Protein AF-A0A9K3Q1E1-F1 (afdb_monomer)

Foldseek 3Di:
DPPPPVVVVPVPPPPPPPCPQQEDADLADAQAQWAADPGTYHPLPPFVLLVVVCLQQAFDDDPDNPDTAGDPNVCVQPNRLQSQLSNLLLVLLVVLLAQDDLCVCQCQGPNDRSHHHQLLSNLSSGDSSNLNNDDPPDDPVLVVNCVSSVLVVLLLVLCVLVVVCVVQVQLNPDPDLVQFDPSSSSRLSSLSSLSSNSSSSCVSVVNSDGDPSSVNRNVNSSVSRSVGGPPPPPPPPPPPPDDDDDDDDDDDDDDDDDDDDDDDDDDDDDDDDDDDDDDDDDDDDDDDDDDDDDDDDDDDDDDDDDDDVVVVVVVVVVVVVVVVVVDPPPPCPDDPPPSSCPPWDPQLLLLLQQQLLQCLQLVDPDRDVVSSLSSDDPVNVVQLVVLVVVPPDDDDPVVVVVVSSVSRFVCVDVVSVVVSVVSSVVSNVCVVVVNHDPVCNVVSVVSNVVSPPVNVVVCVVVVVDPPPPPDD

Organism: NCBI:txid303405

Secondary structure (DSSP, 8-state):
---SSSGGGTGGGSS-TTT---EEE-SS-SS-SEE-SSSEEETTTT-HHHHHHHHHHSPEE-SSTT-EE--HHHHHHH-HHHHHHHHHHHHHHHHH-SS--GGGTTTEETTEE-----HHHHHHHS-HHHHHHS-TTT-THHHHHHHHTTHHHHHHHHHHHTT-TTT-HHHHT--SGGGB-GGGHHHHHHHHHHHHHHHHHHHHTT-SS--HHHHHHHHHHHHHHHHHB--------------------------------------------------PPPPPP----------------------THHHHHHHHHHHHHHHHTS-TT---------TT-SSS-HHHHHHHHHHHHHHHHH--SS--HHHHHHHS-HHHHHHHHHHHHHT-S---HHHHHHHHHHHHS-TTSHHHHHHHHHHHHHHHHHHHTT---TTHHHHHHHHHHHT-HHHHHHHHHTT--SSTTS--

Mean predicted aligned error: 16.72 Å

Structure (mmCIF, N/CA/C/O backbone):
data_AF-A0A9K3Q1E1-F1
#
_entry.id   AF-A0A9K3Q1E1-F1
#
loop_
_atom_site.group_PDB
_atom_site.id
_atom_site.type_symbol
_atom_site.label_atom_id
_atom_site.label_alt_id
_atom_site.label_comp_id
_atom_site.label_asym_id
_atom_site.label_entity_id
_atom_site.label_seq_id
_atom_site.pdbx_PDB_ins_code
_atom_site.Cartn_x
_atom_site.Cartn_y
_atom_site.Cartn_z
_atom_site.occupancy
_atom_site.B_iso_or_equiv
_atom_site.auth_seq_id
_atom_site.auth_comp_id
_atom_site.auth_asym_id
_atom_site.auth_atom_id
_atom_site.pdbx_PDB_model_num
ATOM 1 N N . MET A 1 1 ? 9.284 -36.427 22.962 1.00 47.91 1 MET A N 1
ATOM 2 C CA . MET A 1 1 ? 9.003 -35.959 21.582 1.00 47.91 1 MET A CA 1
ATOM 3 C C . MET A 1 1 ? 8.445 -34.530 21.646 1.00 47.91 1 MET A C 1
ATOM 5 O O . MET A 1 1 ? 7.402 -34.251 21.077 1.00 47.91 1 MET A O 1
ATOM 9 N N . THR A 1 2 ? 9.123 -33.646 22.392 1.00 46.88 2 THR A N 1
ATOM 10 C CA . THR A 1 2 ? 8.599 -32.334 22.834 1.00 46.88 2 THR A CA 1
ATOM 11 C C . THR A 1 2 ? 9.647 -31.212 22.818 1.00 46.88 2 THR A C 1
ATOM 13 O O . THR A 1 2 ? 9.318 -30.089 23.169 1.00 46.88 2 THR A O 1
ATOM 16 N N . ASP A 1 3 ? 10.872 -31.465 22.342 1.00 43.72 3 ASP A N 1
ATOM 17 C CA . ASP A 1 3 ? 11.982 -30.499 22.469 1.00 43.72 3 ASP A CA 1
ATOM 18 C C . ASP A 1 3 ? 12.399 -29.832 21.144 1.00 43.72 3 ASP A C 1
ATOM 20 O O . ASP A 1 3 ? 13.358 -29.071 21.110 1.00 43.72 3 ASP A O 1
ATOM 24 N N . PHE A 1 4 ? 11.667 -30.057 20.046 1.00 47.38 4 PHE A N 1
ATOM 25 C CA . PHE A 1 4 ? 12.013 -29.501 18.725 1.00 47.38 4 PHE A CA 1
ATOM 26 C C . PHE A 1 4 ? 11.372 -28.138 18.396 1.00 47.38 4 PHE A C 1
ATOM 28 O O . PHE A 1 4 ? 11.686 -27.561 17.356 1.00 47.38 4 PHE A O 1
ATOM 35 N N . GLU A 1 5 ? 10.495 -27.589 19.245 1.00 48.94 5 GLU A N 1
ATOM 36 C CA . GLU A 1 5 ? 9.790 -26.329 18.933 1.00 48.94 5 GLU A CA 1
ATOM 37 C C . GLU A 1 5 ? 10.480 -25.060 19.470 1.00 48.94 5 GLU A C 1
ATOM 39 O O . GLU A 1 5 ? 10.209 -23.970 18.965 1.00 48.94 5 GLU A O 1
ATOM 44 N N . ASN A 1 6 ? 11.427 -25.165 20.413 1.00 43.59 6 ASN A N 1
ATOM 45 C CA . ASN A 1 6 ? 12.050 -23.981 21.028 1.00 43.59 6 ASN A CA 1
ATOM 46 C C . ASN A 1 6 ? 13.272 -23.416 20.276 1.00 43.59 6 ASN A C 1
ATOM 48 O O . ASN A 1 6 ? 13.595 -22.242 20.453 1.00 43.59 6 ASN A O 1
ATOM 52 N N . GLU A 1 7 ? 13.918 -24.169 19.379 1.00 44.12 7 GLU A N 1
ATOM 53 C CA . GLU A 1 7 ? 15.058 -23.649 18.593 1.00 44.12 7 GLU A CA 1
ATOM 54 C C . GLU A 1 7 ? 14.637 -22.874 17.329 1.00 44.12 7 GLU A C 1
ATOM 56 O O . GLU A 1 7 ? 15.387 -22.035 16.824 1.00 44.12 7 GLU A O 1
ATOM 61 N N . ALA A 1 8 ? 13.397 -23.051 16.857 1.00 48.19 8 ALA A N 1
ATOM 62 C CA . ALA A 1 8 ? 12.881 -22.353 15.675 1.00 48.19 8 ALA A CA 1
ATOM 63 C C . ALA A 1 8 ? 12.633 -20.844 15.903 1.00 48.19 8 ALA A C 1
ATOM 65 O O . ALA A 1 8 ? 12.498 -20.085 14.941 1.00 48.19 8 ALA A O 1
ATOM 66 N N . GLY A 1 9 ? 12.587 -20.385 17.160 1.00 43.34 9 GLY A N 1
ATOM 67 C CA . GLY A 1 9 ? 12.380 -18.974 17.502 1.00 43.34 9 GLY A CA 1
ATOM 68 C C . GLY A 1 9 ? 13.605 -18.083 17.263 1.00 43.34 9 GLY A C 1
ATOM 69 O O . GLY A 1 9 ? 13.451 -16.914 16.914 1.00 43.34 9 GLY A O 1
ATOM 70 N N . SER A 1 10 ? 14.821 -18.629 17.389 1.00 40.44 10 SER A N 1
ATOM 71 C CA . SER A 1 10 ? 16.062 -17.836 17.336 1.00 40.44 10 SER A CA 1
ATOM 72 C C . SER A 1 10 ? 16.571 -17.611 15.902 1.00 40.44 10 SER A C 1
ATOM 74 O O . SER A 1 10 ? 17.078 -16.540 15.573 1.00 40.44 10 SER A O 1
ATOM 76 N N . GLN A 1 11 ? 16.326 -18.556 14.984 1.00 43.22 11 GLN A N 1
ATOM 77 C CA . GLN A 1 11 ? 16.685 -18.411 13.562 1.00 43.22 11 GLN A CA 1
ATOM 78 C C . GLN A 1 11 ? 15.710 -17.541 12.743 1.00 43.22 11 GLN A C 1
ATOM 80 O O . GLN A 1 11 ? 16.019 -17.177 11.608 1.00 43.22 11 GLN A O 1
ATOM 85 N N . ARG A 1 12 ? 14.559 -17.135 13.303 1.00 48.81 12 ARG A N 1
ATOM 86 C CA . ARG A 1 12 ? 13.571 -16.283 12.606 1.00 48.81 12 ARG A CA 1
ATOM 87 C C . ARG A 1 12 ? 14.070 -14.873 12.279 1.00 48.81 12 ARG A C 1
ATOM 89 O O . ARG A 1 12 ? 13.547 -14.262 11.353 1.00 48.81 12 ARG A O 1
ATOM 96 N N . ARG A 1 13 ? 15.079 -14.351 12.986 1.00 44.44 13 ARG A N 1
ATOM 97 C CA . ARG A 1 13 ? 15.541 -12.961 12.801 1.00 44.44 13 ARG A CA 1
ATOM 98 C C . ARG A 1 13 ? 16.599 -12.770 11.709 1.00 44.44 13 ARG A C 1
ATOM 100 O O . ARG A 1 13 ? 16.827 -11.635 11.309 1.00 44.44 13 ARG A O 1
ATOM 107 N N . SER A 1 14 ? 17.240 -13.825 11.192 1.00 38.75 14 SER A N 1
ATOM 108 C CA . SER A 1 14 ? 18.446 -13.649 10.354 1.00 38.75 14 SER A CA 1
ATOM 109 C C . SER A 1 14 ? 18.221 -13.650 8.832 1.00 38.75 14 SER A C 1
ATOM 111 O O . SER A 1 14 ? 19.180 -13.449 8.089 1.00 38.75 14 SER A O 1
ATOM 113 N N . LEU A 1 15 ? 16.994 -13.863 8.336 1.00 43.34 15 LEU A N 1
ATOM 114 C CA . LEU A 1 15 ? 16.704 -13.957 6.889 1.00 43.34 15 LEU A CA 1
ATOM 115 C C . LEU A 1 15 ? 15.809 -12.836 6.331 1.00 43.34 15 LEU A C 1
ATOM 117 O O . LEU A 1 15 ? 15.571 -12.798 5.126 1.00 43.34 15 LEU A O 1
ATOM 121 N N . GLN A 1 16 ? 15.400 -11.866 7.157 1.00 46.25 16 GLN A N 1
ATOM 122 C CA . GLN A 1 16 ? 14.722 -10.634 6.713 1.00 46.25 16 GLN A CA 1
ATOM 123 C C . GLN A 1 16 ? 15.672 -9.595 6.070 1.00 46.25 16 GLN A C 1
ATOM 125 O O . GLN A 1 16 ? 15.277 -8.463 5.821 1.00 46.25 16 GLN A O 1
ATOM 130 N N . SER A 1 17 ? 16.918 -9.951 5.732 1.00 36.84 17 SER A N 1
ATOM 131 C CA . SER A 1 17 ? 17.925 -9.007 5.210 1.00 36.84 17 SER A CA 1
ATOM 132 C C . SER A 1 17 ? 17.772 -8.627 3.726 1.00 36.84 17 SER A C 1
ATOM 134 O O . SER A 1 17 ? 18.676 -8.034 3.132 1.00 36.84 17 SER A O 1
ATOM 136 N N . GLN A 1 18 ? 16.622 -8.894 3.097 1.00 44.53 18 GLN A N 1
ATOM 137 C CA . GLN A 1 18 ? 16.307 -8.323 1.784 1.00 44.53 18 GLN A CA 1
ATOM 138 C C . GLN A 1 18 ? 15.672 -6.941 1.928 1.00 44.53 18 GLN A C 1
ATOM 140 O O . GLN A 1 18 ? 14.482 -6.777 1.708 1.00 44.53 18 GLN A O 1
ATOM 145 N N . THR A 1 19 ? 16.502 -5.943 2.242 1.00 47.66 19 THR A N 1
ATOM 146 C CA . THR A 1 19 ? 16.218 -4.509 2.029 1.00 47.66 19 THR A CA 1
ATOM 147 C C . THR A 1 19 ? 14.797 -4.082 2.428 1.00 47.66 19 THR A C 1
ATOM 149 O O . THR A 1 19 ? 14.143 -3.348 1.686 1.00 47.66 19 THR A O 1
ATOM 152 N N . THR A 1 20 ? 14.291 -4.548 3.574 1.00 55.88 20 THR A N 1
ATOM 153 C CA . THR A 1 20 ? 13.128 -3.913 4.194 1.00 55.88 20 THR A CA 1
ATOM 154 C C . THR A 1 20 ? 13.526 -2.461 4.386 1.00 55.88 20 THR A C 1
ATOM 156 O O . THR A 1 20 ? 14.506 -2.192 5.073 1.00 55.88 20 THR A O 1
ATOM 159 N N . MET A 1 21 ? 12.867 -1.536 3.683 1.00 68.94 21 MET A N 1
ATOM 160 C CA . MET A 1 21 ? 13.066 -0.115 3.948 1.00 68.94 21 MET A CA 1
ATOM 161 C C . MET A 1 21 ? 12.922 0.076 5.453 1.00 68.94 21 MET A C 1
ATOM 163 O O . MET A 1 21 ? 11.917 -0.387 5.992 1.00 68.94 21 MET A O 1
ATOM 167 N N . ASP A 1 22 ? 13.931 0.666 6.100 1.00 85.38 22 ASP A N 1
ATOM 168 C CA . ASP A 1 22 ? 13.956 0.820 7.554 1.00 85.38 22 ASP A CA 1
ATOM 169 C C . ASP A 1 22 ? 12.703 1.583 7.981 1.00 85.38 22 ASP A C 1
ATOM 171 O O . ASP A 1 22 ? 12.583 2.799 7.795 1.00 85.38 22 ASP A O 1
ATOM 175 N N . LEU A 1 23 ? 11.724 0.817 8.458 1.00 91.44 23 LEU A N 1
ATOM 176 C CA . LEU A 1 23 ? 10.442 1.312 8.899 1.00 91.44 23 LEU A CA 1
ATOM 177 C C . LEU A 1 23 ? 10.575 1.577 10.389 1.00 91.44 23 LEU A C 1
ATOM 179 O O . LEU A 1 23 ? 10.830 0.664 11.171 1.00 91.44 23 LEU A O 1
ATOM 183 N N . VAL A 1 24 ? 10.430 2.837 10.765 1.00 95.94 24 VAL A N 1
ATOM 184 C CA . VAL A 1 24 ? 10.657 3.297 12.131 1.00 95.94 24 VAL A CA 1
ATOM 185 C C . VAL A 1 24 ? 9.317 3.455 12.845 1.00 95.94 24 VAL A C 1
ATOM 187 O O . VAL A 1 24 ? 8.344 3.959 12.271 1.00 95.94 24 VAL A O 1
ATOM 190 N N . GLY A 1 25 ? 9.273 3.027 14.106 1.00 96.25 25 GLY A N 1
ATOM 191 C CA . GLY A 1 25 ? 8.143 3.251 14.998 1.00 96.25 25 GLY A CA 1
ATOM 192 C C . GLY A 1 25 ? 7.840 4.729 15.191 1.00 96.25 25 GLY A C 1
ATOM 193 O O . GLY A 1 25 ? 8.733 5.571 15.280 1.00 96.25 25 GLY A O 1
ATOM 194 N N . MET A 1 26 ? 6.551 5.055 15.250 1.00 96.62 26 MET A N 1
ATOM 195 C CA . MET A 1 26 ? 6.083 6.402 15.570 1.00 96.62 26 MET A CA 1
ATOM 196 C C . MET A 1 26 ? 5.534 6.436 16.991 1.00 96.62 26 MET A C 1
ATOM 198 O O . MET A 1 26 ? 4.456 5.889 17.195 1.00 96.62 26 MET A O 1
ATOM 202 N N . PRO A 1 27 ? 6.184 7.103 17.961 1.00 96.50 27 PRO A N 1
ATOM 203 C CA . PRO A 1 27 ? 5.640 7.226 19.315 1.00 96.50 27 PRO A CA 1
ATOM 204 C C . PRO A 1 27 ? 4.329 8.023 19.372 1.00 96.50 27 PRO A C 1
ATOM 206 O O . PRO A 1 27 ? 3.469 7.742 20.200 1.00 96.50 27 PRO A O 1
ATOM 209 N N . ARG A 1 28 ? 4.173 9.015 18.484 1.00 97.50 28 ARG A N 1
ATOM 210 C CA . ARG A 1 28 ? 2.969 9.845 18.338 1.00 97.50 28 ARG A CA 1
ATOM 211 C C . ARG A 1 28 ? 2.640 10.092 16.878 1.00 97.50 28 ARG A C 1
ATOM 213 O O . ARG A 1 28 ? 3.538 10.142 16.037 1.00 97.50 28 ARG A O 1
ATOM 220 N N . VAL A 1 29 ? 1.358 10.297 16.589 1.00 97.69 29 VAL A N 1
ATOM 221 C CA . VAL A 1 29 ? 0.881 10.578 15.233 1.00 97.69 29 VAL A CA 1
ATOM 222 C C . VAL A 1 29 ? 0.632 12.078 15.073 1.00 97.69 29 VAL A C 1
ATOM 224 O O . VAL A 1 29 ? -0.320 12.629 15.607 1.00 97.69 29 VAL A O 1
ATOM 227 N N . THR A 1 30 ? 1.489 12.761 14.316 1.00 95.94 30 THR A N 1
ATOM 228 C CA . THR A 1 30 ? 1.400 14.223 14.130 1.00 95.94 30 THR A CA 1
ATOM 229 C C . THR A 1 30 ? 0.539 14.623 12.933 1.00 95.94 30 THR A C 1
ATOM 231 O O . THR A 1 30 ? -0.364 15.446 13.057 1.00 95.94 30 THR A O 1
ATOM 234 N N . GLU A 1 31 ? 0.801 14.039 11.763 1.00 95.50 31 GLU A N 1
ATOM 235 C CA . GLU A 1 31 ? 0.094 14.374 10.518 1.00 95.50 31 GLU A CA 1
ATOM 236 C C . GLU A 1 31 ? -0.718 13.208 9.952 1.00 95.50 31 GLU A C 1
ATOM 238 O O . GLU A 1 31 ? -1.770 13.402 9.351 1.00 95.50 31 GLU A O 1
ATOM 243 N N . SER A 1 32 ? -0.188 11.996 10.084 1.00 96.31 32 SER A N 1
ATOM 244 C CA . SER A 1 32 ? -0.715 10.758 9.509 1.00 96.31 32 SER A CA 1
ATOM 245 C C . SER A 1 32 ? -0.056 9.570 10.214 1.00 96.31 32 SER A C 1
ATOM 247 O O . SER A 1 32 ? 1.129 9.686 10.542 1.00 96.31 32 SER A O 1
ATOM 249 N N . PRO A 1 33 ? -0.756 8.436 10.415 1.00 97.25 33 PRO A N 1
ATOM 250 C CA . PRO A 1 33 ? -0.183 7.226 11.020 1.00 97.25 33 PRO A CA 1
ATOM 251 C C . PRO A 1 33 ? 0.845 6.528 10.123 1.00 97.25 33 PRO A C 1
ATOM 253 O O . PRO A 1 33 ? 1.531 5.617 10.572 1.00 97.25 33 PRO A O 1
ATOM 256 N N . TYR A 1 34 ? 0.946 6.948 8.859 1.00 96.69 34 TYR A N 1
ATOM 257 C CA . TYR A 1 34 ? 1.981 6.505 7.931 1.00 96.69 34 TYR A CA 1
ATOM 258 C C . TYR A 1 34 ? 2.600 7.724 7.253 1.00 96.69 34 TYR A C 1
ATOM 260 O O . TYR A 1 34 ? 1.899 8.456 6.533 1.00 96.69 34 TYR A O 1
ATOM 268 N N . GLN A 1 35 ? 3.891 7.955 7.487 1.00 93.88 35 GLN A N 1
ATOM 269 C CA . GLN A 1 35 ? 4.604 9.132 6.991 1.00 93.88 35 GLN A CA 1
ATOM 270 C C . GLN A 1 35 ? 5.770 8.730 6.090 1.00 93.88 35 GLN A C 1
ATOM 272 O O . GLN A 1 35 ? 6.546 7.825 6.399 1.00 93.88 35 GLN A O 1
ATOM 277 N N . SER A 1 36 ? 5.867 9.429 4.962 1.00 90.19 36 SER A N 1
ATOM 278 C CA . SER A 1 36 ? 7.033 9.415 4.088 1.00 90.19 36 SER A CA 1
ATOM 279 C C . SER A 1 36 ? 8.047 10.434 4.605 1.00 90.19 36 SER A C 1
ATOM 281 O O . SER A 1 36 ? 7.671 11.569 4.904 1.00 90.19 36 SER A O 1
ATOM 283 N N . GLY A 1 37 ? 9.322 10.072 4.645 1.00 87.19 37 GLY A N 1
ATOM 284 C CA . GLY A 1 37 ? 10.400 10.965 5.055 1.00 87.19 37 GLY A CA 1
ATOM 285 C C . GLY A 1 37 ? 11.761 10.380 4.697 1.00 87.19 37 GLY A C 1
ATOM 286 O O . GLY A 1 37 ? 11.856 9.535 3.809 1.00 87.19 37 GLY A O 1
ATOM 287 N N . VAL A 1 38 ? 12.805 10.816 5.410 1.00 85.75 38 VAL A N 1
ATOM 288 C CA . VAL A 1 38 ? 14.144 10.197 5.328 1.00 85.75 38 VAL A CA 1
ATOM 289 C C . VAL A 1 38 ? 14.060 8.709 5.676 1.00 85.75 38 VAL A C 1
ATOM 291 O O . VAL A 1 38 ? 14.640 7.875 4.987 1.00 85.75 38 VAL A O 1
ATOM 294 N N . HIS A 1 39 ? 13.262 8.393 6.695 1.00 88.75 39 HIS A N 1
ATOM 295 C CA . HIS A 1 39 ? 12.839 7.041 7.024 1.00 88.75 39 HIS A CA 1
ATOM 296 C C . HIS A 1 39 ? 11.336 6.921 6.802 1.00 88.75 39 HIS A C 1
ATOM 298 O O . HIS A 1 39 ? 10.589 7.886 7.002 1.00 88.75 39 HIS A O 1
ATOM 304 N N . LEU A 1 40 ? 10.890 5.735 6.396 1.00 93.00 40 LEU A N 1
ATOM 305 C CA . LEU A 1 40 ? 9.469 5.432 6.421 1.00 93.00 40 LEU A CA 1
ATOM 30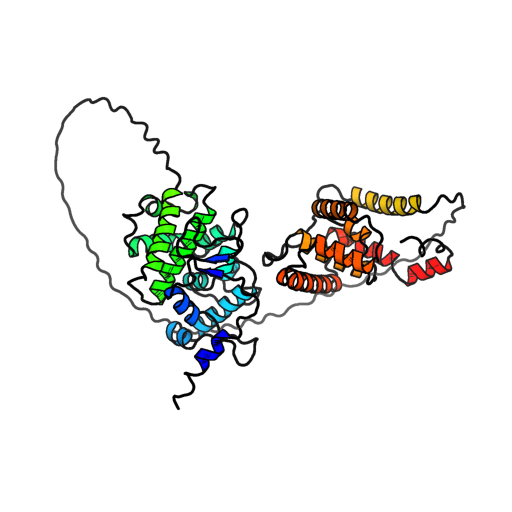6 C C . LEU A 1 40 ? 9.051 5.272 7.878 1.00 93.00 40 LEU A C 1
ATOM 308 O O . LEU A 1 40 ? 9.755 4.644 8.664 1.00 93.00 40 LEU A O 1
ATOM 312 N N . GLN A 1 41 ? 7.900 5.824 8.234 1.00 96.00 41 GLN A N 1
ATOM 313 C CA . GLN A 1 41 ? 7.397 5.769 9.598 1.00 96.00 41 GLN A CA 1
ATOM 314 C C . GLN A 1 41 ? 5.986 5.192 9.633 1.00 96.00 41 GLN A C 1
ATOM 316 O O . GLN A 1 41 ? 5.158 5.500 8.767 1.00 96.00 41 GLN A O 1
ATOM 321 N N . SER A 1 42 ? 5.717 4.354 10.635 1.00 97.38 42 SER A N 1
ATOM 322 C CA . SER A 1 42 ? 4.419 3.710 10.833 1.00 97.38 42 SER A CA 1
ATOM 323 C C . SER A 1 42 ? 4.031 3.674 12.310 1.00 97.38 42 SER A C 1
ATOM 325 O O . SER A 1 42 ? 4.813 3.266 13.169 1.00 97.38 42 SER A O 1
ATOM 327 N N . ALA A 1 43 ? 2.783 4.042 12.595 1.00 98.00 43 ALA A N 1
ATOM 328 C CA . ALA A 1 43 ? 2.175 3.948 13.919 1.00 98.00 43 ALA A CA 1
ATOM 329 C C . ALA A 1 43 ? 1.989 2.501 14.409 1.00 98.00 43 ALA A C 1
ATOM 331 O O . ALA A 1 43 ? 1.834 2.295 15.610 1.00 98.00 43 ALA A O 1
ATOM 332 N N . GLU A 1 44 ? 2.018 1.519 13.503 1.00 97.94 44 GLU A N 1
ATOM 333 C CA . GLU A 1 44 ? 1.869 0.086 13.809 1.00 97.94 44 GLU A CA 1
ATOM 334 C C . GLU A 1 44 ? 3.162 -0.580 14.294 1.00 97.94 44 GLU A C 1
ATOM 336 O O . GLU A 1 44 ? 3.117 -1.698 14.797 1.00 97.94 44 GLU A O 1
ATOM 341 N N . ILE A 1 45 ? 4.314 0.067 14.102 1.00 97.06 45 ILE A N 1
ATOM 342 C CA . ILE A 1 45 ? 5.602 -0.469 14.552 1.00 97.06 45 ILE A CA 1
ATOM 343 C C . ILE A 1 45 ? 5.774 -0.191 16.045 1.00 97.06 45 ILE A C 1
ATOM 345 O O . ILE A 1 45 ? 5.342 0.855 16.542 1.00 97.06 45 ILE A O 1
ATOM 349 N N . ASP A 1 46 ? 6.384 -1.161 16.730 1.00 96.06 46 ASP A N 1
ATOM 350 C CA . ASP A 1 46 ? 6.540 -1.241 18.187 1.00 96.06 46 ASP A CA 1
ATOM 351 C C . ASP A 1 46 ? 5.215 -1.390 18.957 1.00 96.06 46 ASP A C 1
ATOM 353 O O . ASP A 1 46 ? 5.131 -1.072 20.140 1.00 96.06 46 ASP A O 1
ATOM 357 N N . GLU A 1 47 ? 4.167 -1.886 18.294 1.00 97.94 47 GLU A N 1
ATOM 358 C CA . GLU A 1 47 ? 2.869 -2.158 18.909 1.00 97.94 47 GLU A CA 1
ATOM 359 C C . GLU A 1 47 ? 2.591 -3.663 18.947 1.00 97.94 47 GLU A C 1
ATOM 361 O O . GLU A 1 47 ? 2.318 -4.302 17.924 1.00 97.94 47 GLU A O 1
ATOM 366 N N . ARG A 1 48 ? 2.572 -4.226 20.161 1.00 97.94 48 ARG A N 1
ATOM 367 C CA . ARG A 1 48 ? 2.477 -5.674 20.400 1.00 97.94 48 ARG A CA 1
ATOM 368 C C . ARG A 1 48 ? 1.272 -6.326 19.726 1.00 97.94 48 ARG A C 1
ATOM 370 O O . ARG A 1 48 ? 1.349 -7.474 19.288 1.00 97.94 48 ARG A O 1
ATOM 377 N N . LEU A 1 49 ? 0.148 -5.613 19.654 1.00 98.31 49 LEU A N 1
ATOM 378 C CA . LEU A 1 49 ? -1.064 -6.099 18.999 1.00 98.31 49 LEU A CA 1
ATOM 379 C C . LEU A 1 49 ? -0.810 -6.443 17.522 1.00 98.31 49 LEU A C 1
ATOM 381 O O . LEU A 1 49 ? -1.254 -7.489 17.049 1.00 98.31 49 LEU A O 1
ATOM 385 N N . PHE A 1 50 ? -0.096 -5.580 16.796 1.00 98.12 50 PHE A N 1
ATOM 386 C CA . PHE A 1 50 ? 0.199 -5.799 15.383 1.00 98.12 50 PHE A CA 1
ATOM 387 C C . PHE A 1 50 ? 1.250 -6.890 15.188 1.00 98.12 50 PHE A C 1
ATOM 389 O O . PHE A 1 50 ? 1.118 -7.681 14.255 1.00 98.12 50 PHE A O 1
ATOM 396 N N . ASP A 1 51 ? 2.228 -7.002 16.089 1.00 96.94 51 ASP A N 1
ATOM 397 C CA . ASP A 1 51 ? 3.217 -8.085 16.058 1.00 96.94 51 ASP A CA 1
ATOM 398 C C . ASP A 1 51 ? 2.560 -9.462 16.219 1.00 96.94 51 ASP A C 1
ATOM 400 O O . ASP A 1 51 ? 2.836 -10.379 15.448 1.00 96.94 51 ASP A O 1
ATOM 404 N N . GLN A 1 52 ? 1.604 -9.592 17.143 1.00 97.50 52 GLN A N 1
ATOM 405 C CA . GLN A 1 52 ? 0.842 -10.832 17.319 1.00 97.50 52 GLN A CA 1
ATOM 406 C C . GLN A 1 52 ? 0.024 -11.200 16.078 1.00 97.50 52 GLN A C 1
ATOM 408 O O . GLN A 1 52 ? -0.047 -12.368 15.698 1.00 97.50 52 GLN A O 1
ATOM 413 N N . VAL A 1 53 ? -0.592 -10.210 15.426 1.00 97.75 53 VAL A N 1
ATOM 414 C CA . VAL A 1 53 ? -1.309 -10.444 14.169 1.00 97.75 53 VAL A CA 1
ATOM 415 C C . VAL A 1 53 ? -0.341 -10.855 13.061 1.00 97.75 53 VAL A C 1
ATOM 417 O O . VAL A 1 53 ? -0.647 -11.786 12.318 1.00 97.75 53 VAL A O 1
ATOM 420 N N . LYS A 1 54 ? 0.838 -10.228 12.967 1.00 96.44 54 LYS A N 1
ATOM 421 C CA . LYS A 1 54 ? 1.888 -10.612 12.011 1.00 96.44 54 LYS A CA 1
ATOM 422 C C . LYS A 1 54 ? 2.348 -12.050 12.227 1.00 96.44 54 LYS A C 1
ATOM 424 O O . LYS A 1 54 ? 2.423 -12.797 11.258 1.00 96.44 54 LYS A O 1
ATOM 429 N N . ASP A 1 55 ? 2.554 -12.475 13.470 1.00 95.56 55 ASP A N 1
ATOM 430 C CA . ASP A 1 55 ? 2.899 -13.866 13.792 1.00 95.56 55 ASP A CA 1
ATOM 431 C C . ASP A 1 55 ? 1.842 -14.877 13.315 1.00 95.56 55 ASP A C 1
ATOM 433 O O . ASP A 1 55 ? 2.164 -16.031 13.018 1.00 95.56 55 ASP A O 1
ATOM 437 N N . LEU A 1 56 ? 0.577 -14.455 13.209 1.00 96.62 56 LEU A N 1
ATOM 438 C CA . LEU A 1 56 ? -0.487 -15.271 12.636 1.00 96.62 56 LEU A CA 1
ATOM 439 C C . LEU A 1 56 ? -0.440 -15.273 11.104 1.00 96.62 56 LEU A C 1
ATOM 441 O O . LEU A 1 56 ? -0.426 -16.351 10.506 1.00 96.62 56 LEU A O 1
ATOM 445 N N . ILE A 1 57 ? -0.443 -14.097 10.471 1.00 96.62 57 ILE A N 1
ATOM 446 C CA . ILE A 1 57 ? -0.711 -13.961 9.028 1.00 96.62 57 ILE A CA 1
ATOM 447 C C . ILE A 1 57 ? 0.529 -14.096 8.139 1.00 96.62 57 ILE A C 1
ATOM 449 O O . ILE A 1 57 ? 0.394 -14.470 6.973 1.00 96.62 57 ILE A O 1
ATOM 453 N N . VAL A 1 58 ? 1.722 -13.790 8.659 1.00 94.62 58 VAL A N 1
ATOM 454 C CA . VAL A 1 58 ? 2.959 -13.827 7.875 1.00 94.62 58 VAL A CA 1
ATOM 455 C C . VAL A 1 58 ? 3.304 -15.289 7.574 1.00 94.62 58 VAL A C 1
ATOM 457 O O . VAL A 1 58 ? 3.432 -16.100 8.497 1.00 94.62 58 VAL A O 1
ATOM 460 N N . PRO A 1 59 ? 3.455 -15.662 6.292 1.00 92.25 59 PRO A N 1
ATOM 461 C CA . PRO A 1 59 ? 3.798 -17.024 5.922 1.00 92.25 59 PRO A CA 1
ATOM 462 C C . PRO A 1 59 ? 5.219 -17.376 6.354 1.00 92.25 59 PRO A C 1
ATOM 464 O O . PRO A 1 59 ? 6.126 -16.545 6.326 1.00 92.25 59 PRO A O 1
ATOM 467 N N . TYR A 1 60 ? 5.437 -18.655 6.647 1.00 91.31 60 TYR A N 1
ATOM 468 C CA . TYR A 1 60 ? 6.783 -19.196 6.800 1.00 91.31 60 TYR A CA 1
ATOM 469 C C . TYR A 1 60 ? 7.222 -19.884 5.511 1.00 91.31 60 TYR A C 1
ATOM 471 O O . TYR A 1 60 ? 6.428 -20.538 4.821 1.00 91.31 60 TYR A O 1
ATOM 479 N N . HIS A 1 61 ? 8.511 -19.764 5.201 1.00 85.12 61 HIS A N 1
ATOM 480 C CA . HIS A 1 61 ? 9.116 -20.525 4.120 1.00 85.12 61 HIS A CA 1
ATOM 481 C C . HIS A 1 61 ? 9.120 -22.012 4.480 1.00 85.12 61 HIS A C 1
ATOM 483 O O . HIS A 1 61 ? 9.663 -22.412 5.509 1.00 85.12 61 HIS A O 1
ATOM 489 N N . GLY A 1 62 ? 8.515 -22.837 3.624 1.00 79.94 62 GLY A N 1
ATOM 490 C CA . GLY A 1 62 ? 8.685 -24.283 3.698 1.00 79.94 62 GLY A CA 1
ATOM 491 C C . GLY A 1 62 ? 10.072 -24.723 3.216 1.00 79.94 62 GLY A C 1
ATOM 492 O O . GLY A 1 62 ? 10.973 -23.916 2.996 1.00 79.94 62 GLY A O 1
ATOM 493 N N . LEU A 1 63 ? 10.215 -26.025 2.954 1.00 74.00 63 LEU A N 1
ATOM 494 C CA . LEU A 1 63 ? 11.445 -26.617 2.400 1.00 74.00 63 LEU A CA 1
ATOM 495 C C . LEU A 1 63 ? 11.854 -26.011 1.043 1.00 74.00 63 LEU A C 1
ATOM 497 O O . LEU A 1 63 ? 13.018 -26.066 0.658 1.00 74.00 63 LEU A O 1
ATOM 501 N N . SER A 1 64 ? 10.901 -25.424 0.315 1.00 76.31 64 SER A N 1
ATOM 502 C CA . SER A 1 64 ? 11.140 -24.706 -0.934 1.00 76.31 64 SER A CA 1
ATOM 503 C C . SER A 1 64 ? 10.810 -23.230 -0.764 1.00 76.31 64 SER A C 1
ATOM 505 O O . SER A 1 64 ? 9.725 -22.887 -0.295 1.00 76.31 64 SER A O 1
ATOM 507 N N . ARG A 1 65 ? 11.685 -22.346 -1.267 1.00 70.88 65 ARG A N 1
ATOM 508 C CA . ARG A 1 65 ? 11.437 -20.890 -1.326 1.00 70.88 65 ARG A CA 1
ATOM 509 C C . ARG A 1 65 ? 10.139 -20.523 -2.053 1.00 70.88 65 ARG A C 1
ATOM 511 O O . ARG A 1 65 ? 9.635 -19.425 -1.857 1.00 70.88 65 ARG A O 1
ATOM 518 N N . ARG A 1 66 ? 9.611 -21.419 -2.896 1.00 75.19 66 ARG A N 1
ATOM 519 C CA . ARG A 1 66 ? 8.360 -21.217 -3.643 1.00 75.19 66 ARG A CA 1
ATOM 520 C C . ARG A 1 66 ? 7.109 -21.636 -2.873 1.00 75.19 66 ARG A C 1
ATOM 522 O O . ARG A 1 66 ? 6.012 -21.301 -3.304 1.00 75.19 66 ARG A O 1
ATOM 529 N N . GLN A 1 67 ? 7.253 -22.383 -1.779 1.00 79.88 67 GLN A N 1
ATOM 530 C CA . GLN A 1 67 ? 6.122 -22.890 -1.012 1.00 79.88 67 GLN A CA 1
ATOM 531 C C . GLN A 1 67 ? 5.977 -22.097 0.286 1.00 79.88 67 GLN A C 1
ATOM 533 O O . GLN A 1 67 ? 6.706 -22.323 1.253 1.00 79.88 67 GLN A O 1
ATOM 538 N N . MET A 1 68 ? 5.012 -21.182 0.294 1.00 89.50 68 MET A N 1
ATOM 539 C CA . MET A 1 68 ? 4.579 -20.493 1.506 1.00 89.50 68 MET A CA 1
ATOM 540 C C . MET A 1 68 ? 3.603 -21.376 2.265 1.00 89.50 68 MET A C 1
ATOM 542 O O . MET A 1 68 ? 2.693 -21.956 1.668 1.00 89.50 68 MET A O 1
ATOM 546 N N . ARG A 1 69 ? 3.795 -21.493 3.578 1.00 94.62 69 ARG A N 1
ATOM 547 C CA . ARG A 1 69 ? 2.870 -22.212 4.455 1.00 94.62 69 ARG A CA 1
ATOM 548 C C . ARG A 1 69 ? 2.330 -21.276 5.520 1.00 94.62 69 ARG A C 1
ATOM 550 O O . ARG A 1 69 ? 3.078 -20.488 6.099 1.00 94.62 69 ARG A O 1
ATOM 557 N N . ALA A 1 70 ? 1.037 -21.407 5.789 1.00 96.44 70 ALA A N 1
ATOM 558 C CA . ALA A 1 70 ? 0.415 -20.741 6.922 1.00 96.44 70 ALA A CA 1
ATOM 559 C C . ALA A 1 70 ? 0.997 -21.232 8.252 1.00 96.44 70 ALA A C 1
ATOM 561 O O . ALA A 1 70 ? 1.340 -22.411 8.390 1.00 96.44 70 ALA A O 1
ATOM 562 N N . SER A 1 71 ? 1.059 -20.336 9.237 1.00 95.38 71 SER A N 1
ATOM 563 C CA . SER A 1 71 ? 1.464 -20.669 10.601 1.00 95.38 71 SER A CA 1
ATOM 564 C C . SER A 1 71 ? 0.533 -21.720 11.220 1.00 95.38 71 SER A C 1
ATOM 566 O O . SER A 1 71 ? -0.670 -21.743 10.951 1.00 95.38 71 SER A O 1
ATOM 568 N N . SER A 1 72 ? 1.058 -22.584 12.093 1.00 95.88 72 SER A N 1
ATOM 569 C CA . SER A 1 72 ? 0.224 -23.535 12.847 1.00 95.88 72 SER A CA 1
ATOM 570 C C . SER A 1 72 ? -0.801 -22.812 13.733 1.00 95.88 72 SER A C 1
ATOM 572 O O . SER A 1 72 ? -1.913 -23.297 13.938 1.00 95.88 72 SER A O 1
ATOM 574 N N . ALA A 1 73 ? -0.459 -21.617 14.224 1.00 96.31 73 ALA A N 1
ATOM 575 C CA . ALA A 1 73 ? -1.371 -20.746 14.955 1.00 96.31 73 ALA A CA 1
ATOM 576 C C . ALA A 1 73 ? -2.533 -20.253 14.071 1.00 96.31 73 ALA A C 1
ATOM 578 O O . ALA A 1 73 ? -3.688 -20.395 14.467 1.00 96.31 73 ALA A O 1
ATOM 579 N N . ALA A 1 74 ? -2.259 -19.788 12.848 1.00 97.62 74 ALA A N 1
ATOM 580 C CA . ALA A 1 74 ? -3.296 -19.412 11.890 1.00 97.62 74 ALA A CA 1
ATOM 581 C C . ALA A 1 74 ? -4.158 -20.601 11.467 1.00 97.62 74 ALA A C 1
ATOM 583 O O . ALA A 1 74 ? -5.372 -20.462 11.375 1.00 97.62 74 ALA A O 1
ATOM 584 N N . GLN A 1 75 ? -3.573 -21.782 11.254 1.00 97.81 75 GLN A N 1
ATOM 585 C CA . GLN A 1 75 ? -4.344 -22.982 10.912 1.00 97.81 75 GLN A CA 1
ATOM 586 C C . GLN A 1 75 ? -5.324 -23.375 12.023 1.00 97.81 75 GLN A C 1
ATOM 588 O O . GLN A 1 75 ? -6.457 -23.737 11.723 1.00 97.81 75 GLN A O 1
ATOM 593 N N . ARG A 1 76 ? -4.923 -23.264 13.298 1.00 97.69 76 ARG A N 1
ATOM 594 C CA . ARG A 1 76 ? -5.827 -23.486 14.440 1.00 97.69 76 ARG A CA 1
ATOM 595 C C . ARG A 1 76 ? -6.928 -22.431 14.524 1.00 97.69 76 ARG A C 1
ATOM 597 O O . ARG A 1 76 ? -8.052 -22.765 14.871 1.00 97.69 76 ARG A O 1
ATOM 604 N N . MET A 1 77 ? -6.604 -21.176 14.214 1.00 97.75 77 MET A N 1
ATOM 605 C CA . MET A 1 77 ? -7.535 -20.052 14.341 1.00 97.75 77 MET A CA 1
ATOM 606 C C . MET A 1 77 ? -8.540 -19.957 13.184 1.00 97.75 77 MET A C 1
ATOM 608 O O . MET A 1 77 ? -9.710 -19.673 13.413 1.00 97.75 77 MET A O 1
ATOM 612 N N . PHE A 1 78 ? -8.099 -20.192 11.947 1.00 97.50 78 PHE A N 1
ATOM 613 C CA . PHE A 1 78 ? -8.893 -19.973 10.731 1.00 97.50 78 PHE A CA 1
ATOM 614 C C . PHE A 1 78 ? -9.277 -21.266 10.001 1.00 97.50 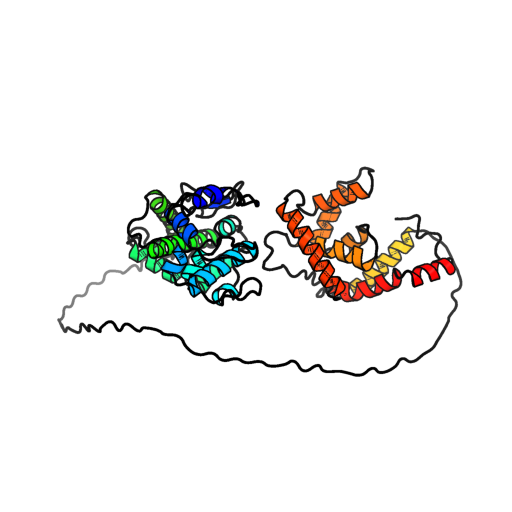78 PHE A C 1
ATOM 616 O O . PHE A 1 78 ? -10.032 -21.222 9.031 1.00 97.50 78 PHE A O 1
ATOM 623 N N . GLY A 1 79 ? -8.731 -22.410 10.414 1.00 98.06 79 GLY A N 1
ATOM 624 C CA . GLY A 1 79 ? -8.750 -23.636 9.623 1.00 98.06 79 GLY A CA 1
ATOM 625 C C . GLY A 1 79 ? -7.679 -23.634 8.527 1.00 98.06 79 GLY A C 1
ATOM 626 O O . GLY A 1 79 ? -7.189 -22.592 8.087 1.00 98.06 79 GLY A O 1
ATOM 627 N N . SER A 1 80 ? -7.306 -24.828 8.064 1.00 97.56 80 SER A N 1
ATOM 628 C CA . SER A 1 80 ? -6.190 -25.027 7.127 1.00 97.56 80 SER A CA 1
ATOM 629 C C . SER A 1 80 ? -6.361 -24.273 5.804 1.00 97.56 80 SER A C 1
ATOM 631 O O . SER A 1 80 ? -5.421 -23.636 5.332 1.00 97.56 80 SER A O 1
ATOM 633 N N . VAL A 1 81 ? -7.564 -24.308 5.224 1.00 97.81 81 VAL A N 1
ATOM 634 C CA . VAL A 1 81 ? -7.849 -23.709 3.912 1.00 97.81 81 VAL A CA 1
ATOM 635 C C . VAL A 1 81 ? -7.758 -22.185 3.963 1.00 97.81 81 VAL A C 1
ATOM 637 O O . VAL A 1 81 ? -7.042 -21.592 3.158 1.00 97.81 81 VAL A O 1
ATOM 640 N N . LEU A 1 82 ? -8.454 -21.536 4.903 1.00 98.19 82 LEU A N 1
ATOM 641 C CA . LEU A 1 82 ? -8.459 -20.074 4.995 1.00 98.19 82 LEU A CA 1
ATOM 642 C C . LEU A 1 82 ? -7.093 -19.537 5.439 1.00 98.19 82 LEU A C 1
ATOM 644 O O . LEU A 1 82 ? -6.615 -18.567 4.858 1.00 98.19 82 LEU A O 1
ATOM 648 N N . ALA A 1 83 ? -6.428 -20.202 6.389 1.00 98.12 83 ALA A N 1
ATOM 649 C CA . ALA A 1 83 ? -5.076 -19.837 6.801 1.00 98.12 83 ALA A CA 1
ATOM 650 C C . ALA A 1 83 ? -4.098 -19.855 5.615 1.00 98.12 83 ALA A C 1
ATOM 652 O O . ALA A 1 83 ? -3.302 -18.930 5.460 1.00 98.12 83 ALA A O 1
ATOM 653 N N . GLN A 1 84 ? -4.189 -20.866 4.743 1.00 97.56 84 GLN A N 1
ATOM 654 C CA . GLN A 1 84 ? -3.347 -20.942 3.552 1.00 97.56 84 GLN A CA 1
ATOM 655 C C . GLN A 1 84 ? -3.655 -19.817 2.552 1.00 97.56 84 GLN A C 1
ATOM 657 O O . GLN A 1 84 ? -2.723 -19.205 2.041 1.00 97.56 84 GLN A O 1
ATOM 662 N N . ARG A 1 85 ? -4.931 -19.474 2.328 1.00 98.00 85 ARG A N 1
ATOM 663 C CA . ARG A 1 85 ? -5.307 -18.337 1.465 1.00 98.00 85 ARG A CA 1
ATOM 664 C C . ARG A 1 85 ? -4.794 -16.999 1.995 1.00 98.00 85 ARG A C 1
ATOM 666 O O . ARG A 1 85 ? -4.352 -16.169 1.206 1.00 98.00 85 ARG A O 1
ATOM 673 N N . ILE A 1 86 ? -4.821 -16.793 3.314 1.00 98.12 86 ILE A N 1
ATOM 674 C CA . ILE A 1 86 ? -4.247 -15.606 3.970 1.00 98.12 86 ILE A CA 1
ATOM 675 C C . ILE A 1 86 ? -2.737 -15.557 3.730 1.00 98.12 86 ILE A C 1
ATOM 677 O O . ILE A 1 86 ? -2.231 -14.542 3.267 1.00 98.12 86 ILE A O 1
ATOM 681 N N . ALA A 1 87 ? -2.036 -16.666 3.972 1.00 96.88 87 ALA A N 1
ATOM 682 C CA . ALA A 1 87 ? -0.595 -16.785 3.760 1.00 96.88 87 ALA A CA 1
ATOM 683 C C . ALA A 1 87 ? -0.188 -16.523 2.296 1.00 96.88 87 ALA A C 1
ATOM 685 O O . ALA A 1 87 ? 0.756 -15.774 2.036 1.00 96.88 87 ALA A O 1
ATOM 686 N N . ASP A 1 88 ? -0.914 -17.107 1.338 1.00 95.88 88 ASP A N 1
ATOM 687 C CA . ASP A 1 88 ? -0.708 -16.874 -0.093 1.00 95.88 88 ASP A CA 1
ATOM 688 C C . ASP A 1 88 ? -0.993 -15.415 -0.470 1.00 95.88 88 ASP A C 1
ATOM 690 O O . ASP A 1 88 ? -0.174 -14.798 -1.152 1.00 95.88 88 ASP A O 1
ATOM 694 N N . SER A 1 89 ? -2.104 -14.847 0.010 1.00 97.31 89 SER A N 1
ATOM 695 C CA . SER A 1 89 ? -2.473 -13.452 -0.260 1.00 97.31 89 SER A CA 1
ATOM 696 C C . SER A 1 89 ? -1.439 -12.482 0.307 1.00 97.31 89 SER A C 1
ATOM 698 O O . SER A 1 89 ? -0.962 -11.622 -0.424 1.00 97.31 89 SER A O 1
ATOM 700 N N . TYR A 1 90 ? -1.029 -12.651 1.569 1.00 97.00 90 TYR A N 1
ATOM 701 C CA . TYR A 1 90 ? -0.001 -11.830 2.213 1.00 97.00 90 TYR A CA 1
ATOM 702 C C . TYR A 1 90 ? 1.297 -11.838 1.402 1.00 97.00 90 TYR A C 1
ATOM 704 O O . TYR A 1 90 ? 1.831 -10.779 1.073 1.00 97.00 90 TYR A O 1
ATOM 712 N N . TYR A 1 91 ? 1.772 -13.029 1.021 1.00 94.88 91 TYR A N 1
ATOM 713 C CA . TYR A 1 91 ? 2.984 -13.164 0.218 1.00 94.88 91 TYR A CA 1
ATOM 714 C C . TYR A 1 91 ? 2.852 -12.485 -1.146 1.00 94.88 91 TYR A C 1
ATOM 716 O O . TYR A 1 91 ? 3.744 -11.739 -1.539 1.00 94.88 91 TYR A O 1
ATOM 724 N N . GLN A 1 92 ? 1.755 -12.730 -1.871 1.00 94.19 92 GLN A N 1
ATOM 725 C CA . GLN A 1 92 ? 1.543 -12.132 -3.191 1.00 94.19 92 GLN A CA 1
ATOM 726 C C . GLN A 1 92 ? 1.405 -10.609 -3.125 1.00 94.19 92 GLN A C 1
ATOM 728 O O . GLN A 1 92 ? 1.920 -9.924 -4.002 1.00 94.19 92 GLN A O 1
ATOM 733 N N . ILE A 1 93 ? 0.769 -10.070 -2.083 1.00 94.19 93 ILE A N 1
ATOM 734 C CA . ILE A 1 93 ? 0.689 -8.624 -1.841 1.00 94.19 93 ILE A CA 1
ATOM 735 C C . ILE A 1 93 ? 2.086 -8.051 -1.605 1.00 94.19 93 ILE A C 1
ATOM 737 O O . ILE A 1 93 ? 2.430 -7.040 -2.215 1.00 94.19 93 ILE A O 1
ATOM 741 N N . ASP A 1 94 ? 2.906 -8.693 -0.775 1.00 91.88 94 ASP A N 1
ATOM 742 C CA . ASP A 1 94 ? 4.266 -8.227 -0.494 1.00 91.88 94 ASP A CA 1
ATOM 743 C C . ASP A 1 94 ? 5.132 -8.177 -1.765 1.00 91.88 94 ASP A C 1
ATOM 745 O O . ASP A 1 94 ? 5.704 -7.134 -2.106 1.00 91.88 94 ASP A O 1
ATOM 749 N N . VAL A 1 95 ? 5.136 -9.261 -2.552 1.00 86.75 95 VAL A N 1
ATOM 750 C CA . VAL A 1 95 ? 5.888 -9.304 -3.819 1.00 86.75 95 VAL A CA 1
ATOM 751 C C . VAL A 1 95 ? 5.259 -8.463 -4.931 1.00 86.75 95 VAL A C 1
ATOM 753 O O . VAL A 1 95 ? 5.931 -8.188 -5.928 1.00 86.75 95 VAL A O 1
ATOM 756 N N . SER A 1 96 ? 4.004 -8.021 -4.770 1.00 88.38 96 SER A N 1
ATOM 757 C CA . SER A 1 96 ? 3.307 -7.223 -5.782 1.00 88.38 96 SER A CA 1
ATOM 758 C C . SER A 1 96 ? 3.973 -5.887 -6.065 1.00 88.38 96 SER A C 1
ATOM 760 O O . SER A 1 96 ? 3.910 -5.393 -7.185 1.00 88.38 96 SER A O 1
ATOM 762 N N . GLY A 1 97 ? 4.610 -5.296 -5.054 1.00 84.38 97 GLY A N 1
ATOM 763 C CA . GLY A 1 97 ? 5.189 -3.964 -5.160 1.00 84.38 97 GLY A CA 1
ATOM 764 C C . GLY A 1 97 ? 4.176 -2.814 -5.097 1.00 84.38 97 GLY A C 1
ATOM 765 O O . GLY A 1 97 ? 4.608 -1.660 -5.033 1.00 84.38 97 GLY A O 1
ATOM 766 N N . VAL A 1 98 ? 2.868 -3.095 -5.040 1.00 86.06 98 VAL A N 1
ATOM 767 C CA . VAL A 1 98 ? 1.804 -2.083 -4.931 1.00 86.06 98 VAL A CA 1
ATOM 768 C C . VAL A 1 98 ? 1.155 -2.013 -3.571 1.00 86.06 98 VAL A C 1
ATOM 770 O O . VAL A 1 98 ? 1.136 -2.967 -2.803 1.00 86.06 98 VAL A O 1
ATOM 773 N N . THR A 1 99 ? 0.564 -0.851 -3.302 1.00 90.94 99 THR A N 1
ATOM 774 C CA . THR A 1 99 ? -0.247 -0.617 -2.111 1.00 90.94 99 THR A CA 1
ATOM 775 C C . THR A 1 99 ? -1.554 -1.407 -2.143 1.00 90.94 99 THR A C 1
ATOM 777 O O . THR A 1 99 ? -1.947 -1.951 -1.114 1.00 90.94 99 THR A O 1
ATOM 780 N N . TYR A 1 100 ? -2.244 -1.436 -3.290 1.00 95.12 100 TYR A N 1
ATOM 781 C CA . TYR A 1 100 ? -3.541 -2.096 -3.434 1.00 95.12 100 TYR A CA 1
ATOM 782 C C . TYR A 1 100 ? -3.932 -2.302 -4.905 1.00 95.12 100 TYR A C 1
ATOM 784 O O . TYR A 1 100 ? -3.633 -1.446 -5.738 1.00 95.12 100 TYR A O 1
ATOM 792 N N . GLY A 1 101 ? -4.636 -3.396 -5.211 1.00 91.88 101 GLY A N 1
ATOM 793 C CA . GLY A 1 101 ? -5.236 -3.671 -6.520 1.00 91.88 101 GLY A CA 1
ATOM 794 C C . GLY A 1 101 ? -6.705 -4.085 -6.389 1.00 91.88 101 GLY A C 1
ATOM 795 O O . GLY A 1 101 ? -7.059 -4.820 -5.472 1.00 91.88 101 GLY A O 1
ATOM 796 N N . SER A 1 102 ? -7.565 -3.638 -7.308 1.00 88.94 102 SER A N 1
ATOM 797 C CA . SER A 1 102 ? -9.022 -3.859 -7.223 1.00 88.94 102 SER A CA 1
ATOM 798 C C . SER A 1 102 ? -9.439 -5.334 -7.294 1.00 88.94 102 SER A C 1
ATOM 800 O O . SER A 1 102 ? -10.401 -5.735 -6.651 1.00 88.94 102 SER A O 1
ATOM 802 N N . GLY A 1 103 ? -8.683 -6.177 -8.008 1.00 91.12 103 GLY A N 1
ATOM 803 C CA . GLY A 1 103 ? -8.945 -7.623 -8.089 1.00 91.12 103 GLY A CA 1
ATOM 804 C C . GLY A 1 103 ? -8.618 -8.413 -6.813 1.00 91.12 103 GLY A C 1
ATOM 805 O O . GLY A 1 103 ? -8.875 -9.615 -6.748 1.00 91.12 103 GLY A O 1
ATOM 806 N N . TRP A 1 104 ? -8.044 -7.774 -5.785 1.00 97.06 104 TRP A N 1
ATOM 807 C CA . TRP A 1 104 ? -7.611 -8.472 -4.569 1.00 97.06 104 TRP A CA 1
ATOM 808 C C . TRP A 1 104 ? -8.787 -8.947 -3.718 1.00 97.06 104 TRP A C 1
ATOM 810 O O . TRP A 1 104 ? -8.678 -9.979 -3.058 1.00 97.06 104 TRP A O 1
ATOM 820 N N . VAL A 1 105 ? -9.922 -8.241 -3.765 1.00 97.50 105 VAL A N 1
ATOM 821 C CA . VAL A 1 105 ? -11.162 -8.662 -3.087 1.00 97.50 105 VAL A CA 1
ATOM 822 C C . VAL A 1 105 ? -11.676 -9.988 -3.652 1.00 97.50 105 VAL A C 1
ATOM 824 O O . VAL A 1 105 ? -12.194 -10.814 -2.903 1.00 97.50 105 VAL A O 1
ATOM 827 N N . ASP A 1 106 ? -11.444 -10.230 -4.942 1.00 97.25 106 ASP A N 1
ATOM 828 C CA . ASP A 1 106 ? -11.808 -11.469 -5.636 1.00 97.25 106 ASP A CA 1
ATOM 829 C C . ASP A 1 106 ? -10.739 -12.569 -5.484 1.00 97.25 106 ASP A C 1
ATOM 831 O O . ASP A 1 106 ? -10.854 -13.655 -6.056 1.00 97.25 106 ASP A O 1
ATOM 835 N N . GLY A 1 107 ? -9.687 -12.313 -4.699 1.00 97.19 107 GLY A N 1
ATOM 836 C CA . GLY A 1 107 ? -8.598 -13.256 -4.461 1.00 97.19 107 GLY A CA 1
ATOM 837 C C . GLY A 1 107 ? -7.613 -13.382 -5.624 1.00 97.19 107 GLY A C 1
ATOM 838 O O . GLY A 1 107 ? -6.870 -14.361 -5.671 1.00 97.19 107 GLY A O 1
ATOM 839 N N . ILE A 1 108 ? -7.587 -12.432 -6.566 1.00 95.88 108 ILE A N 1
ATOM 840 C CA . ILE A 1 108 ? -6.666 -12.441 -7.712 1.00 95.88 108 ILE A CA 1
ATOM 841 C C . ILE A 1 108 ? -5.567 -11.399 -7.489 1.00 95.88 108 ILE A C 1
ATOM 843 O O . ILE A 1 108 ? -5.819 -10.195 -7.507 1.00 95.88 108 ILE A O 1
ATOM 847 N N . ILE A 1 109 ? -4.327 -11.857 -7.303 1.00 93.69 109 ILE A N 1
ATOM 848 C CA . ILE A 1 109 ? -3.165 -11.008 -6.999 1.00 93.69 109 ILE A CA 1
ATOM 849 C C . ILE A 1 109 ? -2.031 -11.385 -7.953 1.00 93.69 109 ILE A C 1
ATOM 851 O O . ILE A 1 109 ? -1.617 -12.538 -7.976 1.00 93.69 109 ILE A O 1
ATOM 855 N N . GLN A 1 110 ? -1.555 -10.432 -8.765 1.00 85.31 110 GLN A N 1
ATOM 856 C CA . GLN A 1 110 ? -0.568 -10.679 -9.834 1.00 85.31 110 GLN A CA 1
ATOM 857 C C . GLN A 1 110 ? -0.939 -11.868 -10.743 1.00 85.31 110 GLN A C 1
ATOM 859 O O . GLN A 1 110 ? -0.127 -12.760 -10.965 1.00 85.31 110 GLN A O 1
ATOM 864 N N . GLU A 1 111 ? -2.191 -11.924 -11.213 1.00 87.12 111 GLU A N 1
ATOM 865 C CA . GLU A 1 111 ? -2.727 -13.032 -12.035 1.00 87.12 111 GLU A CA 1
ATOM 866 C C . GLU A 1 111 ? -2.789 -14.398 -11.318 1.00 87.12 111 GLU A C 1
ATOM 868 O O . GLU A 1 111 ? -3.349 -15.357 -11.851 1.00 87.12 111 GLU A O 1
ATOM 873 N N . LYS A 1 112 ? -2.286 -14.505 -10.082 1.00 91.06 112 LYS A N 1
ATOM 874 C CA . LYS A 1 112 ? -2.394 -15.704 -9.255 1.00 91.06 112 LYS A CA 1
ATOM 875 C C . LYS A 1 112 ? -3.698 -15.673 -8.464 1.00 91.06 112 LYS A C 1
ATOM 877 O O . LYS A 1 112 ? -3.980 -14.738 -7.716 1.00 91.06 112 LYS A O 1
ATOM 882 N N . ASN A 1 113 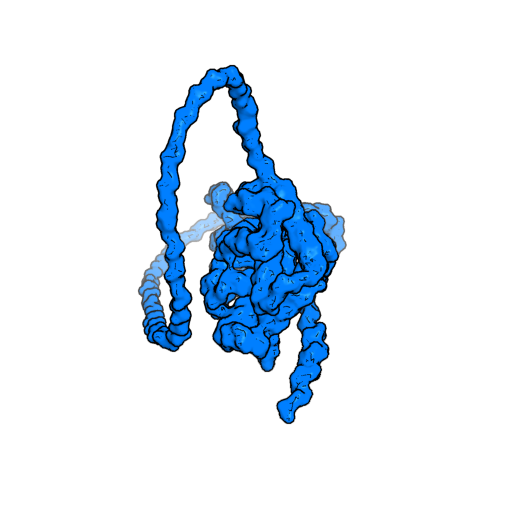? -4.468 -16.750 -8.577 1.00 96.44 113 ASN A N 1
ATOM 883 C CA . ASN A 1 113 ? -5.631 -16.977 -7.729 1.00 96.44 113 ASN A CA 1
ATOM 884 C C . ASN A 1 113 ? -5.174 -17.458 -6.339 1.00 96.44 113 ASN A C 1
ATOM 886 O O . ASN A 1 113 ? -4.730 -18.594 -6.177 1.00 96.44 113 ASN A O 1
ATOM 890 N N . CYS A 1 114 ? -5.262 -16.574 -5.349 1.00 97.06 114 CYS A N 1
ATOM 891 C CA . CYS A 1 114 ? -4.982 -16.836 -3.934 1.00 97.06 114 CYS A CA 1
ATOM 892 C C . CYS A 1 114 ? -6.234 -17.290 -3.163 1.00 97.06 114 CYS A C 1
ATOM 894 O O . CYS A 1 114 ? -6.137 -17.678 -1.999 1.00 97.06 114 CYS A O 1
ATOM 896 N N . GLY A 1 115 ? -7.401 -17.271 -3.813 1.00 97.56 115 GLY A N 1
ATOM 897 C CA . GLY A 1 115 ? -8.704 -17.510 -3.208 1.00 97.56 115 GLY A CA 1
ATOM 898 C C . GLY A 1 115 ? -9.239 -16.292 -2.454 1.00 97.56 115 GLY A C 1
ATOM 899 O O . GLY A 1 115 ? -8.491 -15.472 -1.929 1.00 97.56 115 GLY A O 1
ATOM 900 N N . VAL A 1 116 ? -10.565 -16.186 -2.379 1.00 98.19 116 VAL A N 1
ATOM 901 C CA . VAL A 1 116 ? -11.237 -15.097 -1.658 1.00 98.19 116 VAL A CA 1
ATOM 902 C C . VAL A 1 116 ? -11.018 -15.255 -0.151 1.00 98.19 116 VAL A C 1
ATOM 904 O O . VAL A 1 116 ? -11.223 -16.346 0.403 1.00 98.19 116 VAL A O 1
ATOM 907 N N . ILE A 1 117 ? -10.636 -14.154 0.500 1.00 98.38 117 ILE A N 1
ATOM 908 C CA . ILE A 1 117 ? -10.537 -14.015 1.958 1.00 98.38 117 ILE A CA 1
ATOM 909 C C . ILE A 1 117 ? -11.458 -12.883 2.448 1.00 98.38 117 ILE A C 1
ATOM 911 O O . ILE A 1 117 ? -11.757 -11.961 1.688 1.00 98.38 117 ILE A O 1
ATOM 915 N N . PRO A 1 118 ? -11.921 -12.910 3.712 1.00 98.44 118 PRO A N 1
ATOM 916 C CA . PRO A 1 118 ? -12.710 -11.819 4.276 1.00 98.44 118 PRO A CA 1
ATOM 917 C C . PRO A 1 118 ? -12.001 -10.461 4.166 1.00 98.44 118 PRO A C 1
ATOM 919 O O . PRO A 1 118 ? -10.815 -10.355 4.479 1.00 98.44 118 PRO A O 1
ATOM 922 N N . LYS A 1 119 ? -12.741 -9.403 3.805 1.00 98.44 119 LYS A N 1
ATOM 923 C CA . LYS A 1 119 ? -12.205 -8.040 3.596 1.00 98.44 119 LYS A CA 1
ATOM 924 C C . LYS A 1 119 ? -11.377 -7.512 4.773 1.00 98.44 119 LYS A C 1
ATOM 926 O O . LYS A 1 119 ? -10.352 -6.875 4.562 1.00 98.44 119 LYS A O 1
ATOM 931 N N . HIS A 1 120 ? -11.779 -7.816 6.007 1.00 98.25 120 HIS A N 1
ATOM 932 C CA . HIS A 1 120 ? -11.035 -7.413 7.201 1.00 98.25 120 HIS A CA 1
ATOM 933 C C . HIS A 1 120 ? -9.689 -8.142 7.347 1.00 98.25 120 HIS A C 1
ATOM 935 O O . HIS A 1 120 ? -8.726 -7.544 7.813 1.00 98.25 120 HIS A O 1
ATOM 941 N N . LEU A 1 121 ? -9.582 -9.402 6.908 1.00 98.50 121 LEU A N 1
ATOM 942 C CA . LEU A 1 121 ? -8.304 -10.122 6.867 1.00 98.50 121 LEU A CA 1
ATOM 943 C C . LEU A 1 121 ? -7.444 -9.644 5.695 1.00 98.50 121 LEU A C 1
ATOM 945 O O . LEU A 1 121 ? -6.237 -9.491 5.861 1.00 98.50 121 LEU A O 1
ATOM 949 N N . LEU A 1 122 ? -8.055 -9.326 4.546 1.00 98.44 122 LEU A N 1
ATOM 950 C CA . LEU A 1 122 ? -7.355 -8.683 3.431 1.00 98.44 122 LEU A CA 1
ATOM 951 C C . LEU A 1 122 ? -6.754 -7.340 3.855 1.00 98.44 122 LEU A C 1
ATOM 953 O O . LEU A 1 122 ? -5.584 -7.091 3.579 1.00 98.44 122 LEU A O 1
ATOM 957 N N . LEU A 1 123 ? -7.513 -6.519 4.591 1.00 98.44 123 LEU A N 1
ATOM 958 C CA . LEU A 1 123 ? -7.022 -5.272 5.173 1.00 98.44 123 LEU A CA 1
ATOM 959 C C . LEU A 1 123 ? -5.775 -5.508 6.030 1.00 98.44 123 LEU A C 1
ATOM 961 O O . LEU A 1 123 ? -4.830 -4.738 5.896 1.00 98.44 123 LEU A O 1
ATOM 965 N N . LEU A 1 124 ? -5.762 -6.538 6.886 1.00 98.25 124 LEU A N 1
ATOM 966 C CA . LEU A 1 124 ? -4.612 -6.882 7.737 1.00 98.25 124 LEU A CA 1
ATOM 967 C C . LEU A 1 124 ? -3.414 -7.422 6.935 1.00 98.25 124 LEU A C 1
ATOM 969 O O . LEU A 1 124 ? -2.279 -7.258 7.370 1.00 98.25 124 LEU A O 1
ATOM 973 N N . CYS A 1 125 ? -3.642 -7.992 5.748 1.00 98.12 125 CYS A N 1
ATOM 974 C CA . CYS A 1 125 ? -2.573 -8.448 4.853 1.00 98.12 125 CYS A CA 1
ATOM 975 C C . CYS A 1 125 ? -1.876 -7.315 4.081 1.00 98.12 125 CYS A C 1
ATOM 977 O O . CYS A 1 125 ? -0.817 -7.540 3.493 1.00 98.12 125 CYS A O 1
ATOM 979 N N . LEU A 1 126 ? -2.456 -6.110 4.052 1.00 97.25 126 LEU A N 1
ATOM 980 C CA . LEU A 1 126 ? -1.829 -4.954 3.412 1.00 97.25 126 LEU A CA 1
ATOM 981 C C . LEU A 1 126 ? -0.570 -4.515 4.174 1.00 97.25 126 LEU A C 1
ATOM 983 O O . LEU A 1 126 ? -0.522 -4.584 5.403 1.00 97.25 126 LEU A O 1
ATOM 987 N N . GLN A 1 127 ? 0.424 -4.037 3.427 1.00 95.75 127 GLN A N 1
ATOM 988 C CA . GLN A 1 127 ? 1.766 -3.747 3.931 1.00 95.75 127 GLN A CA 1
ATOM 989 C C . GLN A 1 127 ? 1.903 -2.295 4.405 1.00 95.75 127 GLN A C 1
ATOM 991 O O . GLN A 1 127 ? 1.806 -1.354 3.612 1.00 95.75 127 GLN A O 1
ATOM 996 N N . GLU A 1 128 ? 2.211 -2.092 5.683 1.00 95.38 128 GLU A N 1
ATOM 997 C CA . GLU A 1 128 ? 2.285 -0.765 6.301 1.00 95.38 128 GLU A CA 1
ATOM 998 C C . GLU A 1 128 ? 3.371 0.134 5.686 1.00 95.38 128 GLU A C 1
ATOM 1000 O O . GLU A 1 128 ? 3.163 1.336 5.499 1.00 95.38 128 GLU A O 1
ATOM 1005 N N . HIS A 1 129 ? 4.497 -0.445 5.257 1.00 93.94 129 HIS A N 1
ATOM 1006 C CA . HIS A 1 129 ? 5.561 0.302 4.585 1.00 93.94 129 HIS A CA 1
ATOM 1007 C C . HIS A 1 129 ? 5.088 0.892 3.245 1.00 93.94 129 HIS A C 1
ATOM 1009 O O . HIS A 1 129 ? 5.556 1.954 2.834 1.00 93.94 129 HIS A O 1
ATOM 1015 N N . ARG A 1 130 ? 4.110 0.263 2.574 1.00 92.75 130 ARG A N 1
ATOM 1016 C CA . ARG A 1 130 ? 3.510 0.788 1.335 1.00 92.75 130 ARG A CA 1
ATOM 1017 C C . ARG A 1 130 ? 2.591 1.968 1.615 1.00 92.75 130 ARG A C 1
ATOM 1019 O O . ARG A 1 130 ? 2.532 2.892 0.807 1.00 92.75 130 ARG A O 1
ATOM 1026 N N . PHE A 1 131 ? 1.909 1.985 2.760 1.00 94.94 131 PHE A N 1
ATOM 1027 C CA . PHE A 1 131 ? 1.135 3.152 3.185 1.00 94.94 131 PHE A CA 1
ATOM 1028 C C . PHE A 1 131 ? 2.035 4.336 3.538 1.00 94.94 131 PHE A C 1
ATOM 1030 O O . PHE A 1 131 ? 1.685 5.479 3.230 1.00 94.94 131 PHE A O 1
ATOM 1037 N N . ALA A 1 132 ? 3.190 4.072 4.154 1.00 93.50 132 ALA A N 1
ATOM 1038 C CA . ALA A 1 132 ? 4.180 5.095 4.479 1.00 93.50 132 ALA A CA 1
ATOM 1039 C C . ALA A 1 132 ? 4.834 5.670 3.214 1.00 93.50 132 ALA A C 1
ATOM 1041 O O . ALA A 1 132 ? 4.894 6.887 3.065 1.00 93.50 132 ALA A O 1
ATOM 1042 N N . ALA A 1 133 ? 5.241 4.808 2.276 1.00 89.94 133 ALA A N 1
ATOM 1043 C CA . ALA A 1 133 ? 5.885 5.209 1.023 1.00 89.94 133 ALA A CA 1
ATOM 1044 C C . ALA A 1 133 ? 4.939 5.899 0.025 1.00 89.94 133 ALA A C 1
ATOM 1046 O O . ALA A 1 133 ? 5.393 6.643 -0.843 1.00 89.94 133 ALA A O 1
ATOM 1047 N N . ALA A 1 134 ? 3.631 5.653 0.117 1.00 88.50 134 ALA A N 1
ATOM 1048 C CA . ALA A 1 134 ? 2.650 6.274 -0.761 1.00 88.50 134 ALA A CA 1
ATOM 1049 C C . ALA A 1 134 ? 2.558 7.792 -0.511 1.00 88.50 134 ALA A C 1
ATOM 1051 O O . ALA A 1 134 ? 2.082 8.242 0.542 1.00 88.50 134 ALA A O 1
ATOM 1052 N N . ASP A 1 135 ? 2.991 8.553 -1.522 1.00 76.19 135 ASP A N 1
ATOM 1053 C CA . ASP A 1 135 ? 3.060 10.016 -1.511 1.00 76.19 135 ASP A CA 1
ATOM 1054 C C . ASP A 1 135 ? 1.682 10.683 -1.317 1.00 76.19 135 ASP A C 1
ATOM 1056 O O . ASP A 1 135 ? 0.632 10.146 -1.692 1.00 76.19 135 ASP A O 1
ATOM 1060 N N . LYS A 1 136 ? 1.706 11.880 -0.720 1.00 68.00 136 LYS A N 1
ATOM 1061 C CA . LYS A 1 136 ? 0.551 12.711 -0.361 1.00 68.00 136 LYS A CA 1
ATOM 1062 C C . LYS A 1 136 ? -0.212 13.231 -1.585 1.00 68.00 136 LYS A C 1
ATOM 1064 O O . LYS A 1 136 ? -1.396 13.531 -1.455 1.00 68.00 136 LYS A O 1
ATOM 1069 N N . SER A 1 137 ? 0.440 13.365 -2.743 1.00 57.78 137 SER A N 1
ATOM 1070 C CA . SER A 1 137 ? -0.070 14.207 -3.832 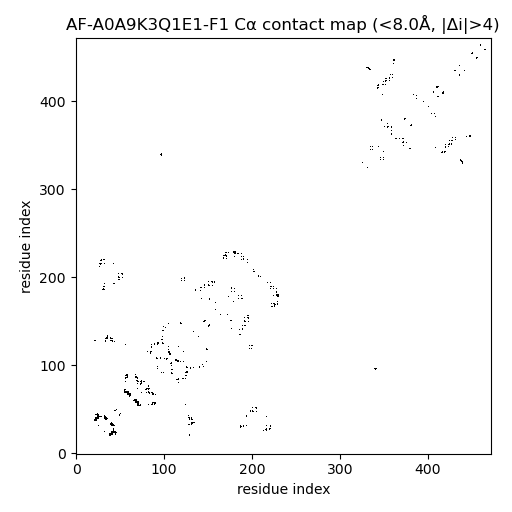1.00 57.78 137 SER A CA 1
ATOM 1071 C C . SER A 1 137 ? -0.888 13.489 -4.921 1.00 57.78 137 SER A C 1
ATOM 1073 O O . SER A 1 137 ? -1.671 14.156 -5.593 1.00 57.78 137 SER A O 1
ATOM 1075 N N . VAL A 1 138 ? -0.788 12.157 -5.091 1.00 55.31 138 VAL A N 1
ATOM 1076 C CA . VAL A 1 138 ? -1.333 11.495 -6.309 1.00 55.31 138 VAL A CA 1
ATOM 1077 C C . VAL A 1 138 ? -2.016 10.137 -6.088 1.00 55.31 138 VAL A C 1
ATOM 1079 O O . VAL A 1 138 ? -2.351 9.482 -7.063 1.00 55.31 138 VAL A O 1
ATOM 1082 N N . ASN A 1 139 ? -2.266 9.658 -4.863 1.00 65.06 139 ASN A N 1
ATOM 1083 C CA . ASN A 1 139 ? -2.754 8.275 -4.705 1.00 65.06 139 ASN A CA 1
ATOM 1084 C C . ASN A 1 139 ? -4.282 8.137 -4.532 1.00 65.06 139 ASN A C 1
ATOM 1086 O O . ASN A 1 139 ? -4.770 8.227 -3.399 1.00 65.06 139 ASN A O 1
ATOM 1090 N N . PRO A 1 140 ? -5.055 7.825 -5.602 1.00 81.12 140 PRO A N 1
ATOM 1091 C CA . PRO A 1 140 ? -6.480 7.500 -5.482 1.00 81.12 140 PRO A CA 1
ATOM 1092 C C . PRO A 1 140 ? -6.721 6.211 -4.679 1.00 81.12 140 PRO A C 1
ATOM 1094 O O . PRO A 1 140 ? -7.821 6.000 -4.168 1.00 81.12 140 PRO A O 1
ATOM 1097 N N . TRP A 1 141 ? -5.691 5.376 -4.505 1.00 89.44 141 TRP A N 1
ATOM 1098 C CA . TRP A 1 141 ? -5.814 4.047 -3.908 1.00 89.44 141 TRP A CA 1
ATOM 1099 C C . TRP A 1 141 ? -6.320 4.058 -2.471 1.00 89.44 141 TRP A C 1
ATOM 1101 O O . TRP A 1 141 ? -7.050 3.151 -2.104 1.00 89.44 141 TRP A O 1
ATOM 1111 N N . PHE A 1 142 ? -6.018 5.073 -1.655 1.00 94.94 142 PHE A N 1
ATOM 1112 C CA . PHE A 1 142 ? -6.536 5.118 -0.281 1.00 94.94 142 PHE A CA 1
ATOM 1113 C C . PHE A 1 142 ? -8.061 5.221 -0.233 1.00 94.94 142 PHE A C 1
ATOM 1115 O O . PHE A 1 142 ? -8.700 4.606 0.619 1.00 94.94 142 PHE A O 1
ATOM 1122 N N . LEU A 1 143 ? -8.655 5.972 -1.164 1.00 94.69 143 LEU A N 1
ATOM 1123 C CA . LEU A 1 143 ? -10.106 6.050 -1.278 1.00 94.69 143 LEU A CA 1
ATOM 1124 C C . LEU A 1 143 ? -10.674 4.728 -1.803 1.00 94.69 143 LEU A C 1
ATOM 1126 O O . LEU A 1 143 ? -11.703 4.280 -1.302 1.00 94.69 143 LEU A O 1
ATOM 1130 N N . THR A 1 144 ? -9.990 4.098 -2.763 1.00 95.00 144 THR A N 1
ATOM 1131 C CA . THR A 1 144 ? -10.342 2.767 -3.274 1.00 95.00 144 THR A CA 1
ATOM 1132 C C . THR A 1 144 ? -10.326 1.720 -2.163 1.00 95.00 144 THR A C 1
ATOM 1134 O O . THR A 1 144 ? -11.328 1.043 -1.986 1.00 95.00 144 THR A O 1
ATOM 1137 N N . ILE A 1 145 ? -9.267 1.656 -1.349 1.00 97.00 145 ILE A N 1
ATOM 1138 C CA . ILE A 1 145 ? -9.150 0.753 -0.193 1.00 97.00 145 ILE A CA 1
ATOM 1139 C C . ILE A 1 145 ? -10.321 0.972 0.770 1.00 97.00 145 ILE A C 1
ATOM 1141 O O . ILE A 1 145 ? -11.010 0.022 1.133 1.00 97.00 145 ILE A O 1
ATOM 1145 N N . VAL A 1 146 ? -10.585 2.226 1.161 1.00 97.38 146 VAL A N 1
ATOM 1146 C CA . VAL A 1 146 ? -11.675 2.548 2.099 1.00 97.38 146 VAL A CA 1
ATOM 1147 C C . VAL A 1 146 ? -13.045 2.153 1.544 1.00 97.38 146 VAL A C 1
ATOM 1149 O O . VAL A 1 146 ? -13.898 1.707 2.310 1.00 97.38 146 VAL A O 1
ATOM 1152 N N . LYS A 1 147 ? -13.262 2.304 0.233 1.00 96.88 147 LYS A N 1
ATOM 1153 C CA . LYS A 1 147 ? -14.523 1.960 -0.428 1.00 96.88 147 LYS A CA 1
ATOM 1154 C C . LYS A 1 147 ? -14.677 0.453 -0.627 1.00 96.88 147 LYS A C 1
ATOM 1156 O O . LYS A 1 147 ? -15.682 -0.104 -0.218 1.00 96.88 147 LYS A O 1
ATOM 1161 N N . GLU A 1 148 ? -13.714 -0.202 -1.265 1.00 97.19 148 GLU A N 1
ATOM 1162 C CA . GLU A 1 148 ? -13.818 -1.615 -1.641 1.00 97.19 148 GLU A CA 1
ATOM 1163 C C . GLU A 1 148 ? -13.762 -2.550 -0.433 1.00 97.19 148 GLU A C 1
ATOM 1165 O O . GLU A 1 148 ? -14.448 -3.575 -0.424 1.00 97.19 148 GLU A O 1
ATOM 1170 N N . LEU A 1 149 ? -13.012 -2.184 0.612 1.00 97.81 149 LEU A N 1
ATOM 1171 C CA . LEU A 1 149 ? -12.955 -2.953 1.855 1.00 97.81 149 LEU A CA 1
ATOM 1172 C C . LEU A 1 149 ? -14.042 -2.554 2.870 1.00 97.81 149 LEU A C 1
ATOM 1174 O O . LEU A 1 149 ? -14.050 -3.090 3.971 1.00 97.81 149 LEU A O 1
ATOM 1178 N N . ASP A 1 150 ? -14.963 -1.650 2.511 1.00 97.62 150 ASP A N 1
ATOM 1179 C CA . ASP A 1 150 ? -16.058 -1.155 3.365 1.00 97.62 150 ASP A CA 1
ATOM 1180 C C . ASP A 1 150 ? -15.600 -0.536 4.706 1.00 97.62 150 ASP A C 1
ATOM 1182 O O . ASP A 1 150 ? -16.333 -0.530 5.701 1.00 97.62 150 ASP A O 1
ATOM 1186 N N . LEU A 1 151 ? -14.403 0.061 4.736 1.00 98.12 151 LEU A N 1
ATOM 1187 C CA . LEU A 1 151 ? -13.754 0.510 5.977 1.00 98.12 151 LEU A CA 1
ATOM 1188 C C . LEU A 1 151 ? -14.503 1.632 6.693 1.00 98.12 151 LEU A C 1
ATOM 1190 O O . LEU A 1 151 ? -14.340 1.824 7.893 1.00 98.12 151 LEU A O 1
ATOM 1194 N N . TRP A 1 152 ? -15.344 2.387 5.986 1.00 97.88 152 TRP A N 1
ATOM 1195 C CA . TRP A 1 152 ? -16.155 3.419 6.629 1.00 97.88 152 TRP A CA 1
ATOM 1196 C C . TRP A 1 152 ? -17.128 2.832 7.661 1.00 97.88 152 TRP A C 1
ATOM 1198 O O . TRP A 1 152 ? -17.289 3.372 8.757 1.00 97.88 152 TRP A O 1
ATOM 1208 N N . LYS A 1 153 ? -17.753 1.695 7.334 1.00 97.62 153 LYS A N 1
ATOM 1209 C CA . LYS A 1 153 ? -18.676 0.996 8.236 1.00 97.62 153 LYS A CA 1
ATOM 1210 C C . LYS A 1 153 ? -17.937 0.456 9.460 1.00 97.62 153 LYS A C 1
ATOM 1212 O O . LYS A 1 153 ? -18.436 0.570 10.584 1.00 97.62 153 LYS A O 1
ATOM 1217 N N . ASP A 1 154 ? -16.745 -0.085 9.241 1.00 98.19 154 ASP A N 1
ATOM 1218 C CA . ASP A 1 154 ? -15.879 -0.595 10.301 1.00 98.19 154 ASP A CA 1
ATOM 1219 C C . ASP A 1 154 ? -15.407 0.529 11.224 1.00 98.19 154 ASP A C 1
ATOM 1221 O O . ASP A 1 154 ? -15.518 0.404 12.440 1.00 98.19 154 ASP A O 1
ATOM 1225 N N . PHE A 1 155 ? -15.005 1.675 10.669 1.00 98.38 155 PHE A N 1
ATOM 1226 C CA . PHE A 1 155 ? -14.643 2.867 11.435 1.00 98.38 155 PHE A CA 1
ATOM 1227 C C . PHE A 1 155 ? -15.781 3.340 12.353 1.00 98.38 155 PHE A C 1
ATOM 1229 O O . PHE A 1 155 ? -15.573 3.525 13.553 1.00 98.38 155 PHE A O 1
ATOM 1236 N N . VAL A 1 156 ? -17.006 3.479 11.830 1.00 97.94 156 VAL A N 1
ATOM 1237 C CA . VAL A 1 156 ? -18.177 3.874 12.640 1.00 97.94 156 VAL A CA 1
ATOM 1238 C C . VAL A 1 156 ? -18.459 2.848 13.744 1.00 97.94 156 VAL A C 1
ATOM 1240 O O . VAL A 1 156 ? -18.830 3.213 14.864 1.00 97.94 156 VAL A O 1
ATOM 1243 N N . THR A 1 157 ? -18.270 1.561 13.451 1.00 98.00 157 THR A N 1
ATOM 1244 C CA . THR A 1 157 ? -18.452 0.475 14.423 1.00 98.00 157 THR A CA 1
ATOM 1245 C C . THR A 1 157 ? -17.385 0.527 15.518 1.00 98.00 157 THR A C 1
ATOM 1247 O O . THR A 1 157 ? -17.728 0.468 16.700 1.00 98.00 157 THR A O 1
ATOM 1250 N N . ALA A 1 158 ? -16.118 0.724 15.150 1.00 98.00 158 ALA A N 1
ATOM 1251 C CA . ALA A 1 158 ? -14.999 0.880 16.074 1.00 98.00 158 ALA A CA 1
ATOM 1252 C C . ALA A 1 158 ? -15.210 2.078 17.013 1.00 98.00 158 ALA A C 1
ATOM 1254 O O . ALA A 1 158 ? -15.123 1.934 18.232 1.00 98.00 158 ALA A O 1
ATOM 1255 N N . MET A 1 159 ? -15.611 3.231 16.465 1.00 98.19 159 MET A N 1
ATOM 1256 C CA . MET A 1 159 ? -15.925 4.445 17.231 1.00 98.19 159 MET A CA 1
ATOM 1257 C C . MET A 1 159 ? -16.986 4.210 18.313 1.00 98.19 159 MET A C 1
ATOM 1259 O O . MET A 1 159 ? -16.843 4.681 19.445 1.00 98.19 159 MET A O 1
ATOM 1263 N N . LYS A 1 160 ? -18.050 3.467 17.982 1.00 97.88 160 LYS A N 1
ATOM 1264 C CA . LYS A 1 160 ? -19.102 3.095 18.940 1.00 97.88 160 LYS A CA 1
ATOM 1265 C C . LYS A 1 160 ? -18.592 2.093 19.973 1.00 97.88 160 LYS A C 1
ATOM 1267 O O . LYS A 1 160 ? -18.816 2.292 21.165 1.00 97.88 160 LYS A O 1
ATOM 1272 N N . SER A 1 161 ? -17.884 1.055 19.527 1.00 97.62 161 SER A N 1
ATOM 1273 C CA . SER A 1 161 ? -17.345 -0.006 20.384 1.00 97.62 161 SER A CA 1
ATOM 1274 C C . SER A 1 161 ? -16.380 0.538 21.439 1.00 97.62 161 SER A C 1
ATOM 1276 O O . SER A 1 161 ? -16.455 0.152 22.602 1.00 97.62 161 SER A O 1
ATOM 1278 N N . TRP A 1 162 ? -15.510 1.473 21.058 1.00 97.88 162 TRP A N 1
ATOM 1279 C CA . TRP A 1 162 ? -14.559 2.124 21.962 1.00 97.88 162 TRP A CA 1
ATOM 1280 C C . TRP A 1 162 ? -15.154 3.313 22.731 1.00 97.88 162 TRP A C 1
ATOM 1282 O O . TRP A 1 162 ? -14.450 3.953 23.507 1.00 97.88 162 TRP A O 1
ATOM 1292 N N . LYS A 1 163 ? -16.451 3.614 22.552 1.00 97.62 163 LYS A N 1
ATOM 1293 C CA . LYS A 1 163 ? -17.160 4.737 23.198 1.00 97.62 163 LYS A CA 1
ATOM 1294 C C . LYS A 1 163 ? -16.519 6.110 22.918 1.00 97.62 163 LYS A C 1
ATOM 1296 O O . LYS A 1 163 ? -16.625 7.028 23.728 1.00 97.62 163 LYS A O 1
ATOM 1301 N N . LEU A 1 164 ? -15.904 6.272 21.745 1.00 97.81 164 LEU A N 1
ATOM 1302 C CA . LEU A 1 164 ? -15.174 7.483 21.345 1.00 97.81 164 LEU A CA 1
ATOM 1303 C C . LEU A 1 164 ? -16.064 8.534 20.670 1.00 97.81 164 LEU A C 1
ATOM 1305 O O . LEU A 1 164 ? -15.638 9.670 20.469 1.00 97.81 164 LEU A O 1
ATOM 1309 N N . THR A 1 165 ? -17.322 8.199 20.375 1.00 97.69 165 THR A N 1
ATOM 1310 C CA . THR A 1 165 ? -18.278 9.104 19.714 1.00 97.69 165 THR A CA 1
ATOM 1311 C C . THR A 1 165 ? -18.519 10.406 20.478 1.00 97.69 165 THR A C 1
ATOM 1313 O O . THR A 1 165 ? -18.692 11.447 19.855 1.00 97.69 165 THR A O 1
ATOM 1316 N N . LYS A 1 166 ? -18.495 10.373 21.819 1.00 97.62 166 LYS A N 1
ATOM 1317 C CA . LYS A 1 166 ? -18.646 11.575 22.656 1.00 97.62 166 LYS A CA 1
ATOM 1318 C C . LYS A 1 166 ? -17.404 12.470 22.639 1.00 97.62 166 LYS A C 1
ATOM 1320 O O . LYS A 1 166 ? -17.546 13.683 22.705 1.00 97.62 166 LYS A O 1
ATOM 1325 N N . LYS A 1 167 ? -16.208 11.872 22.575 1.00 98.25 167 LYS A N 1
ATOM 1326 C CA . LYS A 1 167 ? -14.925 12.595 22.600 1.00 98.25 167 LYS A CA 1
ATOM 1327 C C . LYS A 1 167 ? -14.605 13.233 21.242 1.00 98.25 167 LYS A C 1
ATOM 1329 O O . LYS A 1 167 ? -14.030 14.312 21.217 1.00 98.25 167 LYS A O 1
ATOM 1334 N N . TYR A 1 168 ? -15.032 12.606 20.141 1.00 97.94 168 TYR A N 1
ATOM 1335 C CA . TYR A 1 168 ? -14.775 13.065 18.767 1.00 97.94 168 TYR A CA 1
ATOM 1336 C C . TYR A 1 168 ? -16.074 13.168 17.950 1.00 97.94 168 TYR A C 1
ATOM 1338 O O . TYR A 1 168 ? -16.323 12.353 17.050 1.00 97.94 168 TYR A O 1
ATOM 1346 N N . PRO A 1 169 ? -16.959 14.123 18.285 1.00 97.25 169 PRO A N 1
ATOM 1347 C CA . PRO A 1 169 ? -18.296 14.193 17.708 1.00 97.25 169 PRO A CA 1
ATOM 1348 C C . PRO A 1 169 ? -18.296 14.541 16.215 1.00 97.25 169 PRO A C 1
ATOM 1350 O O . PRO A 1 169 ? -19.166 14.059 15.491 1.00 97.25 169 PRO A O 1
ATOM 1353 N N . ARG A 1 170 ? -17.342 15.338 15.711 1.00 97.12 170 ARG A N 1
ATOM 1354 C CA . ARG A 1 170 ? -17.310 15.709 14.284 1.00 97.12 170 ARG A CA 1
ATOM 1355 C C . ARG A 1 170 ? -16.872 14.521 13.444 1.00 97.12 170 ARG A C 1
ATOM 1357 O O . ARG A 1 170 ? -17.489 14.245 12.418 1.00 97.12 170 ARG A O 1
ATOM 1364 N N . ALA A 1 171 ? -15.856 13.789 13.899 1.00 96.50 171 ALA A N 1
ATOM 1365 C CA . ALA A 1 171 ? -15.432 12.548 13.261 1.00 96.50 171 ALA A CA 1
ATOM 1366 C C . ALA A 1 171 ? -16.550 11.488 13.290 1.00 96.50 171 ALA A C 1
ATOM 1368 O O . ALA A 1 171 ? -16.792 10.832 12.279 1.00 96.50 171 ALA A O 1
ATOM 1369 N N . ALA A 1 172 ? -17.264 11.355 14.414 1.00 96.19 172 ALA A N 1
ATOM 1370 C CA . ALA A 1 172 ? -18.352 10.388 14.575 1.00 96.19 172 ALA A CA 1
ATOM 1371 C C . ALA A 1 172 ? -19.599 10.706 13.731 1.00 96.19 172 ALA A C 1
ATOM 1373 O O . ALA A 1 172 ? -20.237 9.785 13.226 1.00 96.19 172 ALA A O 1
ATOM 1374 N N . ASN A 1 173 ? -19.935 11.989 13.570 1.00 94.94 173 ASN A N 1
ATOM 1375 C CA . ASN A 1 173 ? -21.085 12.451 12.782 1.00 94.94 173 ASN A CA 1
ATOM 1376 C C . ASN A 1 173 ? -20.748 12.694 11.304 1.00 94.94 173 ASN A C 1
ATOM 1378 O O . ASN A 1 173 ? -21.591 13.150 10.532 1.00 94.94 173 ASN A O 1
ATOM 1382 N N . CYS A 1 174 ? -19.512 12.415 10.898 1.00 93.69 174 CYS A N 1
ATOM 1383 C CA . CYS A 1 174 ? -19.111 12.488 9.508 1.00 93.69 174 CYS A CA 1
ATOM 1384 C C . CYS A 1 174 ? -19.954 11.502 8.675 1.00 93.69 174 CYS A C 1
ATOM 1386 O O . CYS A 1 174 ? -20.186 10.364 9.077 1.00 93.69 174 CYS A O 1
ATOM 1388 N N . THR A 1 175 ? -20.433 11.924 7.506 1.00 93.69 175 THR A N 1
ATOM 1389 C CA . THR A 1 175 ? -21.248 11.077 6.613 1.00 93.69 175 THR A CA 1
ATOM 1390 C C . THR A 1 175 ? -20.405 10.156 5.736 1.00 93.69 175 THR A C 1
ATOM 1392 O O . THR A 1 175 ? -20.913 9.169 5.208 1.00 93.69 175 THR A O 1
ATOM 1395 N N . GLY A 1 176 ? -19.123 10.475 5.549 1.00 95.31 176 GLY A N 1
ATOM 1396 C CA . GLY A 1 176 ? -18.226 9.710 4.694 1.00 95.31 176 GLY A CA 1
ATOM 1397 C C . GLY A 1 176 ? -16.923 10.439 4.363 1.00 95.31 176 GLY A C 1
ATOM 1398 O O . GLY A 1 176 ? -16.743 11.609 4.708 1.00 95.31 176 GLY A O 1
ATOM 1399 N N . PRO A 1 177 ? -16.019 9.792 3.606 1.00 93.88 177 PRO A N 1
ATOM 1400 C CA . PRO A 1 177 ? -14.722 10.371 3.249 1.00 93.88 177 PRO A CA 1
ATOM 1401 C C . PRO A 1 177 ? -14.767 11.656 2.401 1.00 93.88 177 PRO A C 1
ATOM 1403 O O . PRO A 1 177 ? -13.746 12.322 2.228 1.00 93.88 177 PRO A O 1
ATOM 1406 N N . SER A 1 178 ? -15.921 12.008 1.827 1.00 94.12 178 SER A N 1
ATOM 1407 C CA . SER A 1 178 ? -16.134 13.246 1.060 1.00 94.12 178 SER A CA 1
ATOM 1408 C C . SER A 1 178 ? -16.206 14.506 1.936 1.00 94.12 178 SER A C 1
ATOM 1410 O O . SER A 1 178 ? -15.976 15.618 1.440 1.00 94.12 178 SER A O 1
ATOM 1412 N N . SER A 1 179 ? -16.478 14.343 3.231 1.00 95.19 179 SER A N 1
ATOM 1413 C CA . SER A 1 179 ? -16.645 15.446 4.181 1.00 95.19 179 SER A CA 1
ATOM 1414 C C . SER A 1 179 ? -15.317 16.003 4.702 1.00 95.19 179 SER A C 1
ATOM 1416 O O . SER A 1 179 ? -15.301 17.073 5.307 1.00 95.19 179 SER A O 1
ATOM 1418 N N . PHE A 1 180 ? -14.191 15.333 4.441 1.00 95.50 180 PHE A N 1
ATOM 1419 C CA . PHE A 1 180 ? -12.866 15.841 4.801 1.00 95.50 180 PHE A CA 1
ATOM 1420 C C . PHE A 1 180 ? -12.410 16.968 3.870 1.00 95.50 180 PHE A C 1
ATOM 1422 O O . PHE A 1 180 ? -12.725 16.994 2.674 1.00 95.50 180 PHE A O 1
ATOM 1429 N N . GLN A 1 181 ? -11.642 17.908 4.419 1.00 94.75 181 GLN A N 1
ATOM 1430 C CA . GLN A 1 181 ? -10.977 18.955 3.645 1.00 94.75 181 GLN A CA 1
ATOM 1431 C C . GLN A 1 181 ? -10.064 18.336 2.567 1.00 94.75 181 GLN A C 1
ATOM 1433 O O . GLN A 1 181 ? -9.300 17.422 2.885 1.00 94.75 181 GLN A O 1
ATOM 1438 N N . PRO A 1 182 ? -10.086 18.823 1.308 1.00 92.19 182 PRO A N 1
ATOM 1439 C CA . PRO A 1 182 ? -9.278 18.249 0.227 1.00 92.19 182 PRO A CA 1
ATOM 1440 C C . PRO A 1 182 ? -7.782 18.160 0.555 1.00 92.19 182 PRO A C 1
ATOM 1442 O O . PRO A 1 182 ? -7.166 17.130 0.301 1.00 92.19 182 PRO A O 1
ATOM 1445 N N . THR A 1 183 ? -7.231 19.189 1.205 1.00 92.62 183 THR A N 1
ATOM 1446 C CA . THR A 1 183 ? -5.814 19.281 1.605 1.00 92.62 183 THR A CA 1
ATOM 1447 C C . THR A 1 183 ? -5.396 18.243 2.647 1.00 92.62 183 THR A C 1
ATOM 1449 O O . THR A 1 183 ? -4.221 17.902 2.732 1.00 92.62 183 THR A O 1
ATOM 1452 N N . ARG A 1 184 ? -6.344 17.713 3.431 1.00 94.19 184 ARG A N 1
ATOM 1453 C CA . ARG A 1 184 ? -6.097 16.711 4.483 1.00 94.19 184 ARG A CA 1
ATOM 1454 C C . ARG A 1 184 ? -6.691 15.340 4.181 1.00 94.19 184 ARG A C 1
ATOM 1456 O O . ARG A 1 184 ? -6.489 14.400 4.944 1.00 94.19 184 ARG A O 1
ATOM 1463 N N . LYS A 1 185 ? -7.376 15.189 3.046 1.00 94.06 185 LYS A N 1
ATOM 1464 C CA . LYS A 1 185 ? -8.143 13.984 2.710 1.00 94.06 185 LYS A CA 1
ATOM 1465 C C . LYS A 1 185 ? -7.298 12.710 2.752 1.00 94.06 185 LYS A C 1
ATOM 1467 O O . LYS A 1 185 ? -7.746 11.712 3.306 1.00 94.06 185 LYS A O 1
ATOM 1472 N N . VAL A 1 186 ? -6.076 12.739 2.219 1.00 93.94 186 VAL A N 1
ATOM 1473 C CA . VAL A 1 186 ? -5.177 11.568 2.225 1.00 93.94 186 VAL A CA 1
ATOM 1474 C C . VAL A 1 186 ? -4.778 11.174 3.648 1.00 93.94 186 VAL A C 1
ATOM 1476 O O . VAL A 1 186 ? -4.846 9.995 3.990 1.00 93.94 186 VAL A O 1
ATOM 1479 N N . ALA A 1 187 ? -4.428 12.142 4.498 1.00 95.44 187 ALA A N 1
ATOM 1480 C CA . ALA A 1 187 ? -4.111 11.891 5.903 1.00 95.44 187 ALA A CA 1
ATOM 1481 C C . ALA A 1 187 ? -5.311 11.293 6.657 1.00 95.44 187 ALA A C 1
ATOM 1483 O O . ALA A 1 187 ? -5.157 10.309 7.379 1.00 95.44 187 ALA A O 1
ATOM 1484 N N . CYS A 1 188 ? -6.519 11.815 6.423 1.00 96.94 188 CYS A N 1
ATOM 1485 C CA . CYS A 1 188 ? -7.748 11.264 6.995 1.00 96.94 188 CYS A CA 1
ATOM 1486 C C . CYS A 1 188 ? -7.999 9.815 6.547 1.00 96.94 188 CYS A C 1
ATOM 1488 O O . CYS A 1 188 ? -8.328 8.963 7.367 1.00 96.94 188 CYS A O 1
ATOM 1490 N N . LEU A 1 189 ? -7.807 9.500 5.263 1.00 96.81 189 LEU A N 1
ATOM 1491 C CA . LEU A 1 189 ? -7.967 8.131 4.761 1.00 96.81 189 LEU A CA 1
ATOM 1492 C C . LEU A 1 189 ? -6.941 7.169 5.383 1.00 96.81 189 LEU A C 1
ATOM 1494 O O . LEU A 1 189 ? -7.308 6.064 5.778 1.00 96.81 189 LEU A O 1
ATOM 1498 N N . LYS A 1 190 ? -5.684 7.604 5.540 1.00 97.12 190 LYS A N 1
ATOM 1499 C CA . LYS A 1 190 ? -4.647 6.849 6.264 1.00 97.12 190 LYS A CA 1
ATOM 1500 C C . LYS A 1 190 ? -5.045 6.601 7.727 1.00 97.12 190 LYS A C 1
ATOM 1502 O O . LYS A 1 190 ? -4.913 5.475 8.197 1.00 97.12 190 LYS A O 1
ATOM 1507 N N . CYS A 1 191 ? -5.598 7.606 8.414 1.00 98.31 191 CYS A N 1
ATOM 1508 C CA . CYS A 1 191 ? -6.138 7.457 9.773 1.00 98.31 191 CYS A CA 1
ATOM 1509 C C . CYS A 1 191 ? -7.257 6.408 9.836 1.00 98.31 191 CYS A C 1
ATOM 1511 O O . CYS A 1 191 ? -7.244 5.559 10.719 1.00 98.31 191 CYS A O 1
ATOM 1513 N N . ILE A 1 192 ? -8.197 6.417 8.886 1.00 98.38 192 ILE A N 1
ATOM 1514 C CA . ILE A 1 192 ? -9.288 5.428 8.832 1.00 98.38 192 ILE A CA 1
ATOM 1515 C C . ILE A 1 192 ? -8.739 4.010 8.662 1.00 98.38 192 ILE A C 1
ATOM 1517 O O . ILE A 1 192 ? -9.168 3.108 9.378 1.00 98.38 192 ILE A O 1
ATOM 1521 N N . ILE A 1 193 ? -7.778 3.815 7.753 1.00 98.38 193 ILE A N 1
ATOM 1522 C CA . ILE A 1 193 ? -7.132 2.514 7.528 1.00 98.38 193 ILE A CA 1
ATOM 1523 C C . ILE A 1 193 ? -6.459 2.020 8.810 1.00 98.38 193 ILE A C 1
ATOM 1525 O O . ILE A 1 193 ? -6.726 0.895 9.228 1.00 98.38 193 ILE A O 1
ATOM 1529 N N . PHE A 1 194 ? -5.661 2.868 9.465 1.00 98.56 194 PHE A N 1
ATOM 1530 C CA . PHE A 1 194 ? -4.992 2.534 10.724 1.00 98.56 194 PHE A CA 1
ATOM 1531 C C . PHE A 1 194 ? -5.987 2.150 11.827 1.00 98.56 194 PHE A C 1
ATOM 1533 O O . PHE A 1 194 ? -5.847 1.100 12.450 1.00 98.56 194 PHE A O 1
ATOM 1540 N N . LEU A 1 195 ? -7.037 2.953 12.030 1.00 98.56 195 LEU A N 1
ATOM 1541 C CA . LEU A 1 195 ? -8.059 2.693 13.048 1.00 98.56 195 LEU A CA 1
ATOM 1542 C C . LEU A 1 195 ? -8.813 1.382 12.787 1.00 98.56 195 LEU A C 1
ATOM 1544 O O . LEU A 1 195 ? -9.040 0.609 13.716 1.00 98.56 195 LEU A O 1
ATOM 1548 N N . CYS A 1 196 ? -9.167 1.101 11.529 1.00 98.62 196 CYS A N 1
ATOM 1549 C CA . CYS A 1 196 ? -9.830 -0.152 11.162 1.00 98.62 196 CYS A CA 1
ATOM 1550 C C . CYS A 1 196 ? -8.898 -1.354 11.338 1.00 98.62 196 CYS A C 1
ATOM 1552 O O . CYS A 1 196 ? -9.337 -2.395 11.822 1.00 98.62 196 CYS A O 1
ATOM 1554 N N . ARG A 1 197 ? -7.610 -1.213 10.999 1.00 98.62 197 ARG A N 1
ATOM 1555 C CA . ARG A 1 197 ? -6.596 -2.249 11.236 1.00 98.62 197 ARG A CA 1
ATOM 1556 C C . ARG A 1 197 ? -6.437 -2.536 12.725 1.00 98.62 197 ARG A C 1
ATOM 1558 O O . ARG A 1 197 ? -6.524 -3.696 13.108 1.00 98.62 197 ARG A O 1
ATOM 1565 N N . ALA A 1 198 ? -6.299 -1.509 13.564 1.00 98.56 198 ALA A N 1
ATOM 1566 C CA . ALA A 1 198 ? -6.218 -1.662 15.017 1.00 98.56 198 ALA A CA 1
ATOM 1567 C C . ALA A 1 198 ? -7.472 -2.342 15.595 1.00 98.56 198 ALA A C 1
ATOM 1569 O O . ALA A 1 198 ? -7.367 -3.252 16.415 1.00 98.56 198 ALA A O 1
ATOM 1570 N N . TRP A 1 199 ? -8.664 -1.948 15.135 1.00 98.56 199 TRP A N 1
ATOM 1571 C CA . TRP A 1 199 ? -9.926 -2.543 15.580 1.00 98.56 199 TRP A CA 1
ATOM 1572 C C . TRP A 1 199 ? -10.050 -4.022 15.202 1.00 98.56 199 TRP A C 1
ATOM 1574 O O . TRP A 1 199 ? -10.358 -4.853 16.060 1.00 98.56 199 TRP A O 1
ATOM 1584 N N . HIS A 1 200 ? -9.771 -4.372 13.944 1.00 98.50 200 HIS A N 1
ATOM 1585 C CA . HIS A 1 200 ? -9.823 -5.762 13.485 1.00 98.50 200 HIS A CA 1
ATOM 1586 C C . HIS A 1 200 ? -8.725 -6.619 14.103 1.00 98.50 200 HIS A C 1
ATOM 1588 O O . HIS A 1 200 ? -8.995 -7.764 14.451 1.00 98.50 200 HIS A O 1
ATOM 1594 N N . ALA A 1 201 ? -7.526 -6.070 14.307 1.00 98.50 201 ALA A N 1
ATOM 1595 C CA . ALA A 1 201 ? -6.454 -6.740 15.032 1.00 98.50 201 ALA A CA 1
ATOM 1596 C C . ALA A 1 201 ? -6.876 -7.053 16.475 1.00 98.50 201 ALA A C 1
ATOM 1598 O O . ALA A 1 201 ? -6.775 -8.197 16.912 1.00 98.50 201 ALA A O 1
ATOM 1599 N N . ALA A 1 202 ? -7.426 -6.072 17.198 1.00 98.50 202 ALA A N 1
ATOM 1600 C CA . ALA A 1 202 ? -7.893 -6.261 18.571 1.00 98.50 202 ALA A CA 1
ATOM 1601 C C . ALA A 1 202 ? -9.004 -7.314 18.653 1.00 98.50 202 ALA A C 1
ATOM 1603 O O . ALA A 1 202 ? -8.968 -8.191 19.516 1.00 98.50 202 ALA A O 1
ATOM 1604 N N . LYS A 1 203 ? -9.959 -7.273 17.715 1.00 98.06 203 LYS A N 1
ATOM 1605 C CA . LYS A 1 203 ? -11.034 -8.264 17.617 1.00 98.06 203 LYS A CA 1
ATOM 1606 C C . LYS A 1 203 ? -10.491 -9.661 17.318 1.00 98.06 203 LYS A C 1
ATOM 1608 O O . LYS A 1 203 ? -10.917 -10.616 17.955 1.00 98.06 203 LYS A O 1
ATOM 1613 N N . LEU A 1 204 ? -9.549 -9.775 16.384 1.00 97.81 204 LEU A N 1
ATOM 1614 C CA . LEU A 1 204 ? -8.921 -11.041 16.017 1.00 97.81 204 LEU A CA 1
ATOM 1615 C C . LEU A 1 204 ? -8.167 -11.666 17.200 1.00 97.81 204 LEU A C 1
ATOM 1617 O O . LEU A 1 204 ? -8.260 -12.868 17.431 1.00 97.81 204 LEU A O 1
ATOM 1621 N N . MET A 1 205 ? -7.474 -10.836 17.980 1.00 97.88 205 MET A N 1
ATOM 1622 C CA . MET A 1 205 ? -6.726 -11.259 19.165 1.00 97.88 205 MET A CA 1
ATOM 1623 C C . MET A 1 205 ? -7.587 -11.359 20.435 1.00 97.88 205 MET A C 1
ATOM 1625 O O . MET A 1 205 ? -7.048 -11.614 21.511 1.00 97.88 205 MET A O 1
ATOM 1629 N N . ASN A 1 206 ? -8.907 -11.152 20.338 1.00 97.38 206 ASN A N 1
ATOM 1630 C CA . ASN A 1 206 ? -9.836 -11.084 21.472 1.00 97.38 206 ASN A CA 1
ATOM 1631 C C . ASN A 1 206 ? -9.377 -10.122 22.593 1.00 97.38 206 ASN A C 1
ATOM 1633 O O . ASN A 1 206 ? -9.616 -10.364 23.777 1.00 97.38 206 ASN A O 1
ATOM 1637 N N . GLN A 1 207 ? -8.719 -9.018 22.233 1.00 97.38 207 GLN A N 1
ATOM 1638 C CA . GLN A 1 207 ? -8.253 -8.010 23.181 1.00 97.38 207 GLN A CA 1
ATOM 1639 C C . GLN A 1 207 ? -9.331 -6.950 23.423 1.00 97.38 207 GLN A C 1
ATOM 1641 O O . GLN A 1 207 ? -9.704 -6.192 22.529 1.00 97.38 207 GLN A O 1
ATOM 1646 N N . THR A 1 208 ? -9.820 -6.872 24.661 1.00 95.44 208 THR A N 1
ATOM 1647 C CA . THR A 1 208 ? -10.799 -5.857 25.089 1.00 95.44 208 THR A CA 1
ATOM 1648 C C . THR A 1 208 ? -10.144 -4.571 25.587 1.00 95.44 208 THR A C 1
ATOM 1650 O O . THR A 1 208 ? -10.753 -3.504 25.512 1.00 95.44 208 THR A O 1
ATOM 1653 N N . LYS A 1 209 ? -8.906 -4.662 26.085 1.00 97.12 209 LYS A N 1
ATOM 1654 C CA . LYS A 1 209 ? -8.105 -3.539 26.574 1.00 97.12 209 LYS A CA 1
ATOM 1655 C C . LYS A 1 209 ? -6.862 -3.395 25.702 1.00 97.12 209 LYS A C 1
ATOM 1657 O O . LYS A 1 209 ? -6.106 -4.350 25.563 1.00 97.12 209 LYS A O 1
ATOM 1662 N N . LEU A 1 210 ? -6.676 -2.206 25.135 1.00 97.69 210 LEU A N 1
ATOM 1663 C CA . LEU A 1 210 ? -5.512 -1.861 24.321 1.00 97.69 210 LEU A CA 1
ATOM 1664 C C . LEU A 1 210 ? -4.386 -1.303 25.200 1.00 97.69 210 LEU A C 1
ATOM 1666 O O . LEU A 1 210 ? -4.646 -0.747 26.271 1.00 97.69 210 LEU A O 1
ATOM 1670 N N . GLU A 1 211 ? -3.146 -1.451 24.735 1.00 97.88 211 GLU A N 1
ATOM 1671 C CA . GLU A 1 211 ? -1.968 -0.843 25.359 1.00 97.88 211 GLU A CA 1
ATOM 1672 C C . GLU A 1 211 ? -2.025 0.691 25.249 1.00 97.88 211 GLU A C 1
ATOM 1674 O O . GLU A 1 211 ? -2.573 1.245 24.294 1.00 97.88 211 GLU A O 1
ATOM 1679 N N . GLU A 1 212 ? -1.486 1.394 26.250 1.00 98.06 212 GLU A N 1
ATOM 1680 C CA . GLU A 1 212 ? -1.580 2.859 26.355 1.00 98.06 212 GLU A CA 1
ATOM 1681 C C . GLU A 1 212 ? -0.895 3.583 25.182 1.00 98.06 212 GLU A C 1
ATOM 1683 O O . GLU A 1 212 ? -1.392 4.610 24.707 1.00 98.06 212 GLU A O 1
ATOM 1688 N N . SER A 1 213 ? 0.194 3.008 24.659 1.00 98.06 213 SER A N 1
ATOM 1689 C CA . SER A 1 213 ? 0.877 3.471 23.446 1.00 98.06 213 SER A CA 1
ATOM 1690 C C . SER A 1 213 ? -0.077 3.509 22.250 1.00 98.06 213 SER A C 1
ATOM 1692 O O . SER A 1 213 ? -0.268 4.563 21.638 1.00 98.06 213 SER A O 1
ATOM 1694 N N . LEU A 1 214 ? -0.757 2.394 21.971 1.00 98.19 214 LEU A N 1
ATOM 1695 C CA . LEU A 1 214 ? -1.710 2.283 20.874 1.00 98.19 214 LEU A CA 1
ATOM 1696 C C . LEU A 1 214 ? -2.915 3.208 21.068 1.00 98.19 214 LEU A C 1
ATOM 1698 O O . LEU A 1 214 ? -3.346 3.857 20.115 1.00 98.19 214 LEU A O 1
ATOM 1702 N N . VAL A 1 215 ? -3.447 3.299 22.293 1.00 98.25 215 VAL A N 1
ATOM 1703 C CA . VAL A 1 215 ? -4.552 4.218 22.616 1.00 98.25 215 VAL A CA 1
ATOM 1704 C C . VAL A 1 215 ? -4.157 5.657 22.290 1.00 98.25 215 VAL A C 1
ATOM 1706 O O . VAL A 1 215 ? -4.917 6.351 21.620 1.00 98.25 215 VAL A O 1
ATOM 1709 N N . THR A 1 216 ? -2.951 6.084 22.669 1.00 98.31 216 THR A N 1
ATOM 1710 C CA . THR A 1 216 ? -2.442 7.430 22.359 1.00 98.31 216 THR A CA 1
ATOM 1711 C C . THR A 1 216 ? -2.418 7.686 20.847 1.00 98.31 216 THR A C 1
ATOM 1713 O O . THR A 1 216 ? -2.934 8.701 20.382 1.00 98.31 216 THR A O 1
ATOM 1716 N N . LYS A 1 217 ? -1.911 6.738 20.047 1.00 98.44 217 LYS A N 1
ATOM 1717 C CA . LYS A 1 217 ? -1.866 6.860 18.575 1.00 98.44 217 LYS A CA 1
ATOM 1718 C C . LYS A 1 217 ? -3.260 6.870 17.932 1.00 98.44 217 LYS A C 1
ATOM 1720 O O . LYS A 1 217 ? -3.479 7.567 16.938 1.00 98.44 217 LYS A O 1
ATOM 1725 N N . ILE A 1 218 ? -4.208 6.106 18.484 1.00 98.56 218 ILE A N 1
ATOM 1726 C CA . ILE A 1 218 ? -5.625 6.119 18.081 1.00 98.56 218 ILE A CA 1
ATOM 1727 C C . ILE A 1 218 ? -6.228 7.504 18.329 1.00 98.56 218 ILE A C 1
ATOM 1729 O O . ILE A 1 218 ? -6.871 8.064 17.440 1.00 98.56 218 ILE A O 1
ATOM 1733 N N . GLU A 1 219 ? -5.999 8.072 19.512 1.00 98.50 219 GLU A N 1
ATOM 1734 C CA . GLU A 1 219 ? -6.488 9.402 19.875 1.00 98.50 219 GLU A CA 1
ATOM 1735 C C . GLU A 1 219 ? -5.893 10.500 18.989 1.00 98.50 219 GLU A C 1
ATOM 1737 O O . GLU A 1 219 ? -6.628 11.374 18.524 1.00 98.50 219 GLU A O 1
ATOM 1742 N N . ASP A 1 220 ? -4.598 10.422 18.684 1.00 98.44 220 ASP A N 1
ATOM 1743 C CA . ASP A 1 220 ? -3.923 11.322 17.748 1.00 98.44 220 ASP A CA 1
ATOM 1744 C C . ASP A 1 220 ? -4.554 11.266 16.339 1.00 98.44 220 ASP A C 1
ATOM 1746 O O . ASP A 1 220 ? -4.879 12.300 15.748 1.00 98.44 220 ASP A O 1
ATOM 1750 N N . CYS A 1 221 ? -4.820 10.064 15.810 1.00 98.56 221 CYS A N 1
ATOM 1751 C CA . CYS A 1 221 ? -5.511 9.895 14.524 1.00 98.56 221 CYS A CA 1
ATOM 1752 C C . CYS A 1 221 ? -6.927 10.488 14.542 1.00 98.56 221 CYS A C 1
ATOM 1754 O O . CYS A 1 221 ? -7.367 11.098 13.564 1.00 98.56 221 CYS A O 1
ATOM 1756 N N . LEU A 1 222 ? -7.652 10.327 15.649 1.00 98.38 222 LEU A N 1
ATOM 1757 C CA . LEU A 1 222 ? -8.995 10.879 15.804 1.00 98.38 222 LEU A CA 1
ATOM 1758 C C . LEU A 1 222 ? -8.987 12.405 15.917 1.00 98.38 222 LEU A C 1
ATOM 1760 O O . LEU A 1 222 ? -9.853 13.044 15.324 1.00 98.38 222 LEU A O 1
ATOM 1764 N N . ASN A 1 223 ? -7.983 13.000 16.567 1.00 98.19 223 ASN A N 1
ATOM 1765 C CA . ASN A 1 223 ? -7.770 14.452 16.565 1.00 98.19 223 ASN A CA 1
ATOM 1766 C C . ASN A 1 223 ? -7.566 14.987 15.134 1.00 98.19 223 ASN A C 1
ATOM 1768 O O . ASN A 1 223 ? -8.146 16.012 14.751 1.00 98.19 223 ASN A O 1
ATOM 1772 N N . ILE A 1 224 ? -6.783 14.280 14.310 1.00 97.62 224 ILE A N 1
ATOM 1773 C CA . ILE A 1 224 ? -6.588 14.627 12.893 1.00 97.62 224 ILE A CA 1
ATOM 1774 C C . ILE A 1 224 ? -7.917 14.544 12.136 1.00 97.62 224 ILE A C 1
ATOM 1776 O O . ILE A 1 224 ? -8.258 15.473 11.400 1.00 97.62 224 ILE A O 1
ATOM 1780 N N . LEU A 1 225 ? -8.684 13.466 12.314 1.00 97.69 225 LEU A N 1
ATOM 1781 C CA . LEU A 1 225 ? -9.980 13.292 11.655 1.00 97.69 225 LEU A CA 1
ATOM 1782 C C . LEU A 1 225 ? -10.979 14.382 12.057 1.00 97.69 225 LEU A C 1
ATOM 1784 O O . LEU A 1 225 ? -11.542 15.029 11.176 1.00 97.69 225 LEU A O 1
ATOM 1788 N N . ASP A 1 226 ? -11.164 14.613 13.357 1.00 97.62 226 ASP A N 1
ATOM 1789 C CA . ASP A 1 226 ? -12.160 15.538 13.907 1.00 97.62 226 ASP A CA 1
ATOM 1790 C C . ASP A 1 226 ? -11.890 16.993 13.484 1.00 97.62 226 ASP A C 1
ATOM 1792 O O . ASP A 1 226 ? -12.796 17.699 13.034 1.00 97.62 226 ASP A O 1
ATOM 1796 N N . SER A 1 227 ? -10.617 17.410 13.499 1.00 97.00 227 SER A N 1
ATOM 1797 C CA . SER A 1 227 ? -10.199 18.742 13.037 1.00 97.00 227 SER A CA 1
ATOM 1798 C C . SER A 1 227 ? -10.320 18.943 11.520 1.00 97.00 227 SER A C 1
ATOM 1800 O O . SER A 1 227 ? -10.461 20.079 11.064 1.00 97.00 227 SER A O 1
ATOM 1802 N N . SER A 1 228 ? -10.302 17.861 10.733 1.00 96.62 228 SER A N 1
ATOM 1803 C CA . SER A 1 228 ? -10.280 17.906 9.262 1.00 96.62 228 SER A CA 1
ATOM 1804 C C . SER A 1 228 ? -11.655 17.769 8.603 1.00 96.62 228 SER A C 1
ATOM 1806 O O . SER A 1 228 ? -11.762 17.897 7.378 1.00 96.62 228 SER A O 1
ATOM 1808 N N . VAL A 1 229 ? -12.715 17.503 9.374 1.00 96.19 229 VAL A N 1
ATOM 1809 C CA . VAL A 1 229 ? -14.094 17.550 8.868 1.00 96.19 229 VAL A CA 1
ATOM 1810 C C . VAL A 1 229 ? -14.398 18.989 8.461 1.00 96.19 229 VAL A C 1
ATOM 1812 O O . VAL A 1 229 ? -14.192 19.907 9.255 1.00 96.19 229 VAL A O 1
ATOM 1815 N N . LYS A 1 230 ? -14.875 19.223 7.232 1.00 91.44 230 LYS A N 1
ATOM 1816 C CA . LYS A 1 230 ? -15.311 20.561 6.802 1.00 91.44 230 LYS A CA 1
ATOM 1817 C C . LYS A 1 230 ? -16.289 21.099 7.841 1.00 91.44 230 LYS A C 1
ATOM 1819 O O . LYS A 1 230 ? -17.188 20.372 8.254 1.00 91.44 230 LYS A O 1
ATOM 1824 N N . ALA A 1 231 ? -16.105 22.342 8.285 1.00 84.31 231 ALA A N 1
ATOM 1825 C CA . ALA A 1 231 ? -17.162 23.004 9.026 1.00 84.31 231 ALA A CA 1
ATOM 1826 C C . ALA A 1 231 ? -18.364 23.005 8.082 1.00 84.31 231 ALA A C 1
ATOM 1828 O O . ALA A 1 231 ? -18.324 23.677 7.049 1.00 84.31 231 ALA A O 1
ATOM 1829 N N . THR A 1 232 ? -19.369 22.169 8.358 1.00 73.19 232 THR A N 1
ATOM 1830 C CA . THR A 1 232 ? -20.678 22.340 7.745 1.00 73.19 232 THR A CA 1
ATOM 1831 C C . THR A 1 232 ? -21.025 23.754 8.139 1.00 73.19 232 THR A C 1
ATOM 1833 O O . THR A 1 232 ? -21.206 24.010 9.327 1.00 73.19 232 THR A O 1
ATOM 1836 N N . MET A 1 233 ? -20.930 24.691 7.192 1.00 57.53 233 MET A N 1
ATOM 1837 C CA . MET A 1 233 ? -21.367 26.049 7.429 1.00 57.53 233 MET A CA 1
ATOM 1838 C C . MET A 1 233 ? -22.828 25.886 7.779 1.00 57.53 233 MET A C 1
ATOM 1840 O O . MET A 1 233 ? -23.655 25.648 6.903 1.00 57.53 233 MET A O 1
ATOM 1844 N N . SER A 1 234 ? -23.108 25.871 9.077 1.00 56.88 234 SER A N 1
ATOM 1845 C CA . SER A 1 234 ? -24.433 25.983 9.625 1.00 56.88 234 SER A CA 1
ATOM 1846 C C . SER A 1 234 ? -24.863 27.383 9.227 1.00 56.88 234 SER A C 1
ATOM 1848 O O . SER A 1 234 ? -24.785 28.321 10.010 1.00 56.88 234 SER A O 1
ATOM 1850 N N . SER A 1 235 ? -25.267 27.537 7.967 1.00 51.22 235 SER A N 1
ATOM 1851 C CA . SER A 1 235 ? -26.021 28.675 7.474 1.00 51.22 235 SER A CA 1
ATOM 1852 C C . SER A 1 235 ? -27.456 28.574 7.990 1.00 51.22 235 SER A C 1
ATOM 1854 O O . SER A 1 235 ? -28.409 28.876 7.275 1.00 51.22 235 SER A O 1
ATOM 1856 N N . GLU A 1 236 ? -27.621 28.150 9.243 1.00 52.97 236 GLU A N 1
ATOM 1857 C CA . GLU A 1 236 ? -28.672 28.694 10.075 1.00 52.97 236 GLU A CA 1
ATOM 1858 C C . GLU A 1 236 ? -28.260 30.144 10.312 1.00 52.97 236 GLU A C 1
ATOM 1860 O O . GLU A 1 236 ? -27.661 30.515 11.320 1.00 52.97 236 GLU A O 1
ATOM 1865 N N . SER A 1 237 ? -28.533 30.972 9.301 1.00 45.84 237 SER A N 1
ATOM 1866 C CA . SER A 1 237 ? -28.802 32.381 9.509 1.00 45.84 237 SER A CA 1
ATOM 1867 C C . SER A 1 237 ? -29.680 32.452 10.757 1.00 45.84 237 SER A C 1
ATOM 1869 O O . SER A 1 237 ? -30.685 31.732 10.792 1.00 45.84 237 SER A O 1
ATOM 1871 N N . PRO A 1 238 ? -29.337 33.244 11.783 1.00 52.59 238 PRO A N 1
ATOM 1872 C CA . PRO A 1 238 ? -30.258 33.475 12.876 1.00 52.59 238 PRO A CA 1
ATOM 1873 C C . PRO A 1 238 ? -31.502 34.100 12.246 1.00 52.59 238 PRO A C 1
ATOM 1875 O O . PRO A 1 238 ? -31.512 35.282 11.907 1.00 52.59 238 PRO A O 1
ATOM 1878 N N . VAL A 1 239 ? -32.532 33.288 12.003 1.00 49.38 239 VAL A N 1
ATOM 1879 C CA . VAL A 1 239 ? -33.863 33.788 11.704 1.00 49.38 239 VAL A CA 1
ATOM 1880 C C . VAL A 1 239 ? -34.221 34.564 12.954 1.00 49.38 239 VAL A C 1
ATOM 1882 O O . VAL A 1 239 ? -34.446 33.984 14.016 1.00 49.38 239 VAL A O 1
ATOM 1885 N N . SER A 1 240 ? -34.165 35.888 12.841 1.00 48.56 240 SER A N 1
ATOM 1886 C CA . SER A 1 240 ? -34.661 36.827 13.827 1.00 48.56 240 SER A CA 1
ATOM 1887 C C . SER A 1 240 ? -36.151 36.554 13.996 1.00 48.56 240 SER A C 1
ATOM 1889 O O . SER A 1 240 ? -36.992 37.126 13.301 1.00 48.56 240 SER A O 1
ATOM 1891 N N . LEU A 1 241 ? -36.477 35.606 14.869 1.00 43.19 241 LEU A N 1
ATOM 1892 C CA . LEU A 1 241 ? -37.837 35.297 15.256 1.00 43.19 241 LEU A CA 1
ATOM 1893 C C . LEU A 1 241 ? -38.256 36.381 16.239 1.00 43.19 241 LEU A C 1
ATOM 1895 O O . LEU A 1 241 ? -38.001 36.322 17.441 1.00 43.19 241 LEU A O 1
ATOM 1899 N N . HIS A 1 242 ? -38.862 37.415 15.663 1.00 44.75 242 HIS A N 1
ATOM 1900 C CA . HIS A 1 242 ? -39.676 38.366 16.384 1.00 44.75 242 HIS A CA 1
ATOM 1901 C C . HIS A 1 242 ? -40.723 37.577 17.176 1.00 44.75 242 HIS A C 1
ATOM 1903 O O . HIS A 1 242 ? -41.566 36.870 16.623 1.00 44.75 242 HIS A O 1
ATOM 1909 N N . GLN A 1 243 ? -40.604 37.687 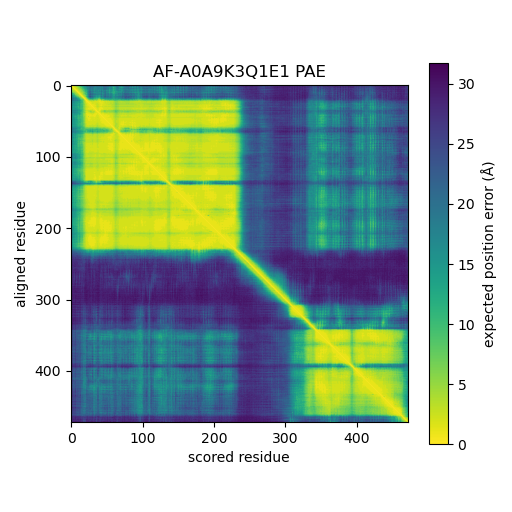18.493 1.00 47.56 243 GLN A N 1
ATOM 1910 C CA . GLN A 1 243 ? -41.564 37.261 19.495 1.00 47.56 243 GLN A CA 1
ATOM 1911 C C . GLN A 1 243 ? -42.963 37.773 19.122 1.00 47.56 243 GLN A C 1
ATOM 1913 O O . GLN A 1 243 ? -43.198 38.980 19.094 1.00 47.56 243 GLN A O 1
ATOM 1918 N N . SER A 1 244 ? -43.899 36.859 18.879 1.00 42.66 244 SER A N 1
ATOM 1919 C CA . SER A 1 244 ? -45.319 37.126 19.088 1.00 42.66 244 SER A CA 1
ATOM 1920 C C . SER A 1 244 ? -45.933 35.918 19.771 1.00 42.66 244 SER A C 1
ATOM 1922 O O . SER A 1 244 ? -45.985 34.807 19.245 1.00 42.66 244 SER A O 1
ATOM 1924 N N . CYS A 1 245 ? -46.299 36.162 21.019 1.00 41.88 245 CYS A N 1
ATOM 1925 C CA . CYS A 1 245 ? -46.933 35.248 21.936 1.00 41.88 245 CYS A CA 1
ATOM 1926 C C . CYS A 1 245 ? -48.294 34.825 21.383 1.00 41.88 245 CYS A C 1
ATOM 1928 O O . CYS A 1 245 ? -49.113 35.693 21.097 1.00 41.88 245 CYS A O 1
ATOM 1930 N N . GLN A 1 246 ? -48.588 33.525 21.367 1.00 38.09 246 GLN A N 1
ATOM 1931 C CA . GLN A 1 246 ? -49.926 33.060 21.721 1.00 38.09 246 GLN A CA 1
ATOM 1932 C C . GLN A 1 246 ? -49.918 31.586 22.134 1.00 38.09 246 GLN A C 1
ATOM 1934 O O . GLN A 1 246 ? -49.653 30.671 21.362 1.00 38.09 246 GLN A O 1
ATOM 1939 N N . SER A 1 247 ? -50.197 31.428 23.426 1.00 41.62 247 SER A N 1
ATOM 1940 C CA . SER A 1 247 ? -50.754 30.261 24.095 1.00 41.62 247 SER A CA 1
ATOM 1941 C C . SER A 1 247 ? -51.794 29.542 23.234 1.00 41.62 247 SER A C 1
ATOM 1943 O O . SER A 1 247 ? -52.675 30.198 22.687 1.00 41.62 247 SER A O 1
ATOM 1945 N N . ASN A 1 248 ? -51.767 28.205 23.211 1.00 36.16 248 ASN A N 1
ATOM 1946 C CA . ASN A 1 248 ? -52.841 27.427 23.832 1.00 36.16 248 ASN A CA 1
ATOM 1947 C C . ASN A 1 248 ? -52.519 25.931 23.933 1.00 36.16 248 ASN A C 1
ATOM 1949 O O . ASN A 1 248 ? -52.023 25.284 23.016 1.00 36.16 248 ASN A O 1
ATOM 1953 N N . ASN A 1 249 ? -52.852 25.426 25.118 1.00 40.38 249 ASN A N 1
ATOM 1954 C CA . ASN A 1 249 ? -52.922 24.036 25.538 1.00 40.38 249 ASN A CA 1
ATOM 1955 C C . ASN A 1 249 ? -53.674 23.143 24.540 1.00 40.38 249 ASN A C 1
ATOM 1957 O O . ASN A 1 249 ? -54.686 23.569 23.989 1.00 40.38 249 ASN A O 1
ATOM 1961 N N . SER A 1 250 ? -53.300 21.859 24.451 1.00 37.03 250 SER A N 1
ATOM 1962 C CA . SER A 1 250 ? -54.201 20.752 24.834 1.00 37.03 250 SER A CA 1
ATOM 1963 C C . SER A 1 250 ? -53.638 19.343 24.533 1.00 37.03 250 SER A C 1
ATOM 1965 O O . SER A 1 250 ? -53.164 19.032 23.449 1.00 37.03 250 SER A O 1
ATOM 1967 N N . THR A 1 251 ? -53.770 18.483 25.553 1.00 36.03 251 THR A N 1
ATOM 1968 C CA . THR A 1 251 ? -54.090 17.034 25.524 1.00 36.03 251 THR A CA 1
ATOM 1969 C C . THR A 1 251 ? -53.169 15.989 24.870 1.00 36.03 251 THR A C 1
ATOM 1971 O O . THR A 1 251 ? -53.210 15.725 23.676 1.00 36.03 251 THR A O 1
ATOM 1974 N N . LYS A 1 252 ? -52.503 15.231 25.761 1.00 41.56 252 LYS A N 1
ATOM 1975 C CA . LYS A 1 252 ? -52.592 13.760 25.939 1.00 41.56 252 LYS A CA 1
ATOM 1976 C C . LYS A 1 252 ? -53.073 12.924 24.734 1.00 41.56 252 LYS A C 1
ATOM 1978 O O . LYS A 1 252 ? -54.270 12.902 24.461 1.00 41.56 252 LYS A O 1
ATOM 1983 N N . LYS A 1 253 ? -52.228 11.988 24.280 1.00 41.28 253 LYS A N 1
ATOM 1984 C CA . LYS A 1 253 ? -52.602 10.558 24.244 1.00 41.28 253 LYS A CA 1
ATOM 1985 C C . LYS A 1 253 ? -51.387 9.632 24.147 1.00 41.28 253 LYS A C 1
ATOM 1987 O O . LYS A 1 253 ? -50.624 9.646 23.193 1.00 41.28 253 LYS A O 1
ATOM 1992 N N . SER A 1 254 ? -51.260 8.822 25.187 1.00 43.44 254 SER A N 1
ATOM 1993 C CA . SER A 1 254 ? -50.488 7.591 25.305 1.00 43.44 254 SER A CA 1
ATOM 1994 C C . SER A 1 254 ? -50.955 6.513 24.324 1.00 43.44 254 SER A C 1
ATOM 1996 O O . SER A 1 254 ? -52.165 6.311 24.216 1.00 43.44 254 SER A O 1
ATOM 1998 N N . GLN A 1 255 ? -50.034 5.715 23.777 1.00 36.38 255 GLN A N 1
ATOM 1999 C CA . GLN A 1 255 ? -50.203 4.256 23.736 1.00 36.38 255 GLN A CA 1
ATOM 2000 C C . GLN A 1 255 ? -48.869 3.509 23.505 1.00 36.38 255 GLN A C 1
ATOM 2002 O O . GLN A 1 255 ? -47.966 4.076 22.892 1.00 36.38 255 GLN A O 1
ATOM 2007 N N . PRO A 1 256 ? -48.724 2.270 24.025 1.00 50.12 256 PRO A N 1
ATOM 2008 C CA . PRO A 1 256 ? -47.452 1.557 24.117 1.00 50.12 256 PRO A CA 1
ATOM 2009 C C . PRO A 1 256 ? -47.351 0.325 23.191 1.00 50.12 256 PRO A C 1
ATOM 2011 O O . PRO A 1 256 ? -48.327 -0.105 22.580 1.00 50.12 256 PRO A O 1
ATOM 2014 N N . SER A 1 257 ? -46.178 -0.318 23.269 1.00 38.44 257 SER A N 1
ATOM 2015 C CA . SER A 1 257 ? -45.862 -1.734 22.989 1.00 38.44 257 SER A CA 1
ATOM 2016 C C . SER A 1 257 ? -45.500 -2.145 21.553 1.00 38.44 257 SER A C 1
ATOM 2018 O O . SER A 1 257 ? -46.314 -2.090 20.641 1.00 38.44 257 SER A O 1
ATOM 2020 N N . LYS A 1 258 ? -44.283 -2.681 21.382 1.00 39.00 258 LYS A N 1
ATOM 2021 C CA . LYS A 1 258 ? -44.048 -4.134 21.276 1.00 39.00 258 LYS A CA 1
ATOM 2022 C C . LYS A 1 258 ? -42.547 -4.435 21.230 1.00 39.00 258 LYS A C 1
ATOM 2024 O O . LYS A 1 258 ? -41.831 -3.995 20.339 1.00 39.00 258 LYS A O 1
ATOM 2029 N N . THR A 1 259 ? -42.104 -5.196 22.222 1.00 40.28 259 THR A N 1
ATOM 2030 C CA . THR A 1 259 ? -40.795 -5.843 22.294 1.00 40.28 259 THR A CA 1
ATOM 2031 C C . THR A 1 259 ? -40.934 -7.188 21.594 1.00 40.28 259 THR A C 1
ATOM 2033 O O . THR A 1 259 ? -41.718 -8.019 22.049 1.00 40.28 259 THR A O 1
ATOM 2036 N N . GLU A 1 260 ? -40.211 -7.406 20.499 1.00 39.72 260 GLU A N 1
ATOM 2037 C CA . GLU A 1 260 ? -40.161 -8.705 19.830 1.00 39.72 260 GLU A CA 1
ATOM 2038 C C . GLU A 1 260 ? -38.743 -9.269 19.953 1.00 39.72 260 GLU A C 1
ATOM 2040 O O . GLU A 1 260 ? -37.772 -8.743 19.412 1.00 39.72 260 GLU A O 1
ATOM 2045 N N . ILE A 1 261 ? -38.644 -10.309 20.777 1.00 44.44 261 ILE A N 1
ATOM 2046 C CA . ILE A 1 261 ? -37.475 -11.157 20.981 1.00 44.44 261 ILE A CA 1
ATOM 2047 C C . ILE A 1 261 ? -37.569 -12.265 19.933 1.00 44.44 261 ILE A C 1
ATOM 2049 O O . ILE A 1 261 ? -38.475 -13.093 20.019 1.00 44.44 261 ILE A O 1
ATOM 2053 N N . VAL A 1 262 ? -36.635 -12.326 18.979 1.00 38.19 262 VAL A N 1
ATOM 2054 C CA . VAL A 1 262 ? -36.483 -13.494 18.097 1.00 38.19 262 VAL A CA 1
ATOM 2055 C C . VAL A 1 262 ? -35.027 -13.958 18.066 1.00 38.19 262 VAL A C 1
ATOM 2057 O O . VAL A 1 262 ? -34.150 -13.335 17.479 1.00 38.19 262 VAL A O 1
ATOM 2060 N N . ARG A 1 263 ? -34.852 -15.063 18.794 1.00 33.81 263 ARG A N 1
ATOM 2061 C CA . ARG A 1 263 ? -33.949 -16.215 18.659 1.00 33.81 263 ARG A CA 1
ATOM 2062 C C . ARG A 1 263 ? -32.840 -16.178 17.599 1.00 33.81 263 ARG A C 1
ATOM 2064 O O . ARG A 1 263 ? -33.083 -16.064 16.403 1.00 33.81 263 ARG A O 1
ATOM 207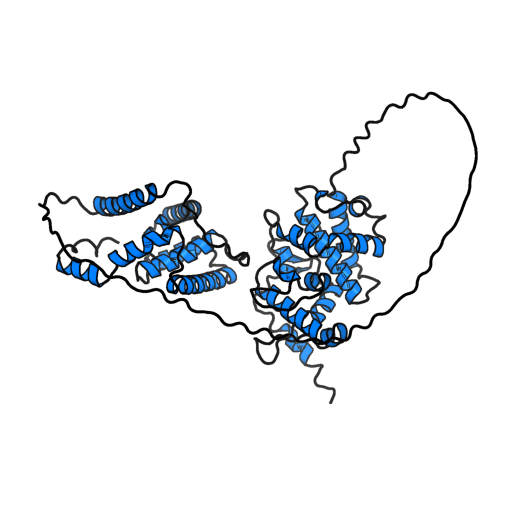1 N N . GLU A 1 264 ? -31.644 -16.477 18.102 1.00 39.88 264 GLU A N 1
ATOM 2072 C CA . GLU A 1 264 ? -30.509 -17.068 17.398 1.00 39.88 264 GLU A CA 1
ATOM 2073 C C . GLU A 1 264 ? -30.911 -18.338 16.633 1.00 39.88 264 GLU A C 1
ATOM 2075 O O . GLU A 1 264 ? -31.528 -19.247 17.193 1.00 39.88 264 GLU A O 1
ATOM 2080 N N . VAL A 1 265 ? -30.488 -18.427 15.371 1.00 33.31 265 VAL A N 1
ATOM 2081 C CA . VAL A 1 265 ? -30.366 -19.693 14.644 1.00 33.31 265 VAL A CA 1
ATOM 2082 C C . VAL A 1 265 ? -28.934 -19.790 14.137 1.00 33.31 265 VAL A C 1
ATOM 2084 O O . VAL A 1 265 ? -28.500 -19.048 13.257 1.00 33.31 265 VAL A O 1
ATOM 2087 N N . SER A 1 266 ? -28.210 -20.706 14.770 1.00 35.69 266 SER A N 1
ATOM 2088 C CA . SER A 1 266 ? -26.924 -21.240 14.348 1.00 35.69 266 SER A CA 1
ATOM 2089 C C . SER A 1 266 ? -27.110 -22.026 13.051 1.00 35.69 266 SER A C 1
ATOM 2091 O O . SER A 1 266 ? -27.933 -22.938 13.018 1.00 35.69 266 SER A O 1
ATOM 2093 N N . ASN A 1 267 ? -26.354 -21.697 12.002 1.00 32.59 267 ASN A N 1
ATOM 2094 C CA . ASN A 1 267 ? -26.266 -22.522 10.799 1.00 32.59 267 ASN A CA 1
ATOM 2095 C C . ASN A 1 267 ? -24.809 -22.913 10.550 1.00 32.59 267 ASN A C 1
ATOM 2097 O O . ASN A 1 267 ? -23.984 -22.110 10.113 1.00 32.59 267 ASN A O 1
ATOM 2101 N N . ASN A 1 268 ? -24.544 -24.186 10.839 1.00 33.06 268 ASN A N 1
ATOM 2102 C CA . ASN A 1 268 ? -23.425 -24.963 10.333 1.00 33.06 268 ASN A CA 1
ATOM 2103 C C . ASN A 1 268 ? -23.458 -24.969 8.796 1.00 33.06 268 ASN A C 1
ATOM 2105 O O . ASN A 1 268 ? -24.493 -25.281 8.208 1.00 33.06 268 ASN A O 1
ATOM 2109 N N . MET A 1 269 ? -22.329 -24.672 8.151 1.00 32.34 269 MET A N 1
ATOM 2110 C CA . MET A 1 269 ? -22.106 -25.002 6.742 1.00 32.34 269 MET A CA 1
ATOM 2111 C C . MET A 1 269 ? -21.063 -26.108 6.648 1.00 32.34 269 MET A C 1
ATOM 2113 O O . MET A 1 269 ? -19.907 -25.908 7.018 1.00 32.34 269 MET A O 1
ATOM 2117 N N . ASP A 1 270 ? -21.499 -27.243 6.115 1.00 32.25 270 ASP A N 1
ATOM 2118 C CA . ASP A 1 270 ? -20.653 -28.306 5.581 1.00 32.25 270 ASP A CA 1
ATOM 2119 C C . ASP A 1 270 ? -20.549 -28.120 4.048 1.00 32.25 270 ASP A C 1
ATOM 2121 O O . ASP A 1 270 ? -21.525 -27.661 3.438 1.00 32.25 270 ASP A O 1
ATOM 2125 N N . PRO A 1 271 ? -19.408 -28.413 3.391 1.00 47.28 271 PRO A N 1
ATOM 2126 C CA . PRO A 1 271 ? -19.202 -28.097 1.985 1.00 47.28 271 PRO A CA 1
ATOM 2127 C C . PRO A 1 271 ? -19.225 -29.351 1.110 1.00 47.28 271 PRO A C 1
ATOM 2129 O O . PRO A 1 271 ? -18.423 -30.267 1.281 1.00 47.28 271 PRO A O 1
ATOM 2132 N N . THR A 1 272 ? -20.046 -29.367 0.066 1.00 34.59 272 THR A N 1
ATOM 2133 C CA . THR A 1 272 ? -19.779 -30.207 -1.105 1.00 34.59 272 THR A CA 1
ATOM 2134 C C . THR A 1 272 ? -20.487 -29.608 -2.309 1.00 34.59 272 THR A C 1
ATOM 2136 O O . THR A 1 272 ? -21.703 -29.532 -2.308 1.00 34.59 272 THR A O 1
ATOM 2139 N N . GLU A 1 273 ? -19.738 -29.177 -3.324 1.00 32.22 273 GLU A N 1
ATOM 2140 C CA . GLU A 1 273 ? -19.935 -29.704 -4.677 1.00 32.22 273 GLU A CA 1
ATOM 2141 C C . GLU A 1 273 ? -18.848 -29.233 -5.647 1.00 32.22 273 GLU A C 1
ATOM 2143 O O . GLU A 1 273 ? -18.458 -28.068 -5.722 1.00 32.22 273 GLU A O 1
ATOM 2148 N N . ARG A 1 274 ? -18.319 -30.232 -6.355 1.00 34.16 274 ARG A N 1
ATOM 2149 C CA . ARG A 1 274 ? -17.387 -30.140 -7.470 1.00 34.16 274 ARG A CA 1
ATOM 2150 C C . ARG A 1 274 ? -18.194 -29.889 -8.737 1.00 34.16 274 ARG A C 1
ATOM 2152 O O . ARG A 1 274 ? -19.074 -30.683 -9.044 1.00 34.16 274 ARG A O 1
ATOM 2159 N N . THR A 1 275 ? -17.761 -28.945 -9.560 1.00 33.03 275 THR A N 1
ATOM 2160 C CA . THR A 1 275 ? -18.057 -28.983 -10.997 1.00 33.03 275 THR A CA 1
ATOM 2161 C C . THR A 1 275 ? -16.799 -28.690 -11.796 1.00 33.03 275 THR A C 1
ATOM 2163 O O . THR A 1 275 ? -16.233 -27.601 -11.750 1.00 33.03 275 THR A O 1
ATOM 2166 N N . LEU A 1 276 ? -16.364 -29.731 -12.505 1.00 35.06 276 LEU A N 1
ATOM 2167 C CA . LEU A 1 276 ? -15.384 -29.716 -13.579 1.00 35.06 276 LEU A CA 1
ATOM 2168 C C . LEU A 1 276 ? -16.041 -29.105 -14.819 1.00 35.06 276 LEU A C 1
ATOM 2170 O O . LEU A 1 276 ? -17.070 -29.610 -15.256 1.00 35.06 276 LEU A O 1
ATOM 2174 N N . PHE A 1 277 ? -15.418 -28.099 -15.428 1.00 31.34 277 PHE A N 1
ATOM 2175 C CA . PHE A 1 277 ? -15.664 -27.777 -16.831 1.00 31.34 277 PHE A CA 1
ATOM 2176 C C . PHE A 1 277 ? -14.339 -27.564 -17.558 1.00 31.34 277 PHE A C 1
ATOM 2178 O O . PHE A 1 277 ? -13.623 -26.586 -17.362 1.00 31.34 277 PHE A O 1
ATOM 2185 N N . SER A 1 278 ? -14.034 -28.562 -18.383 1.00 31.31 278 SER A N 1
ATOM 2186 C CA . SER A 1 278 ? -13.065 -28.536 -19.468 1.00 31.31 278 SER A CA 1
ATOM 2187 C C . SER A 1 278 ? -13.744 -27.914 -20.686 1.00 31.31 278 SER A C 1
ATOM 2189 O O . SER A 1 278 ? -14.848 -28.329 -21.037 1.00 31.31 278 SER A O 1
ATOM 2191 N N . SER A 1 279 ? -13.111 -26.945 -21.348 1.00 30.41 279 SER A N 1
ATOM 2192 C CA . SER A 1 279 ? -13.464 -26.631 -22.734 1.00 30.41 279 SER A CA 1
ATOM 2193 C C . SER A 1 279 ? -12.250 -26.153 -23.522 1.00 30.41 279 SER A C 1
ATOM 2195 O O . SER A 1 279 ? -11.433 -25.350 -23.071 1.00 30.41 279 SER A O 1
ATOM 2197 N N . SER A 1 280 ? -12.132 -26.766 -24.689 1.00 29.66 280 SER A N 1
ATOM 2198 C CA . SER A 1 280 ? -11.000 -26.771 -25.596 1.00 29.66 280 SER A CA 1
ATOM 2199 C C . SER A 1 280 ? -11.106 -25.637 -26.615 1.00 29.66 280 SER A C 1
ATOM 2201 O O . SER A 1 280 ? -12.191 -25.279 -27.066 1.00 29.66 280 SER A O 1
ATOM 2203 N N . ILE A 1 281 ? -9.947 -25.121 -27.016 1.00 34.66 281 ILE A N 1
ATOM 2204 C CA . ILE A 1 281 ? -9.737 -24.094 -28.045 1.00 34.66 281 ILE A CA 1
ATOM 2205 C C . ILE A 1 281 ? -9.980 -24.671 -29.454 1.00 34.66 281 ILE A C 1
ATOM 2207 O O . ILE A 1 281 ? -9.445 -25.744 -29.745 1.00 34.66 281 ILE A O 1
ATOM 2211 N N . PRO A 1 282 ? -10.625 -23.941 -30.385 1.00 34.38 282 PRO A N 1
ATOM 2212 C CA . PRO A 1 282 ? -10.494 -24.199 -31.814 1.00 34.38 282 PRO A CA 1
ATOM 2213 C C . PRO A 1 282 ? -9.485 -23.247 -32.480 1.00 34.38 282 PRO A C 1
ATOM 2215 O O . PRO A 1 282 ? -9.598 -22.025 -32.405 1.00 34.38 282 PRO A O 1
ATOM 2218 N N . ARG A 1 283 ? -8.500 -23.842 -33.169 1.00 31.56 283 ARG A N 1
ATOM 2219 C CA . ARG A 1 283 ? -7.593 -23.189 -34.128 1.00 31.56 283 ARG A CA 1
ATOM 2220 C C . ARG A 1 283 ? -8.343 -22.884 -35.424 1.00 31.56 283 ARG A C 1
ATOM 2222 O O . ARG A 1 283 ? -8.856 -23.804 -36.054 1.00 31.56 283 ARG A O 1
ATOM 2229 N N . THR A 1 284 ? -8.301 -21.637 -35.873 1.00 29.94 284 THR A N 1
ATOM 2230 C CA . THR A 1 284 ? -8.675 -21.234 -37.233 1.00 29.94 284 THR A CA 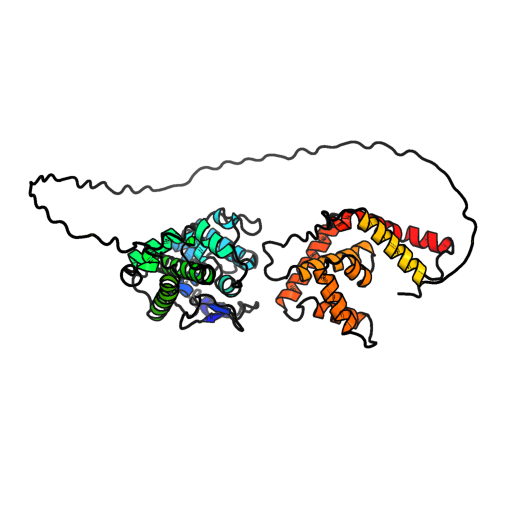1
ATOM 2231 C C . THR A 1 284 ? -7.423 -21.043 -38.085 1.00 29.94 284 THR A C 1
ATOM 2233 O O . THR A 1 284 ? -6.558 -20.219 -37.796 1.00 29.94 284 THR A O 1
ATOM 2236 N N . THR A 1 285 ? -7.321 -21.852 -39.134 1.00 34.09 285 THR A N 1
ATOM 2237 C CA . THR A 1 285 ? -6.376 -21.731 -40.244 1.00 34.09 285 THR A CA 1
ATOM 2238 C C . THR A 1 285 ? -6.967 -20.813 -41.314 1.00 34.09 285 THR A C 1
ATOM 2240 O O . THR A 1 285 ? -8.122 -20.978 -41.702 1.00 34.09 285 THR A O 1
ATOM 2243 N N . THR A 1 286 ? -6.175 -19.876 -41.836 1.00 34.28 286 THR A N 1
ATOM 2244 C CA . THR A 1 286 ? -6.514 -19.110 -43.047 1.00 34.28 286 THR A CA 1
ATOM 2245 C C . THR A 1 286 ? -5.377 -19.147 -44.071 1.00 34.28 286 THR A C 1
ATOM 2247 O O . THR A 1 286 ? -4.211 -19.274 -43.687 1.00 34.28 286 THR A O 1
ATOM 2250 N N . PRO A 1 287 ? -5.710 -19.098 -45.378 1.00 35.78 287 PRO A N 1
ATOM 2251 C CA . PRO A 1 287 ? -4.828 -19.522 -46.454 1.00 35.78 287 PRO A CA 1
ATOM 2252 C C . PRO A 1 287 ? -4.052 -18.366 -47.099 1.00 35.78 287 PRO A C 1
ATOM 2254 O O . PRO A 1 287 ? -4.485 -17.215 -47.133 1.00 35.78 287 PRO A O 1
ATOM 2257 N N . SER A 1 288 ? -2.903 -18.729 -47.656 1.00 36.28 288 SER A N 1
ATOM 2258 C CA . SER A 1 288 ? -1.984 -17.921 -48.451 1.00 36.28 288 SER A CA 1
ATOM 2259 C C . SER A 1 288 ? -2.530 -17.603 -49.853 1.00 36.28 288 SER A C 1
ATOM 2261 O O . SER A 1 288 ? -3.124 -18.453 -50.514 1.00 36.28 288 SER A O 1
ATOM 2263 N N . LYS A 1 289 ? -2.264 -16.383 -50.343 1.00 37.22 289 LYS A N 1
ATOM 2264 C CA . LYS A 1 289 ? -2.397 -15.993 -51.760 1.00 37.22 289 LYS A CA 1
ATOM 2265 C C . LYS A 1 289 ? -1.107 -15.298 -52.247 1.00 37.22 289 LYS A C 1
ATOM 2267 O O . LYS A 1 289 ? -0.401 -14.727 -51.416 1.00 37.22 289 LYS A O 1
ATOM 2272 N N . PRO A 1 290 ? -0.780 -15.381 -53.552 1.00 39.34 290 PRO A N 1
ATOM 2273 C CA . PRO A 1 290 ? 0.577 -15.222 -54.069 1.00 39.34 290 PRO A CA 1
ATOM 2274 C C . PRO A 1 290 ? 0.926 -13.800 -54.543 1.00 39.34 290 PRO A C 1
ATOM 2276 O O . PRO A 1 290 ? 0.055 -12.972 -54.807 1.00 39.34 290 PRO A O 1
ATOM 2279 N N . LEU A 1 291 ? 2.238 -13.586 -54.675 1.00 40.72 291 LEU A N 1
ATOM 2280 C CA . LEU A 1 291 ? 2.937 -12.440 -55.271 1.00 40.72 291 LEU A CA 1
ATOM 2281 C C . LEU A 1 291 ? 2.661 -12.270 -56.777 1.00 40.72 291 LEU A C 1
ATOM 2283 O O . LEU A 1 291 ? 2.523 -13.275 -57.476 1.00 40.72 291 LEU A O 1
ATOM 2287 N N . PRO A 1 292 ? 2.781 -11.037 -57.302 1.00 40.69 292 PRO A N 1
ATOM 2288 C CA . PRO A 1 292 ? 3.221 -10.797 -58.668 1.00 40.69 292 PRO A CA 1
ATOM 2289 C C . PRO A 1 292 ? 4.630 -10.179 -58.726 1.00 40.69 292 PRO A C 1
ATOM 2291 O O . PRO A 1 292 ? 5.097 -9.515 -57.799 1.00 40.69 292 PRO A O 1
ATOM 2294 N N . ALA A 1 293 ? 5.296 -10.456 -59.843 1.00 34.56 293 ALA A N 1
ATOM 2295 C CA . ALA A 1 293 ? 6.668 -10.106 -60.182 1.00 34.56 293 ALA A CA 1
ATOM 2296 C C . ALA A 1 293 ? 6.778 -8.813 -61.014 1.00 34.56 293 ALA A C 1
ATOM 2298 O O . ALA A 1 293 ? 5.807 -8.427 -61.661 1.00 34.56 293 ALA A O 1
ATOM 2299 N N . SER A 1 294 ? 8.020 -8.292 -61.080 1.00 33.03 294 SER A N 1
ATOM 2300 C CA . SER A 1 294 ? 8.622 -7.391 -62.100 1.00 33.03 294 SER A CA 1
ATOM 2301 C C . SER A 1 294 ? 7.995 -6.001 -62.275 1.00 33.03 294 SER A C 1
ATOM 2303 O O . SER A 1 294 ? 6.802 -5.837 -62.095 1.00 33.03 294 SER A O 1
ATOM 2305 N N . ALA A 1 295 ? 8.676 -4.939 -62.692 1.00 34.78 295 ALA A N 1
ATOM 2306 C CA . ALA A 1 295 ? 10.067 -4.526 -62.889 1.00 34.78 295 ALA A CA 1
ATOM 2307 C C . ALA A 1 295 ? 9.976 -2.997 -63.125 1.00 34.78 295 ALA A C 1
ATOM 2309 O O . ALA A 1 295 ? 8.909 -2.529 -63.508 1.00 34.78 295 ALA A O 1
ATOM 2310 N N . ASP A 1 296 ? 11.034 -2.229 -62.863 1.00 31.50 296 ASP A N 1
ATOM 2311 C CA . ASP A 1 296 ? 11.512 -1.180 -63.781 1.00 31.50 296 ASP A CA 1
ATOM 2312 C C . ASP A 1 296 ? 12.655 -0.377 -63.156 1.00 31.50 296 ASP A C 1
ATOM 2314 O O . ASP A 1 296 ? 12.558 0.198 -62.071 1.00 31.50 296 ASP A O 1
ATOM 2318 N N . SER A 1 297 ? 13.761 -0.374 -63.891 1.00 36.03 297 SER A N 1
ATOM 2319 C CA . SER A 1 297 ? 14.982 0.371 -63.633 1.00 36.03 297 SER A CA 1
ATOM 2320 C C . SER A 1 297 ? 14.878 1.735 -64.311 1.00 36.03 297 SER A C 1
ATOM 2322 O O . SER A 1 297 ? 14.632 1.798 -65.514 1.00 36.03 297 SER A O 1
ATOM 2324 N N . GLN A 1 298 ? 15.150 2.823 -63.589 1.00 31.78 298 GLN A N 1
ATOM 2325 C CA . GLN A 1 298 ? 15.528 4.091 -64.214 1.00 31.78 298 GLN A CA 1
ATOM 2326 C C . GLN A 1 298 ? 16.814 4.628 -63.592 1.00 31.78 298 GLN A C 1
ATOM 2328 O O . GLN A 1 298 ? 16.955 4.726 -62.373 1.00 31.78 298 GLN A O 1
ATOM 2333 N N . ALA A 1 299 ? 17.761 4.913 -64.483 1.00 31.12 299 ALA A N 1
ATOM 2334 C CA . ALA A 1 299 ? 19.081 5.445 -64.211 1.00 31.12 299 ALA A CA 1
ATOM 2335 C C . ALA A 1 299 ? 19.013 6.914 -63.769 1.00 31.12 299 ALA A C 1
ATOM 2337 O O . ALA A 1 299 ? 18.219 7.697 -64.289 1.00 31.12 299 ALA A O 1
ATOM 2338 N N . VAL A 1 300 ? 19.884 7.276 -62.828 1.00 33.19 300 VAL A N 1
ATOM 2339 C CA . VAL A 1 300 ? 20.083 8.638 -62.323 1.00 33.19 300 VAL A CA 1
ATOM 2340 C C . VAL A 1 300 ? 21.427 9.155 -62.837 1.00 33.19 300 VAL A C 1
ATOM 2342 O O . VAL A 1 300 ? 22.432 8.451 -62.755 1.00 33.19 300 VAL A O 1
ATOM 2345 N N . SER A 1 301 ? 21.437 10.386 -63.350 1.00 32.69 301 SER A N 1
ATOM 2346 C CA . SER A 1 301 ? 22.649 11.135 -63.707 1.00 32.69 301 SER A CA 1
ATOM 2347 C C . SER A 1 301 ? 23.272 11.815 -62.473 1.00 32.69 301 SER A C 1
ATOM 2349 O O . SER A 1 301 ? 22.523 12.225 -61.583 1.00 32.69 301 SER A O 1
ATOM 2351 N N . PRO A 1 302 ? 24.608 11.985 -62.406 1.00 41.91 302 PRO A N 1
ATOM 2352 C CA . PRO A 1 302 ? 25.293 12.465 -61.209 1.00 41.91 302 PRO A CA 1
ATOM 2353 C C . PRO A 1 302 ? 25.563 13.976 -61.255 1.00 41.91 302 PRO A C 1
ATOM 2355 O O . PRO A 1 302 ? 26.147 14.469 -62.219 1.00 41.91 302 PRO A O 1
ATOM 2358 N N . THR A 1 303 ? 25.234 14.692 -60.175 1.00 33.16 303 THR A N 1
ATOM 2359 C CA . THR A 1 303 ? 25.845 16.000 -59.889 1.00 33.16 303 THR A CA 1
ATOM 2360 C C . THR A 1 303 ? 25.894 16.315 -58.389 1.00 33.16 303 THR A C 1
ATOM 2362 O O . THR A 1 303 ? 24.896 16.228 -57.677 1.00 33.16 303 THR A O 1
ATOM 2365 N N . ASP A 1 304 ? 27.104 16.705 -57.987 1.00 34.38 304 ASP A N 1
ATOM 2366 C CA . ASP A 1 304 ? 27.553 17.533 -56.862 1.00 34.38 304 ASP A CA 1
ATOM 2367 C C . ASP A 1 304 ? 27.468 17.035 -55.404 1.00 34.38 304 ASP A C 1
ATOM 2369 O O . ASP A 1 304 ? 26.439 17.029 -54.725 1.00 34.38 304 ASP A O 1
ATOM 2373 N N . PHE A 1 305 ? 28.669 16.695 -54.914 1.00 39.38 305 PHE A N 1
ATOM 2374 C CA . PHE A 1 305 ? 29.055 16.370 -53.544 1.00 39.38 305 PHE A CA 1
ATOM 2375 C C . PHE A 1 305 ? 29.165 17.632 -52.670 1.00 39.38 305 PHE A C 1
ATOM 2377 O O . PHE A 1 305 ? 30.046 18.468 -52.864 1.00 39.38 305 PHE A O 1
ATOM 2384 N N . GLY A 1 306 ? 28.312 17.715 -51.645 1.00 32.25 306 GLY A N 1
ATOM 2385 C CA . GLY A 1 306 ? 28.458 18.592 -50.479 1.00 32.25 306 GLY A CA 1
ATOM 2386 C C . GLY A 1 306 ? 28.191 17.783 -49.202 1.00 32.25 306 GLY A C 1
ATOM 2387 O O . GLY A 1 306 ? 27.143 17.148 -49.085 1.00 32.25 306 GLY A O 1
ATOM 2388 N N . GLY A 1 307 ? 29.174 17.755 -48.297 1.00 41.78 307 GLY A N 1
ATOM 2389 C CA . GLY A 1 307 ? 29.388 16.710 -47.287 1.00 41.78 307 GLY A CA 1
ATOM 2390 C C . GLY A 1 307 ? 28.416 16.576 -46.100 1.00 41.78 307 GLY A C 1
ATOM 2391 O O . GLY A 1 307 ? 27.525 17.394 -45.860 1.00 41.78 307 GLY A O 1
ATOM 2392 N N . ASN A 1 308 ? 28.669 15.483 -45.367 1.00 50.78 308 ASN A N 1
ATOM 2393 C CA . ASN A 1 308 ? 28.082 14.838 -44.172 1.00 50.78 308 ASN A CA 1
ATOM 2394 C C . ASN A 1 308 ? 26.988 15.514 -43.320 1.00 50.78 308 ASN A C 1
ATOM 2396 O O . ASN A 1 308 ? 26.163 14.807 -42.741 1.00 50.78 308 ASN A O 1
ATOM 2400 N N . SER A 1 309 ? 26.873 16.839 -43.263 1.00 45.47 309 SER A N 1
ATOM 2401 C CA . SER A 1 309 ? 25.744 17.494 -42.582 1.00 45.47 309 SER A CA 1
ATOM 2402 C C . SER A 1 309 ? 24.437 17.324 -43.365 1.00 45.47 309 SER A C 1
ATOM 2404 O O . SER A 1 309 ? 23.390 17.052 -42.779 1.00 45.47 309 SER A O 1
ATOM 2406 N N . ALA A 1 310 ? 24.494 17.384 -44.699 1.00 46.69 310 ALA A N 1
ATOM 2407 C CA . ALA A 1 310 ? 23.301 17.346 -45.542 1.00 46.69 310 ALA A CA 1
ATOM 2408 C C . ALA A 1 310 ? 22.604 15.974 -45.558 1.00 46.69 310 ALA A C 1
ATOM 2410 O O . ALA A 1 310 ? 21.404 15.902 -45.809 1.00 46.69 310 ALA A O 1
ATOM 2411 N N . GLN A 1 311 ? 23.317 14.877 -45.290 1.00 50.28 311 GLN A N 1
ATOM 2412 C CA . GLN A 1 311 ? 22.743 13.527 -45.328 1.00 50.28 311 GLN A CA 1
ATOM 2413 C C . GLN A 1 311 ? 22.105 13.107 -44.000 1.00 50.28 311 GLN A C 1
ATOM 2415 O O . GLN A 1 311 ? 21.010 12.546 -44.019 1.00 50.28 311 GLN A O 1
ATOM 2420 N N . ILE A 1 312 ? 22.716 13.453 -42.860 1.00 44.00 312 ILE A N 1
ATOM 2421 C CA . ILE A 1 312 ? 22.075 13.339 -41.539 1.00 44.00 312 ILE A CA 1
ATOM 2422 C C . ILE A 1 312 ? 20.847 14.245 -41.491 1.00 44.00 312 ILE A C 1
ATOM 2424 O O . ILE A 1 312 ? 19.793 13.825 -41.017 1.00 44.00 312 ILE A O 1
ATOM 2428 N N . GLN A 1 313 ? 20.946 15.445 -42.071 1.00 49.69 313 GLN A N 1
ATOM 2429 C CA . GLN A 1 313 ? 19.800 16.324 -42.243 1.00 49.69 313 GLN A CA 1
ATOM 2430 C C . GLN A 1 313 ? 18.735 15.664 -43.127 1.00 49.69 313 GLN A C 1
ATOM 2432 O O . GLN A 1 313 ? 17.614 15.539 -42.678 1.00 49.69 313 GLN A O 1
ATOM 2437 N N . ARG A 1 314 ? 19.064 15.080 -44.291 1.00 55.16 314 ARG A N 1
ATOM 2438 C CA . ARG A 1 314 ? 18.084 14.355 -45.136 1.00 55.16 314 ARG A CA 1
ATOM 2439 C C . ARG A 1 314 ? 17.452 13.134 -44.455 1.00 55.16 314 ARG A C 1
ATOM 2441 O O . ARG A 1 314 ? 16.293 12.829 -44.731 1.00 55.16 314 ARG A O 1
ATOM 2448 N N . TYR A 1 315 ? 18.186 12.415 -43.609 1.00 50.28 315 TYR A N 1
ATOM 2449 C CA . TYR A 1 315 ? 17.661 11.308 -42.804 1.00 50.28 315 TYR A CA 1
ATOM 2450 C C . TYR A 1 315 ? 16.704 11.826 -41.724 1.00 50.28 315 TYR A C 1
ATOM 2452 O O . TYR A 1 315 ? 15.559 11.379 -41.654 1.00 50.28 315 TYR A O 1
ATOM 2460 N N . ASN A 1 316 ? 17.128 12.836 -40.962 1.00 52.28 316 ASN A N 1
ATOM 2461 C CA . ASN A 1 316 ? 16.298 13.511 -39.968 1.00 52.28 316 ASN A CA 1
ATOM 2462 C C . ASN A 1 316 ? 15.079 14.187 -40.605 1.00 52.28 316 ASN A C 1
ATOM 2464 O O . ASN A 1 316 ? 14.005 14.128 -40.027 1.00 52.28 316 ASN A O 1
ATOM 2468 N N . ASP A 1 317 ? 15.204 14.732 -41.814 1.00 61.47 317 ASP A N 1
ATOM 2469 C CA . ASP A 1 317 ? 14.135 15.367 -42.583 1.00 61.47 317 ASP A CA 1
ATOM 2470 C C . ASP A 1 317 ? 13.159 14.317 -43.131 1.00 61.47 317 ASP A C 1
ATOM 2472 O O . ASP A 1 317 ? 11.958 14.555 -43.155 1.00 61.47 317 ASP A O 1
ATOM 2476 N N . ARG A 1 318 ? 13.620 13.122 -43.539 1.00 59.00 318 ARG A N 1
ATOM 2477 C CA . ARG A 1 318 ? 12.725 12.014 -43.939 1.00 59.00 318 ARG A CA 1
ATOM 2478 C C . ARG A 1 318 ? 11.972 11.437 -42.749 1.00 59.00 318 ARG A C 1
ATOM 2480 O O . ARG A 1 318 ? 10.780 11.163 -42.878 1.00 59.00 318 ARG A O 1
ATOM 2487 N N . ILE A 1 319 ? 12.640 11.273 -41.609 1.00 53.97 319 ILE A N 1
ATOM 2488 C CA . ILE A 1 319 ? 11.998 10.839 -40.366 1.00 53.97 319 ILE A CA 1
ATOM 2489 C C . ILE A 1 319 ? 11.037 11.931 -39.869 1.00 53.97 319 ILE A C 1
ATOM 2491 O O . ILE A 1 319 ? 9.903 11.617 -39.515 1.00 53.97 319 ILE A O 1
ATOM 2495 N N . ALA A 1 320 ? 11.423 13.210 -39.917 1.00 54.81 320 ALA A N 1
ATOM 2496 C CA . ALA A 1 320 ? 10.571 14.347 -39.564 1.00 54.81 320 ALA A CA 1
ATOM 2497 C C . ALA A 1 320 ? 9.344 14.428 -40.477 1.00 54.81 320 ALA A C 1
ATOM 2499 O O . ALA A 1 320 ? 8.230 14.519 -39.980 1.00 54.81 320 ALA A O 1
ATOM 2500 N N . LYS A 1 321 ? 9.511 14.250 -41.790 1.00 59.81 321 LYS A N 1
ATOM 2501 C CA . LYS A 1 321 ? 8.413 14.229 -42.767 1.00 59.81 321 LYS A CA 1
ATOM 2502 C C . LYS A 1 321 ? 7.479 13.025 -42.588 1.00 59.81 321 LYS A C 1
ATOM 2504 O O . LYS A 1 321 ? 6.272 13.152 -42.763 1.00 59.81 321 LYS A O 1
ATOM 2509 N N . GLN A 1 322 ? 8.000 11.860 -42.187 1.00 52.56 322 GLN A N 1
ATOM 2510 C CA . GLN A 1 322 ? 7.175 10.710 -41.779 1.00 52.56 322 GLN A CA 1
ATOM 2511 C C . GLN A 1 322 ? 6.472 10.936 -40.430 1.00 52.56 322 GLN A C 1
ATOM 2513 O O . GLN A 1 322 ? 5.385 10.404 -40.211 1.00 52.56 322 GLN A O 1
ATOM 2518 N N . THR A 1 323 ? 7.066 11.743 -39.549 1.00 49.00 323 THR A N 1
ATOM 2519 C CA . THR A 1 323 ? 6.516 12.114 -38.237 1.00 49.00 323 THR A CA 1
ATOM 2520 C C . THR A 1 323 ? 5.444 13.203 -38.353 1.00 49.00 323 THR A C 1
ATOM 2522 O O . THR A 1 323 ? 4.470 13.161 -37.614 1.00 49.00 323 THR A O 1
ATOM 2525 N N . GLU A 1 324 ? 5.562 14.130 -39.305 1.00 54.91 324 GLU A N 1
ATOM 2526 C CA . GLU A 1 324 ? 4.555 15.159 -39.619 1.00 54.91 324 GLU A CA 1
ATOM 2527 C C . GLU A 1 324 ? 3.294 14.573 -40.270 1.00 54.91 324 GLU A C 1
ATOM 2529 O O . GLU A 1 324 ? 2.193 15.075 -40.053 1.00 54.91 324 GLU A O 1
ATOM 2534 N N . LEU A 1 325 ? 3.430 13.463 -41.006 1.00 51.09 325 LEU A N 1
ATOM 2535 C CA . LEU A 1 325 ? 2.302 12.687 -41.541 1.00 51.09 325 LEU A CA 1
ATOM 2536 C C . LEU A 1 325 ? 1.550 11.886 -40.459 1.00 51.09 325 LEU A C 1
ATOM 2538 O O . LEU A 1 325 ? 0.477 11.347 -40.725 1.00 51.09 325 LEU A O 1
ATOM 2542 N N . SER A 1 326 ? 2.094 11.814 -39.242 1.00 45.34 326 SER A N 1
ATOM 2543 C CA . SER A 1 326 ? 1.434 11.278 -38.052 1.00 45.34 326 SER A CA 1
ATOM 2544 C C . SER A 1 326 ? 0.873 12.452 -37.248 1.00 45.34 326 SER A C 1
ATOM 2546 O O . SER A 1 326 ? 1.523 12.974 -36.344 1.00 45.34 326 SER A O 1
ATOM 2548 N N . THR A 1 327 ? -0.325 12.906 -37.609 1.00 42.34 327 THR A N 1
ATOM 2549 C CA . THR A 1 327 ? -1.012 14.051 -36.995 1.00 42.34 327 THR A CA 1
ATOM 2550 C C . THR A 1 327 ? -1.042 13.994 -35.459 1.00 42.34 327 THR A C 1
ATOM 2552 O O . THR A 1 327 ? -1.130 12.921 -34.862 1.00 42.34 327 THR A O 1
ATOM 2555 N N . ASN A 1 328 ? -0.994 15.189 -34.855 1.00 47.16 328 ASN A N 1
ATOM 2556 C CA . ASN A 1 328 ? -0.866 15.584 -33.437 1.00 47.16 328 ASN A CA 1
ATOM 2557 C C . ASN A 1 328 ? -1.605 14.779 -32.337 1.00 47.16 328 ASN A C 1
ATOM 2559 O O . ASN A 1 328 ? -1.376 15.047 -31.161 1.00 47.16 328 ASN A O 1
ATOM 2563 N N . GLU A 1 329 ? -2.447 13.804 -32.665 1.00 45.34 329 GLU A N 1
ATOM 2564 C CA . GLU A 1 329 ? -3.196 12.980 -31.703 1.00 45.34 329 GLU A CA 1
ATOM 2565 C C . GLU A 1 329 ? -2.576 11.587 -31.466 1.00 45.34 329 GLU A C 1
ATOM 2567 O O . GLU A 1 329 ? -2.932 10.910 -30.505 1.00 45.34 329 GLU A O 1
ATOM 2572 N N . GLU A 1 330 ? -1.604 11.156 -32.283 1.00 45.28 330 GLU A N 1
ATOM 2573 C CA . GLU A 1 330 ? -1.102 9.768 -32.279 1.00 45.28 330 GLU A CA 1
ATOM 2574 C C . GLU A 1 330 ? 0.289 9.558 -31.662 1.00 45.28 330 GLU A C 1
ATOM 2576 O O . GLU A 1 330 ? 0.800 8.434 -31.656 1.00 45.28 330 GLU A O 1
ATOM 2581 N N . LYS A 1 331 ? 0.901 10.577 -31.044 1.00 50.72 331 LYS A N 1
ATOM 2582 C CA . LYS A 1 331 ? 2.053 10.347 -30.152 1.00 50.72 331 LYS A CA 1
ATOM 2583 C C . LYS A 1 331 ? 1.566 9.828 -28.799 1.00 50.72 331 LYS A C 1
ATOM 2585 O O . LYS A 1 331 ? 1.848 10.389 -27.743 1.00 50.72 331 LYS A O 1
ATOM 2590 N N . ASN A 1 332 ? 0.827 8.722 -28.840 1.00 50.75 332 ASN A N 1
ATOM 2591 C CA . ASN A 1 332 ? 0.598 7.865 -27.694 1.00 50.75 332 ASN A CA 1
ATOM 2592 C C . ASN A 1 332 ? 1.956 7.265 -27.328 1.00 50.75 332 ASN A C 1
ATOM 2594 O O . ASN A 1 332 ? 2.314 6.167 -27.762 1.00 50.75 332 ASN A O 1
ATOM 2598 N N . TYR A 1 333 ? 2.724 8.012 -26.531 1.00 54.28 333 TYR A N 1
ATOM 2599 C CA . TYR A 1 333 ? 3.867 7.522 -25.772 1.00 54.28 333 TYR A CA 1
ATOM 2600 C C . TYR A 1 333 ? 3.347 6.569 -24.686 1.00 54.28 333 TYR A C 1
ATOM 2602 O O . TYR A 1 333 ? 3.421 6.814 -23.487 1.00 54.28 333 TYR A O 1
ATOM 2610 N N . TRP A 1 334 ? 2.702 5.501 -25.145 1.00 57.03 334 TRP A N 1
ATOM 2611 C CA . TRP A 1 334 ? 2.166 4.443 -24.328 1.00 57.03 334 TRP A CA 1
ATOM 2612 C C . TRP A 1 334 ? 3.330 3.544 -23.962 1.00 57.03 334 TRP A C 1
ATOM 2614 O O . TRP A 1 334 ? 3.776 2.690 -24.727 1.00 57.03 334 TRP A O 1
ATOM 2624 N N . TYR A 1 335 ? 3.822 3.758 -22.761 1.00 60.47 335 TYR A 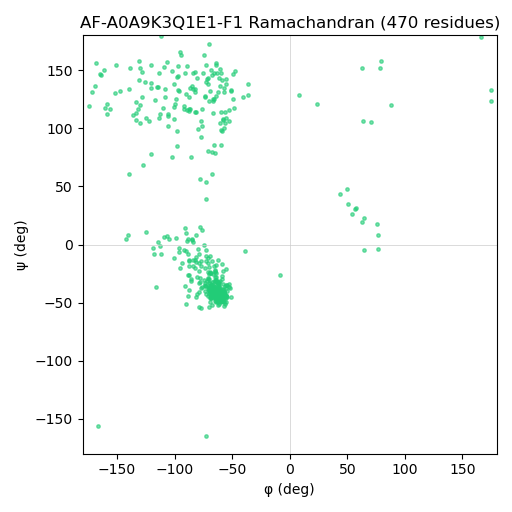N 1
ATOM 2625 C CA . TYR A 1 335 ? 4.397 2.707 -21.951 1.00 60.47 335 TYR A CA 1
ATOM 2626 C C . TYR A 1 335 ? 3.257 2.362 -21.008 1.00 60.47 335 TYR A C 1
ATOM 2628 O O . TYR A 1 335 ? 2.742 3.254 -20.333 1.00 60.47 335 TYR A O 1
ATOM 2636 N N . THR A 1 336 ? 2.799 1.109 -21.008 1.00 52.03 336 THR A N 1
ATOM 2637 C CA . THR A 1 336 ? 1.911 0.652 -19.939 1.00 52.03 336 THR A CA 1
ATOM 2638 C C . THR A 1 336 ? 2.632 0.989 -18.645 1.00 52.03 336 THR A C 1
ATOM 2640 O O . THR A 1 336 ? 3.654 0.366 -18.354 1.00 52.03 336 THR A O 1
ATOM 2643 N N . MET A 1 337 ? 2.165 2.019 -17.925 1.00 51.97 337 MET A N 1
ATOM 2644 C CA . MET A 1 337 ? 2.507 2.150 -16.521 1.00 51.97 337 MET A CA 1
ATOM 2645 C C . MET A 1 337 ? 2.057 0.832 -15.954 1.00 51.97 337 MET A C 1
ATOM 2647 O O . MET A 1 337 ? 0.862 0.539 -15.986 1.00 51.97 337 MET A O 1
ATOM 2651 N N . ASP A 1 338 ? 3.010 -0.009 -15.582 1.00 49.69 338 ASP A N 1
ATOM 2652 C CA . ASP A 1 338 ? 2.653 -1.205 -14.868 1.00 49.69 338 ASP A CA 1
ATOM 2653 C C . ASP A 1 338 ? 1.952 -0.678 -13.610 1.00 49.69 338 ASP A C 1
ATOM 2655 O O . ASP A 1 338 ? 2.578 0.047 -12.828 1.00 49.69 338 ASP A O 1
ATOM 2659 N N . PRO A 1 339 ? 0.640 -0.926 -13.439 1.00 46.16 339 PRO A N 1
ATOM 2660 C CA . PRO A 1 339 ? -0.059 -0.450 -12.260 1.00 46.16 339 PRO A CA 1
ATOM 2661 C C . PRO A 1 339 ? 0.599 -1.013 -10.995 1.00 46.16 339 PRO A C 1
ATOM 2663 O O . PRO A 1 339 ? 0.396 -0.441 -9.929 1.00 46.16 339 PRO A O 1
ATOM 2666 N N . THR A 1 340 ? 1.425 -2.070 -11.128 1.00 48.50 340 THR A N 1
ATOM 2667 C CA . THR A 1 340 ? 2.262 -2.662 -10.083 1.00 48.50 340 THR A CA 1
ATOM 2668 C C . THR A 1 340 ? 3.611 -1.961 -9.820 1.00 48.50 340 THR A C 1
ATOM 2670 O O . THR A 1 340 ? 4.233 -2.170 -8.776 1.00 48.50 340 THR A O 1
ATOM 2673 N N . GLU A 1 341 ? 4.070 -1.063 -10.698 1.00 55.47 341 GLU A N 1
ATOM 2674 C CA . GLU A 1 341 ? 5.403 -0.449 -10.624 1.00 55.47 341 GLU A CA 1
ATOM 2675 C C . GLU A 1 341 ? 5.388 0.979 -10.076 1.00 55.47 341 GLU A C 1
ATOM 2677 O O . GLU A 1 341 ? 5.660 1.950 -10.772 1.00 55.47 341 GLU A O 1
ATOM 2682 N N . VAL A 1 342 ? 5.209 1.112 -8.761 1.00 62.00 342 VAL A N 1
ATOM 2683 C CA . VAL A 1 342 ? 5.484 2.382 -8.050 1.00 62.00 342 VAL A CA 1
ATOM 2684 C C . VAL A 1 342 ? 7.000 2.666 -7.963 1.00 62.00 342 VAL A C 1
ATOM 2686 O O . VAL A 1 342 ? 7.430 3.755 -7.591 1.00 62.00 342 VAL A O 1
ATOM 2689 N N . THR A 1 343 ? 7.846 1.680 -8.286 1.00 75.31 343 THR A N 1
ATOM 2690 C CA . THR A 1 343 ? 9.302 1.770 -8.072 1.00 75.31 343 THR A CA 1
ATOM 2691 C C . THR A 1 343 ? 10.018 2.564 -9.166 1.00 75.31 343 THR A C 1
ATOM 2693 O O . THR A 1 343 ? 10.904 3.362 -8.845 1.00 75.31 343 THR A O 1
ATOM 2696 N N . LEU A 1 344 ? 9.658 2.347 -10.437 1.00 85.56 344 LEU A N 1
ATOM 2697 C CA . LEU A 1 344 ? 10.223 3.075 -11.573 1.00 85.56 344 LEU A CA 1
ATOM 2698 C C . LEU A 1 344 ? 9.288 4.216 -11.954 1.00 85.56 344 LEU A C 1
ATOM 2700 O O . LEU A 1 344 ? 8.082 4.027 -12.073 1.00 85.56 344 LEU A O 1
ATOM 2704 N N . ASN A 1 345 ? 9.841 5.406 -12.151 1.00 86.88 345 ASN A N 1
ATOM 2705 C CA . ASN A 1 345 ? 9.054 6.515 -12.670 1.00 86.88 345 ASN A CA 1
ATOM 2706 C C . ASN A 1 345 ? 8.788 6.321 -14.186 1.00 86.88 345 ASN A C 1
ATOM 2708 O O . ASN A 1 345 ? 9.475 5.530 -14.841 1.00 86.88 345 ASN A O 1
ATOM 2712 N N . PRO A 1 346 ? 7.815 7.040 -14.778 1.00 86.00 346 PRO A N 1
ATOM 2713 C CA . PRO A 1 346 ? 7.483 6.894 -16.198 1.00 86.00 346 PRO A CA 1
ATOM 2714 C C . PRO A 1 346 ? 8.675 7.090 -17.144 1.00 86.00 346 PRO A C 1
ATOM 2716 O O . PRO A 1 346 ? 8.806 6.370 -18.128 1.00 86.00 346 PRO A O 1
ATOM 2719 N N . THR A 1 347 ? 9.572 8.024 -16.826 1.00 89.75 347 THR A N 1
ATOM 2720 C CA . THR A 1 347 ? 10.789 8.296 -17.602 1.00 89.75 347 THR A CA 1
ATOM 2721 C C . THR A 1 347 ? 11.768 7.120 -17.558 1.00 89.75 347 THR A C 1
ATOM 2723 O O . THR A 1 347 ? 12.380 6.787 -18.567 1.00 89.75 347 THR A O 1
ATOM 2726 N N . GLU A 1 348 ? 11.910 6.456 -16.411 1.00 92.69 348 GLU A N 1
ATOM 2727 C CA . GLU A 1 348 ? 12.751 5.267 -16.256 1.00 92.69 348 GLU A CA 1
ATOM 2728 C C . GLU A 1 348 ? 12.182 4.095 -17.071 1.00 92.69 348 GLU A C 1
ATOM 2730 O O . GLU A 1 348 ? 12.929 3.397 -17.751 1.00 92.69 348 GLU A O 1
ATOM 2735 N N . ILE A 1 349 ? 10.862 3.903 -17.078 1.00 90.50 349 ILE A N 1
ATOM 2736 C CA . ILE A 1 349 ? 10.215 2.870 -17.906 1.00 90.50 349 ILE A CA 1
ATOM 2737 C C . ILE A 1 349 ? 10.388 3.183 -19.398 1.00 90.50 349 ILE A C 1
ATOM 2739 O O . ILE A 1 349 ? 10.743 2.303 -20.185 1.00 90.50 349 ILE A O 1
ATOM 2743 N N . GLU A 1 350 ? 10.182 4.440 -19.792 1.00 91.38 350 GLU A N 1
ATOM 2744 C CA . GLU A 1 350 ? 10.407 4.898 -21.162 1.00 91.38 350 GLU A CA 1
ATOM 2745 C C . GLU A 1 350 ? 11.856 4.661 -21.606 1.00 91.38 350 GLU A C 1
ATOM 2747 O O . GLU A 1 350 ? 12.098 4.108 -22.681 1.00 91.38 350 GLU A O 1
ATOM 2752 N N . MET A 1 351 ? 12.820 5.030 -20.761 1.00 94.06 351 MET A N 1
ATOM 2753 C CA . MET A 1 351 ? 14.236 4.797 -21.015 1.00 94.06 351 MET A CA 1
ATOM 2754 C C . MET A 1 351 ? 14.513 3.304 -21.210 1.00 94.06 351 MET A C 1
ATOM 2756 O O . MET A 1 351 ? 15.199 2.927 -22.155 1.00 94.06 351 MET A O 1
ATOM 2760 N N . ALA A 1 352 ? 13.945 2.430 -20.372 1.00 94.25 352 ALA A N 1
ATOM 2761 C CA . ALA A 1 352 ? 14.101 0.985 -20.524 1.00 94.25 352 ALA A CA 1
ATOM 2762 C C . ALA A 1 352 ? 13.603 0.482 -21.894 1.00 94.25 352 ALA A C 1
ATOM 2764 O O . ALA A 1 352 ? 14.284 -0.335 -22.516 1.00 94.25 352 ALA A O 1
ATOM 2765 N N . TRP A 1 353 ? 12.471 0.998 -22.388 1.00 93.12 353 TRP A N 1
ATOM 2766 C CA . TRP A 1 353 ? 11.973 0.697 -23.736 1.00 93.12 353 TRP A CA 1
ATOM 2767 C C . TRP A 1 353 ? 12.933 1.164 -24.822 1.00 93.12 353 TRP A C 1
ATOM 2769 O O . TRP A 1 353 ? 13.326 0.358 -25.661 1.00 93.12 353 TRP A O 1
ATOM 2779 N N . LEU A 1 354 ? 13.351 2.429 -24.785 1.00 93.25 354 LEU A N 1
ATOM 2780 C CA . LEU A 1 354 ? 14.236 3.011 -25.797 1.00 93.25 354 LEU A CA 1
ATOM 2781 C C . LEU A 1 354 ? 15.584 2.285 -25.881 1.00 93.25 354 LEU A C 1
ATOM 2783 O O . LEU A 1 354 ? 16.084 2.049 -26.980 1.00 93.25 354 LEU A O 1
ATOM 2787 N N . LEU A 1 355 ? 16.149 1.884 -24.737 1.00 94.31 355 LEU A N 1
ATOM 2788 C CA . LEU A 1 355 ? 17.401 1.125 -24.677 1.00 94.31 355 LEU A CA 1
ATOM 2789 C C . LEU A 1 355 ? 17.277 -0.277 -25.287 1.00 94.31 355 LEU A C 1
ATOM 2791 O O . LEU A 1 355 ? 18.195 -0.757 -25.957 1.00 94.31 355 LEU A O 1
ATOM 2795 N N . GLU A 1 356 ? 16.164 -0.968 -25.053 1.00 94.19 356 GLU A N 1
ATOM 2796 C CA . GLU A 1 356 ? 15.961 -2.293 -25.642 1.00 94.19 356 GLU A CA 1
ATOM 2797 C C . GLU A 1 356 ? 15.570 -2.201 -27.118 1.00 94.19 356 GLU A C 1
ATOM 2799 O O . GLU A 1 356 ? 16.059 -2.990 -27.920 1.00 94.19 356 GLU A O 1
ATOM 2804 N N . GLU A 1 357 ? 14.768 -1.210 -27.508 1.00 91.75 357 GLU A N 1
ATOM 2805 C CA . GLU A 1 357 ? 14.407 -0.967 -28.904 1.00 91.75 357 GLU A CA 1
ATOM 2806 C C . GLU A 1 357 ? 15.624 -0.581 -29.745 1.00 91.75 357 GLU A C 1
ATOM 2808 O O . GLU A 1 357 ? 15.794 -1.150 -30.820 1.00 91.75 357 GLU A O 1
ATOM 2813 N N . THR A 1 358 ? 16.511 0.301 -29.267 1.00 90.75 358 THR A N 1
ATOM 2814 C CA . THR A 1 358 ? 17.734 0.657 -30.013 1.00 90.75 358 THR A CA 1
ATOM 2815 C C . THR A 1 358 ? 18.601 -0.580 -30.262 1.00 90.75 358 THR A C 1
ATOM 2817 O O . THR A 1 358 ? 18.949 -0.884 -31.405 1.00 90.75 358 THR A O 1
ATOM 2820 N N . THR A 1 359 ? 18.811 -1.393 -29.220 1.00 90.00 359 THR A N 1
ATOM 2821 C CA . THR A 1 359 ? 19.560 -2.657 -29.303 1.00 90.00 359 THR A CA 1
ATOM 2822 C C . THR A 1 359 ? 18.890 -3.631 -30.284 1.00 90.00 359 THR A C 1
ATOM 2824 O O . THR A 1 359 ? 19.539 -4.239 -31.137 1.00 90.00 359 THR A O 1
ATOM 2827 N N . TYR A 1 360 ? 17.565 -3.764 -30.200 1.00 87.31 360 TYR A N 1
ATOM 2828 C CA . TYR A 1 360 ? 16.771 -4.701 -30.995 1.00 87.31 360 TYR A CA 1
ATOM 2829 C C . TYR A 1 360 ? 16.636 -4.306 -32.476 1.00 87.31 360 TYR A C 1
ATOM 2831 O O . TYR A 1 360 ? 16.521 -5.181 -33.344 1.00 87.31 360 TYR A O 1
ATOM 2839 N N . CYS A 1 361 ? 16.632 -3.006 -32.778 1.00 84.38 361 CYS A N 1
ATOM 2840 C CA . CYS A 1 361 ? 16.458 -2.474 -34.131 1.00 84.38 361 CYS A CA 1
ATOM 2841 C C . CYS A 1 361 ? 17.782 -2.344 -34.871 1.00 84.38 361 CYS A C 1
ATOM 2843 O O . CYS A 1 361 ? 17.875 -2.743 -36.031 1.00 84.38 361 CYS A O 1
ATOM 2845 N N . LEU A 1 362 ? 18.804 -1.818 -34.194 1.00 81.56 362 LEU A N 1
ATOM 2846 C CA . LEU A 1 362 ? 20.110 -1.582 -34.800 1.00 81.56 362 LEU A CA 1
ATOM 2847 C C . LEU A 1 362 ? 20.989 -2.834 -34.796 1.00 81.56 362 LEU A C 1
ATOM 2849 O O . LEU A 1 362 ? 21.998 -2.858 -35.492 1.00 81.56 362 LEU A O 1
ATOM 2853 N N . ARG A 1 363 ? 20.618 -3.877 -34.034 1.00 82.31 363 ARG A N 1
ATOM 2854 C CA . ARG A 1 363 ? 21.430 -5.093 -33.830 1.00 82.31 363 ARG A CA 1
ATOM 2855 C C . ARG A 1 363 ? 22.845 -4.777 -33.324 1.00 82.31 363 ARG A C 1
ATOM 2857 O O . ARG A 1 363 ? 23.774 -5.550 -33.544 1.00 82.31 363 ARG A O 1
ATOM 2864 N N . ARG A 1 364 ? 23.000 -3.643 -32.637 1.00 81.81 364 ARG A N 1
ATOM 2865 C CA . ARG A 1 364 ? 24.248 -3.182 -32.022 1.00 81.81 364 ARG A CA 1
ATOM 2866 C C . ARG A 1 364 ? 24.207 -3.443 -30.523 1.00 81.81 364 ARG A C 1
ATOM 2868 O O . ARG A 1 364 ? 23.131 -3.461 -29.928 1.00 81.81 364 ARG A O 1
ATOM 2875 N N . ARG A 1 365 ? 25.379 -3.681 -29.928 1.00 81.94 365 ARG A N 1
ATOM 2876 C CA . ARG A 1 365 ? 25.520 -3.789 -28.465 1.00 81.94 365 ARG A CA 1
ATOM 2877 C C . ARG A 1 365 ? 25.527 -2.414 -27.800 1.00 81.94 365 ARG A C 1
ATOM 2879 O O . ARG A 1 365 ? 25.077 -2.303 -26.663 1.00 81.94 365 ARG A O 1
ATOM 2886 N N . ASP A 1 366 ? 25.991 -1.404 -28.527 1.00 85.38 366 ASP A N 1
ATOM 2887 C CA . ASP A 1 366 ? 26.111 -0.042 -28.028 1.00 85.38 366 ASP A CA 1
ATOM 2888 C C . ASP A 1 366 ? 24.795 0.725 -28.146 1.00 85.38 366 ASP A C 1
ATOM 2890 O O . ASP A 1 366 ? 23.981 0.506 -29.050 1.00 85.38 366 ASP A O 1
ATOM 2894 N N . ILE A 1 367 ? 24.586 1.631 -27.194 1.00 86.81 367 ILE A N 1
ATOM 2895 C CA . ILE A 1 367 ? 23.382 2.452 -27.106 1.00 86.81 367 ILE A CA 1
ATOM 2896 C C . ILE A 1 367 ? 23.544 3.639 -28.057 1.00 86.81 367 ILE A C 1
ATOM 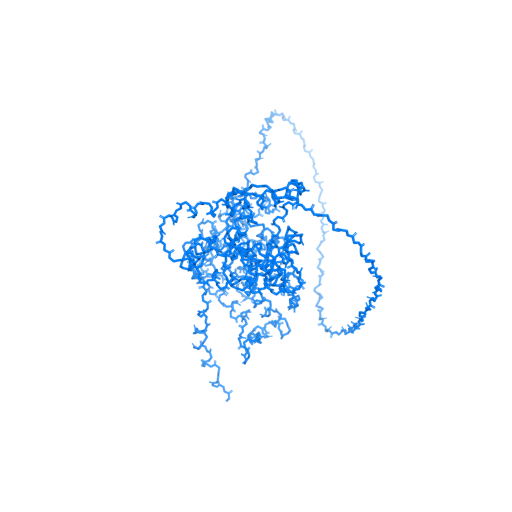2898 O O . ILE A 1 367 ? 24.361 4.522 -27.812 1.00 86.81 367 ILE A O 1
ATOM 2902 N N . SER A 1 368 ? 22.725 3.705 -29.110 1.00 89.38 368 SER A N 1
ATOM 2903 C CA . SER A 1 368 ? 22.634 4.916 -29.936 1.00 89.38 368 SER A CA 1
ATOM 2904 C C . SER A 1 368 ? 21.808 5.978 -29.205 1.00 89.38 368 SER A C 1
ATOM 2906 O O . SER A 1 368 ? 20.577 5.901 -29.164 1.00 89.38 368 SER A O 1
ATOM 2908 N N . TRP A 1 369 ? 22.476 6.971 -28.610 1.00 89.06 369 TRP A N 1
ATOM 2909 C CA . TRP A 1 369 ? 21.802 8.076 -27.918 1.00 89.06 369 TRP A CA 1
ATOM 2910 C C . TRP A 1 369 ? 21.043 9.009 -28.858 1.00 89.06 369 TRP A C 1
ATOM 2912 O O . TRP A 1 369 ? 20.062 9.611 -28.426 1.00 89.06 369 TRP A O 1
ATOM 2922 N N . ASP A 1 370 ? 21.427 9.082 -30.131 1.00 89.50 370 ASP A N 1
ATOM 2923 C CA . ASP A 1 370 ? 20.666 9.816 -31.144 1.00 89.50 370 ASP A CA 1
ATOM 2924 C C . ASP A 1 370 ? 19.300 9.176 -31.355 1.00 89.50 370 ASP A C 1
ATOM 2926 O O . ASP A 1 370 ? 18.282 9.862 -31.305 1.00 89.50 370 ASP A O 1
ATOM 2930 N N . PHE A 1 371 ? 19.256 7.845 -31.473 1.00 90.75 371 PHE A N 1
ATOM 2931 C CA . PHE A 1 371 ? 18.000 7.102 -31.516 1.00 90.75 371 PHE A CA 1
ATOM 2932 C C . PHE A 1 371 ? 17.166 7.355 -30.254 1.00 90.75 371 PHE A C 1
ATOM 2934 O O . PHE A 1 371 ? 15.978 7.669 -30.346 1.00 90.75 371 PHE A O 1
ATOM 2941 N N . VAL A 1 372 ? 17.784 7.244 -29.071 1.00 92.12 372 VAL A N 1
ATOM 2942 C CA . VAL A 1 372 ? 17.093 7.464 -27.789 1.00 92.12 372 VAL A CA 1
ATOM 2943 C C . VAL A 1 372 ? 16.516 8.879 -27.726 1.00 92.12 372 VAL A C 1
ATOM 2945 O O . VAL A 1 372 ? 15.353 9.042 -27.377 1.00 92.12 372 VAL A O 1
ATOM 2948 N N . THR A 1 373 ? 17.289 9.895 -28.109 1.00 91.19 373 THR A N 1
ATOM 2949 C CA . THR A 1 373 ? 16.867 11.303 -28.093 1.00 91.19 373 THR A CA 1
ATOM 2950 C C . THR A 1 373 ? 15.760 11.565 -29.106 1.00 91.19 373 THR A C 1
ATOM 2952 O O . THR A 1 373 ? 14.778 12.235 -28.792 1.00 91.19 373 THR A O 1
ATOM 2955 N N . HIS A 1 374 ? 15.875 11.002 -30.306 1.00 89.50 374 HIS A N 1
ATOM 2956 C CA . HIS A 1 374 ? 14.916 11.221 -31.379 1.00 89.50 374 HIS A CA 1
ATOM 2957 C C . HIS A 1 374 ? 13.535 10.626 -31.061 1.00 89.50 374 HIS A C 1
ATOM 2959 O O . HIS A 1 374 ? 12.514 11.270 -31.296 1.00 89.50 374 HIS A O 1
ATOM 2965 N N . PHE A 1 375 ? 13.493 9.425 -30.473 1.00 90.44 375 PHE A N 1
ATOM 2966 C CA . PHE A 1 375 ? 12.244 8.710 -30.170 1.00 90.44 375 PHE A CA 1
ATOM 2967 C C . PHE A 1 375 ? 11.764 8.848 -28.718 1.00 90.44 375 PHE A C 1
ATOM 2969 O O . PHE A 1 375 ? 10.785 8.198 -28.327 1.00 90.44 375 PHE A O 1
ATOM 2976 N N . ALA A 1 376 ? 12.436 9.677 -27.921 1.00 90.38 376 ALA A N 1
ATOM 2977 C CA . ALA A 1 376 ? 12.013 10.032 -26.574 1.00 90.38 376 ALA A CA 1
ATOM 2978 C C . ALA A 1 376 ? 10.799 10.974 -26.566 1.00 90.38 376 ALA A C 1
ATOM 2980 O O . ALA A 1 376 ? 10.553 11.751 -27.492 1.00 90.38 376 ALA A O 1
ATOM 2981 N N . SER A 1 377 ? 10.051 10.927 -25.471 1.00 89.25 377 SER A N 1
ATOM 2982 C CA . SER A 1 377 ? 9.012 11.885 -25.127 1.00 89.25 377 SER A CA 1
ATOM 2983 C C . SER A 1 377 ? 9.609 13.276 -24.903 1.00 89.25 377 SER A C 1
ATOM 2985 O O . SER A 1 377 ? 10.777 13.391 -24.514 1.00 89.25 377 SER A O 1
ATOM 2987 N N . PRO A 1 378 ? 8.824 14.359 -25.062 1.00 89.19 378 PRO A N 1
ATOM 2988 C CA . PRO A 1 378 ? 9.313 15.720 -24.824 1.00 89.19 378 PRO A CA 1
ATOM 2989 C C . PRO A 1 378 ? 9.927 15.910 -23.426 1.00 89.19 378 PRO A C 1
ATOM 2991 O O . PRO A 1 378 ? 10.920 16.626 -23.250 1.00 89.19 378 PRO A O 1
ATOM 2994 N N . THR A 1 379 ? 9.369 15.228 -22.420 1.00 87.25 379 THR A N 1
ATOM 2995 C CA . THR A 1 379 ? 9.880 15.240 -21.046 1.00 87.25 379 THR A CA 1
ATOM 2996 C C . THR A 1 379 ? 11.278 14.631 -20.971 1.00 87.25 379 THR A C 1
ATOM 2998 O O . THR A 1 379 ? 12.188 15.257 -20.422 1.00 87.25 379 THR A O 1
ATOM 3001 N N . LEU A 1 380 ? 11.474 13.447 -21.555 1.00 90.88 380 LEU A N 1
ATOM 3002 C CA . LEU A 1 380 ? 12.768 12.774 -21.554 1.00 90.88 380 LEU A CA 1
ATOM 3003 C C . LEU A 1 380 ? 13.794 13.493 -22.451 1.00 90.88 380 LEU A C 1
ATOM 3005 O O . LEU A 1 380 ? 14.944 13.654 -22.049 1.00 90.88 380 LEU A O 1
ATOM 3009 N N . GLN A 1 381 ? 13.383 14.030 -23.603 1.00 92.19 381 GLN A N 1
ATOM 3010 C CA . GLN A 1 381 ? 14.227 14.867 -24.470 1.00 92.19 381 GLN A CA 1
ATOM 3011 C C . GLN A 1 381 ? 14.784 16.090 -23.736 1.00 92.19 381 GLN A C 1
ATOM 3013 O O . GLN A 1 381 ? 15.962 16.434 -23.877 1.00 92.19 381 GLN A O 1
ATOM 3018 N N . THR A 1 382 ? 13.961 16.731 -22.903 1.00 89.06 382 THR A N 1
ATOM 3019 C CA . THR A 1 382 ? 14.392 17.872 -22.084 1.00 89.06 382 THR A CA 1
ATOM 3020 C C . THR A 1 382 ? 15.469 17.457 -21.079 1.00 89.06 382 THR A C 1
ATOM 3022 O O . THR A 1 382 ? 16.446 18.183 -20.886 1.00 89.06 382 THR A O 1
ATOM 3025 N N . GLN A 1 383 ? 15.327 16.288 -20.449 1.00 90.00 383 GLN A N 1
ATOM 3026 C CA . GLN A 1 383 ? 16.324 15.763 -19.512 1.00 90.00 383 GLN A CA 1
ATOM 3027 C C . GLN A 1 383 ? 17.629 15.374 -20.217 1.00 90.00 383 GLN A C 1
ATOM 3029 O O . GLN A 1 383 ? 18.702 15.789 -19.778 1.00 90.00 383 GLN A O 1
ATOM 3034 N N . LEU A 1 384 ? 17.536 14.668 -21.348 1.00 90.12 384 LEU A N 1
ATOM 3035 C CA . LEU A 1 384 ? 18.676 14.320 -22.202 1.00 90.12 384 LEU A CA 1
ATOM 3036 C C . LEU A 1 384 ? 19.454 15.570 -22.631 1.00 90.12 384 LEU A C 1
ATOM 3038 O O . LEU A 1 384 ? 20.674 15.625 -22.490 1.00 90.12 384 LEU A O 1
ATOM 3042 N N . SER A 1 385 ? 18.743 16.622 -23.043 1.00 88.75 385 SER A N 1
ATOM 3043 C CA . SER A 1 385 ? 19.345 17.900 -23.442 1.00 88.75 385 SER A CA 1
ATOM 3044 C C . SER A 1 385 ? 20.094 18.592 -22.298 1.00 88.75 385 SER A C 1
ATOM 3046 O O . SER A 1 385 ? 21.126 19.225 -22.524 1.00 88.75 385 SER A O 1
ATOM 3048 N N . ARG A 1 386 ? 19.601 18.493 -21.055 1.00 87.44 386 ARG A N 1
ATOM 3049 C CA . ARG A 1 386 ? 20.296 19.044 -19.876 1.00 87.44 386 ARG A CA 1
ATOM 3050 C C . ARG A 1 386 ? 21.594 18.293 -19.595 1.00 87.44 386 ARG A C 1
ATOM 3052 O O . ARG A 1 386 ? 22.610 18.930 -19.331 1.00 87.44 386 ARG A O 1
ATOM 3059 N N . ILE A 1 387 ? 21.570 16.966 -19.698 1.00 86.06 387 ILE A N 1
ATOM 3060 C CA . ILE A 1 387 ? 22.750 16.120 -19.478 1.00 86.06 387 ILE A CA 1
ATOM 3061 C C . ILE A 1 387 ? 23.794 16.359 -20.568 1.00 86.06 387 ILE A C 1
ATOM 3063 O O . ILE A 1 387 ? 24.963 16.559 -20.247 1.00 86.06 387 ILE A O 1
ATOM 3067 N N . ALA A 1 388 ? 23.373 16.443 -21.833 1.00 85.31 388 ALA A N 1
ATOM 3068 C CA . ALA A 1 388 ? 24.260 16.762 -22.950 1.00 85.31 388 ALA A CA 1
ATOM 3069 C C . ALA A 1 388 ? 24.964 18.119 -22.760 1.00 85.31 388 ALA A C 1
ATOM 3071 O O . ALA A 1 388 ? 26.158 18.249 -23.019 1.00 85.31 388 ALA A O 1
ATOM 3072 N N . LYS A 1 389 ? 24.255 19.130 -22.235 1.00 84.75 389 LYS A N 1
ATOM 3073 C CA . LYS A 1 389 ? 24.848 20.442 -21.920 1.00 84.75 389 LYS A CA 1
ATOM 3074 C C . LYS A 1 389 ? 25.849 20.388 -20.762 1.00 84.75 389 LYS A C 1
ATOM 3076 O O . LYS A 1 389 ? 26.827 21.131 -20.798 1.00 84.75 389 LYS A O 1
ATOM 3081 N N . ALA A 1 390 ? 25.611 19.537 -19.763 1.00 81.00 390 ALA A N 1
ATOM 3082 C CA . ALA A 1 390 ? 26.468 19.383 -18.586 1.00 81.00 390 ALA A CA 1
ATOM 3083 C C . ALA A 1 390 ? 27.725 18.526 -18.845 1.00 81.00 390 ALA A C 1
ATOM 3085 O O . ALA A 1 390 ? 28.707 18.644 -18.118 1.00 81.00 390 ALA A O 1
ATOM 3086 N N . GLY A 1 391 ? 27.700 17.665 -19.865 1.00 69.31 391 GLY A N 1
ATOM 3087 C CA . GLY A 1 391 ? 28.722 16.648 -20.131 1.00 69.31 391 GLY A CA 1
ATOM 3088 C C . GLY A 1 391 ? 29.881 17.050 -21.047 1.00 69.31 391 GLY A C 1
ATOM 3089 O O . GLY A 1 391 ? 30.585 16.159 -21.503 1.00 69.31 391 GLY A O 1
ATOM 3090 N N . ARG A 1 392 ? 30.111 18.338 -21.344 1.00 60.06 392 ARG A N 1
ATOM 3091 C CA . ARG A 1 392 ? 31.207 18.766 -22.241 1.00 60.06 392 ARG A CA 1
ATOM 3092 C C . ARG A 1 392 ? 32.595 18.590 -21.602 1.00 60.06 392 ARG A C 1
ATOM 3094 O O . ARG A 1 392 ? 33.185 19.544 -21.111 1.00 60.06 392 ARG A O 1
ATOM 3101 N N . GLY A 1 393 ? 33.108 17.364 -21.634 1.00 57.66 393 GLY A N 1
ATOM 3102 C CA . GLY A 1 393 ? 34.488 16.996 -21.330 1.00 57.66 393 GLY A CA 1
ATOM 3103 C C . GLY A 1 393 ? 34.807 15.650 -21.980 1.00 57.66 393 GLY A C 1
ATOM 3104 O O . GLY A 1 393 ? 34.115 14.673 -21.716 1.00 57.66 393 GLY A O 1
ATOM 3105 N N . LEU A 1 394 ? 35.811 15.626 -22.860 1.00 45.19 394 LEU A N 1
ATOM 3106 C CA . LEU A 1 394 ? 36.266 14.453 -23.614 1.00 45.19 394 LEU A CA 1
ATOM 3107 C C . LEU A 1 394 ? 36.682 13.316 -22.666 1.00 45.19 394 LEU A C 1
ATOM 3109 O O . LEU A 1 394 ? 37.730 13.400 -22.029 1.00 45.19 394 LEU A O 1
ATOM 3113 N N . GLN A 1 395 ? 35.881 12.256 -22.586 1.00 54.97 395 GLN A N 1
ATOM 3114 C CA . GLN A 1 395 ? 36.272 10.971 -22.008 1.00 54.97 395 GLN A CA 1
ATOM 3115 C C . GLN A 1 395 ? 35.484 9.833 -22.670 1.00 54.97 395 GLN A C 1
ATOM 3117 O O . GLN A 1 395 ? 34.397 10.057 -23.193 1.00 54.97 395 GLN A O 1
ATOM 3122 N N . GLU A 1 396 ? 36.079 8.640 -22.651 1.00 68.81 396 GLU A N 1
ATOM 3123 C CA . GLU A 1 396 ? 35.668 7.393 -23.315 1.00 68.81 396 GLU A CA 1
ATOM 3124 C C . GLU A 1 396 ? 34.144 7.149 -23.378 1.00 68.81 396 GLU A C 1
ATOM 3126 O O . GLU A 1 396 ? 33.450 7.151 -22.356 1.00 68.81 396 GLU A O 1
ATOM 3131 N N . GLU A 1 397 ? 33.638 6.851 -24.581 1.00 68.19 397 GLU A N 1
ATOM 3132 C CA . GLU A 1 397 ? 32.206 6.680 -24.892 1.00 68.19 397 GLU A CA 1
ATOM 3133 C C . GLU A 1 397 ? 31.479 5.681 -23.979 1.00 68.19 397 GLU A C 1
ATOM 3135 O O . GLU A 1 397 ? 30.322 5.881 -23.607 1.00 68.19 397 GLU A O 1
ATOM 3140 N N . ALA A 1 398 ? 32.148 4.597 -23.573 1.00 67.38 398 ALA A N 1
ATOM 3141 C CA . ALA A 1 398 ? 31.547 3.577 -22.715 1.00 67.38 398 ALA A CA 1
ATOM 3142 C C . ALA A 1 398 ? 31.274 4.098 -21.292 1.00 67.38 398 ALA A C 1
ATOM 3144 O O . ALA A 1 398 ? 30.184 3.888 -20.750 1.00 67.38 398 ALA A O 1
ATOM 3145 N N . ALA A 1 399 ? 32.233 4.821 -20.705 1.00 76.81 399 ALA A N 1
ATOM 3146 C CA . ALA A 1 399 ? 32.066 5.460 -19.402 1.00 76.81 399 ALA A CA 1
ATOM 3147 C C . ALA A 1 399 ? 31.028 6.591 -19.478 1.00 76.81 399 ALA A C 1
ATOM 3149 O O . ALA A 1 399 ? 30.238 6.793 -18.550 1.00 76.81 399 ALA A O 1
ATOM 3150 N N . GLU A 1 400 ? 30.973 7.292 -20.613 1.00 81.75 400 GLU A N 1
ATOM 3151 C CA . GLU A 1 400 ? 29.970 8.319 -20.865 1.00 81.75 400 GLU A CA 1
ATOM 3152 C C . GLU A 1 400 ? 28.549 7.736 -20.933 1.00 81.75 400 GLU A C 1
ATOM 3154 O O . GLU A 1 400 ? 27.622 8.310 -20.358 1.00 81.75 400 GLU A O 1
ATOM 3159 N N . ASN A 1 401 ? 28.369 6.566 -21.554 1.00 83.06 401 ASN A N 1
ATOM 3160 C CA . ASN A 1 401 ? 27.080 5.876 -21.631 1.00 83.06 401 ASN A CA 1
ATOM 3161 C C . ASN A 1 401 ? 26.550 5.487 -20.247 1.00 83.06 401 ASN A C 1
ATOM 3163 O O . ASN A 1 401 ? 25.378 5.724 -19.940 1.00 83.06 401 ASN A O 1
ATOM 3167 N N . GLU A 1 402 ? 27.405 4.930 -19.387 1.00 84.94 402 GLU A N 1
ATOM 3168 C CA . GLU A 1 402 ? 27.018 4.584 -18.016 1.00 84.94 402 GLU A CA 1
ATOM 3169 C C . GLU A 1 402 ? 26.719 5.838 -17.179 1.00 84.94 402 GLU A C 1
ATOM 3171 O O . GLU A 1 402 ? 25.742 5.873 -16.420 1.00 84.94 402 GLU A O 1
ATOM 3176 N N . LYS A 1 403 ? 27.491 6.913 -17.370 1.00 87.69 403 LYS A N 1
ATOM 3177 C CA . LYS A 1 403 ? 27.265 8.204 -16.708 1.00 87.69 403 LYS A CA 1
ATOM 3178 C C . LYS A 1 403 ? 25.951 8.859 -17.146 1.00 87.69 403 LYS A C 1
ATOM 3180 O O . LYS A 1 403 ? 25.173 9.297 -16.301 1.00 87.69 403 LYS A O 1
ATOM 3185 N N . LYS A 1 404 ? 25.657 8.886 -18.450 1.00 86.88 404 LYS A N 1
ATOM 3186 C CA . LYS A 1 404 ? 24.388 9.389 -19.006 1.00 86.88 404 LYS A CA 1
ATOM 3187 C C . LYS A 1 404 ? 23.205 8.586 -18.472 1.00 86.88 404 LYS A C 1
ATOM 3189 O O . LYS A 1 404 ? 22.212 9.164 -18.032 1.00 86.88 404 LYS A O 1
ATOM 3194 N N . LEU A 1 405 ? 23.328 7.259 -18.440 1.00 88.56 405 LEU A N 1
ATOM 3195 C CA . LEU A 1 405 ? 22.269 6.388 -17.946 1.00 88.56 405 LEU A CA 1
ATOM 3196 C C . LEU A 1 405 ? 22.018 6.557 -16.440 1.00 88.56 405 LEU A C 1
ATOM 3198 O O . LEU A 1 405 ? 20.865 6.647 -16.026 1.00 88.56 405 LEU A O 1
ATOM 3202 N N . SER A 1 406 ? 23.072 6.635 -15.626 1.00 89.56 406 SER A N 1
ATOM 3203 C CA . SER A 1 406 ? 22.961 6.851 -14.173 1.00 89.56 406 SER A CA 1
ATOM 3204 C C . SER A 1 406 ? 22.480 8.256 -13.790 1.00 89.56 406 SER A C 1
ATOM 3206 O O . SER A 1 406 ? 21.965 8.438 -12.689 1.00 89.56 406 SER A O 1
ATOM 3208 N N . ALA A 1 407 ? 22.593 9.235 -14.692 1.00 89.25 407 ALA A N 1
ATOM 3209 C CA . ALA A 1 407 ? 22.008 10.563 -14.519 1.00 89.25 407 ALA A CA 1
ATOM 3210 C C . ALA A 1 407 ? 20.503 10.616 -14.853 1.00 89.25 407 ALA A C 1
ATOM 3212 O O . ALA A 1 407 ? 19.785 11.450 -14.303 1.00 89.25 407 ALA A O 1
ATOM 3213 N N . LEU A 1 408 ? 20.018 9.743 -15.744 1.00 90.25 408 LEU A N 1
ATOM 3214 C CA . LEU A 1 408 ? 18.605 9.682 -16.160 1.00 90.25 408 LEU A CA 1
ATOM 3215 C C . LEU A 1 408 ? 17.778 8.724 -15.308 1.00 90.25 408 LEU A C 1
ATOM 3217 O O . LEU A 1 408 ? 16.598 8.954 -15.055 1.00 90.25 408 LEU A O 1
ATOM 3221 N N . VAL A 1 409 ? 18.400 7.629 -14.890 1.00 91.75 409 VAL A N 1
ATOM 3222 C CA . VAL A 1 409 ? 17.778 6.557 -14.124 1.00 91.75 409 VAL A CA 1
ATOM 3223 C C . VAL A 1 409 ? 18.451 6.524 -12.766 1.00 91.75 409 VAL A C 1
ATOM 3225 O O . VAL A 1 409 ? 19.677 6.555 -12.698 1.00 91.75 409 VAL A O 1
ATOM 3228 N N . ARG A 1 410 ? 17.675 6.404 -11.681 1.00 92.44 410 ARG A N 1
ATOM 3229 C CA . ARG A 1 410 ? 18.192 6.378 -10.297 1.00 92.44 410 ARG A CA 1
ATOM 3230 C C . ARG A 1 410 ? 18.912 5.060 -9.970 1.00 92.44 410 ARG A C 1
ATOM 3232 O O . ARG A 1 410 ? 18.578 4.366 -9.012 1.00 92.44 410 ARG A O 1
ATOM 3239 N N . LEU A 1 411 ? 19.899 4.677 -10.781 1.00 90.12 411 LEU A N 1
ATOM 3240 C CA . LEU A 1 411 ? 20.658 3.428 -10.678 1.00 90.12 411 LEU A CA 1
ATOM 3241 C C . LEU A 1 411 ? 21.545 3.366 -9.430 1.00 90.12 411 LEU A C 1
ATOM 3243 O O . LEU A 1 411 ? 22.001 2.282 -9.067 1.00 90.12 411 LEU A O 1
ATOM 3247 N N . ASN A 1 412 ? 21.758 4.500 -8.761 1.00 88.31 412 ASN A N 1
ATOM 3248 C CA . ASN A 1 412 ? 22.361 4.568 -7.434 1.00 88.31 412 ASN A CA 1
ATOM 3249 C C . ASN A 1 412 ? 21.495 3.880 -6.364 1.00 88.31 412 ASN A C 1
ATOM 3251 O O . ASN A 1 412 ? 22.027 3.426 -5.356 1.00 88.31 412 ASN A O 1
ATOM 3255 N N . LEU A 1 413 ? 20.180 3.759 -6.583 1.00 84.94 413 LEU A N 1
ATOM 3256 C CA . LEU A 1 413 ? 19.282 3.016 -5.704 1.00 84.94 413 LEU A CA 1
ATOM 3257 C C . LEU A 1 413 ? 19.269 1.531 -6.114 1.00 84.94 413 LEU A C 1
ATOM 3259 O O . LEU A 1 413 ? 18.780 1.198 -7.200 1.00 84.94 413 LEU A O 1
ATOM 3263 N N . PRO A 1 414 ? 19.726 0.593 -5.256 1.00 84.44 414 PRO A N 1
ATOM 3264 C CA . PRO A 1 414 ? 19.819 -0.826 -5.617 1.00 84.44 414 PRO A CA 1
ATOM 3265 C C . PRO A 1 414 ? 18.483 -1.456 -6.028 1.00 84.44 414 PRO A C 1
ATOM 3267 O O . PRO A 1 414 ? 18.456 -2.403 -6.817 1.00 84.44 414 PRO A O 1
ATOM 3270 N N . ILE A 1 415 ? 17.366 -0.957 -5.491 1.00 81.06 415 ILE A N 1
ATOM 3271 C CA . ILE A 1 415 ? 16.021 -1.423 -5.848 1.00 81.06 415 ILE A CA 1
ATOM 3272 C C . ILE A 1 415 ? 15.626 -0.987 -7.265 1.00 81.06 415 ILE A C 1
ATOM 3274 O O . ILE A 1 415 ? 15.178 -1.819 -8.053 1.00 81.06 415 ILE A O 1
ATOM 3278 N N . VAL A 1 416 ? 15.888 0.275 -7.621 1.00 86.81 416 VAL A N 1
ATOM 3279 C CA . VAL A 1 416 ? 15.641 0.818 -8.963 1.00 86.81 416 VAL A CA 1
ATOM 3280 C C . VAL A 1 416 ? 16.533 0.106 -9.968 1.00 86.81 416 VAL A C 1
ATOM 3282 O O . VAL A 1 416 ? 16.027 -0.393 -10.963 1.00 86.81 416 VAL A O 1
ATOM 3285 N N . LYS A 1 417 ? 17.832 -0.059 -9.680 1.00 92.12 417 LYS A N 1
ATOM 3286 C CA . LYS A 1 417 ? 18.765 -0.788 -10.556 1.00 92.12 417 LYS A CA 1
ATOM 3287 C C . LYS A 1 417 ? 18.292 -2.215 -10.851 1.00 92.12 417 LYS A C 1
ATOM 3289 O O . LYS A 1 417 ? 18.270 -2.633 -12.010 1.00 92.12 417 LYS A O 1
ATOM 3294 N N . ARG A 1 418 ? 17.878 -2.962 -9.818 1.00 86.19 418 ARG A N 1
ATOM 3295 C CA . ARG A 1 418 ? 17.346 -4.327 -9.972 1.00 86.19 418 ARG A CA 1
ATOM 3296 C C . ARG A 1 418 ? 16.049 -4.345 -10.780 1.00 86.19 418 ARG A C 1
ATOM 3298 O O . ARG A 1 418 ? 15.929 -5.176 -11.682 1.00 86.19 418 ARG A O 1
ATOM 3305 N N . ARG A 1 419 ? 15.103 -3.444 -10.485 1.00 87.38 419 ARG A N 1
ATOM 3306 C CA . ARG A 1 419 ? 13.813 -3.402 -11.190 1.00 87.38 419 ARG A CA 1
ATOM 3307 C C . ARG A 1 419 ? 13.972 -2.949 -12.634 1.00 87.38 419 ARG A C 1
ATOM 3309 O O . ARG A 1 419 ? 13.463 -3.622 -13.516 1.00 87.38 419 ARG A O 1
ATOM 3316 N N . PHE A 1 420 ? 14.754 -1.907 -12.888 1.00 93.00 420 PHE A N 1
ATOM 3317 C CA . PHE A 1 420 ? 15.086 -1.431 -14.229 1.00 93.00 420 PHE A CA 1
ATOM 3318 C C . PHE A 1 420 ? 15.689 -2.551 -15.087 1.00 93.00 420 PHE A C 1
ATOM 3320 O O . PHE A 1 420 ? 15.265 -2.771 -16.218 1.00 93.00 420 PHE A O 1
ATOM 3327 N N . ALA A 1 421 ? 16.611 -3.343 -14.528 1.00 93.00 421 ALA A N 1
ATOM 3328 C CA . ALA A 1 421 ? 17.152 -4.513 -15.215 1.00 93.00 421 ALA A CA 1
ATOM 3329 C C . ALA A 1 421 ? 16.096 -5.604 -15.478 1.00 93.00 421 ALA A C 1
ATOM 3331 O O . ALA A 1 421 ? 16.136 -6.242 -16.528 1.00 93.00 421 ALA A O 1
ATOM 3332 N N . ALA A 1 422 ? 15.164 -5.841 -14.549 1.00 87.56 422 ALA A N 1
ATOM 3333 C CA . ALA A 1 422 ? 14.064 -6.786 -14.751 1.00 87.56 422 ALA A CA 1
ATOM 3334 C C . ALA A 1 422 ? 13.120 -6.327 -15.874 1.00 87.56 422 ALA A C 1
ATOM 3336 O O . ALA A 1 422 ? 12.895 -7.088 -16.812 1.00 87.56 422 ALA A O 1
ATOM 3337 N N . VAL A 1 423 ? 12.694 -5.062 -15.842 1.00 90.69 423 VAL A N 1
ATOM 3338 C CA . VAL A 1 423 ? 11.846 -4.442 -16.870 1.00 90.69 423 VAL A CA 1
ATOM 3339 C C . VAL A 1 423 ? 12.495 -4.528 -18.244 1.00 90.69 423 VAL A C 1
ATOM 3341 O O . VAL A 1 423 ? 11.861 -4.981 -19.191 1.00 90.69 423 VAL A O 1
ATOM 3344 N N . ARG A 1 424 ? 13.792 -4.218 -18.361 1.00 93.75 424 ARG A N 1
ATOM 3345 C CA . ARG A 1 424 ? 14.533 -4.391 -19.620 1.00 93.75 424 ARG A CA 1
ATOM 3346 C C . ARG A 1 424 ? 14.495 -5.832 -20.144 1.00 93.75 424 ARG A C 1
ATOM 3348 O O . ARG A 1 424 ? 14.323 -6.043 -21.341 1.00 93.75 424 ARG A O 1
ATOM 3355 N N . ARG A 1 425 ? 14.622 -6.845 -19.274 1.00 92.50 425 ARG A N 1
ATOM 3356 C CA . ARG A 1 425 ? 14.510 -8.257 -19.697 1.00 92.50 425 ARG A CA 1
ATOM 3357 C C . ARG A 1 425 ? 13.110 -8.595 -20.196 1.00 92.50 425 ARG A C 1
ATOM 3359 O O . ARG A 1 425 ? 12.990 -9.345 -21.161 1.00 92.50 425 ARG A O 1
ATOM 3366 N N . ASP A 1 426 ? 12.073 -8.073 -19.556 1.00 88.50 426 ASP A N 1
ATOM 3367 C CA . ASP A 1 426 ? 10.693 -8.350 -19.955 1.00 88.50 426 ASP A CA 1
ATOM 3368 C C . ASP A 1 426 ? 10.319 -7.619 -21.245 1.00 88.50 426 ASP A C 1
ATOM 3370 O O . ASP A 1 426 ? 9.752 -8.236 -22.146 1.00 88.50 426 ASP A O 1
ATOM 3374 N N . ILE A 1 427 ? 10.749 -6.365 -21.408 1.00 91.94 427 ILE A N 1
ATOM 3375 C CA . ILE A 1 427 ? 10.659 -5.632 -22.678 1.00 91.94 427 ILE A CA 1
ATOM 3376 C C . ILE A 1 427 ? 11.348 -6.417 -23.794 1.00 91.94 427 ILE A C 1
ATOM 3378 O O . ILE A 1 427 ? 10.772 -6.608 -24.860 1.00 91.94 427 ILE A O 1
ATOM 3382 N N . ARG A 1 428 ? 12.547 -6.956 -23.551 1.00 93.44 428 ARG A N 1
ATOM 3383 C CA . ARG A 1 428 ? 13.248 -7.783 -24.542 1.00 93.44 428 ARG A CA 1
ATOM 3384 C C . ARG A 1 428 ? 12.433 -9.003 -24.973 1.00 93.44 428 ARG A C 1
ATOM 3386 O O . ARG A 1 428 ? 12.387 -9.300 -26.164 1.00 93.44 428 ARG A O 1
ATOM 3393 N N . LYS A 1 429 ? 11.775 -9.700 -24.039 1.00 90.25 429 LYS A N 1
ATOM 3394 C CA . LYS A 1 429 ? 10.881 -10.826 -24.373 1.00 90.25 429 LYS A CA 1
ATOM 3395 C C . LYS A 1 429 ? 9.707 -10.365 -25.238 1.00 90.25 429 LYS A C 1
ATOM 3397 O O . LYS A 1 429 ? 9.399 -11.023 -26.224 1.00 90.25 429 LYS A O 1
ATOM 3402 N N . ARG A 1 430 ? 9.099 -9.222 -24.911 1.00 89.62 430 ARG A N 1
ATOM 3403 C CA . ARG A 1 430 ? 8.003 -8.621 -25.690 1.00 89.62 430 ARG A CA 1
ATOM 3404 C C . ARG A 1 430 ? 8.441 -8.262 -27.110 1.00 89.62 430 ARG A C 1
ATOM 3406 O O . ARG A 1 430 ? 7.799 -8.671 -28.072 1.00 89.62 430 ARG A O 1
ATOM 3413 N N . LEU A 1 431 ? 9.601 -7.622 -27.260 1.00 90.69 431 LEU A N 1
ATOM 3414 C CA . LEU A 1 431 ? 10.177 -7.306 -28.569 1.00 90.69 431 LEU A CA 1
ATOM 3415 C C . LEU A 1 431 ? 10.402 -8.571 -29.416 1.00 90.69 431 LEU A C 1
ATOM 3417 O O . LEU A 1 431 ? 10.136 -8.559 -30.621 1.00 90.69 431 LEU A O 1
ATOM 3421 N N . LEU A 1 432 ? 10.836 -9.683 -28.807 1.00 88.94 432 LEU A N 1
ATOM 3422 C CA . LEU A 1 432 ? 10.966 -10.980 -29.491 1.00 88.94 432 LEU A CA 1
ATOM 3423 C C . LEU A 1 432 ? 9.615 -11.546 -29.960 1.00 88.94 432 LEU A C 1
ATOM 3425 O O . LEU A 1 432 ? 9.564 -12.183 -31.009 1.00 88.94 432 LEU A O 1
ATOM 3429 N N . LEU A 1 433 ? 8.528 -11.258 -29.242 1.00 87.94 433 LEU A N 1
ATOM 3430 C CA . LEU A 1 433 ? 7.148 -11.568 -29.639 1.00 87.94 433 LEU A CA 1
ATOM 3431 C C . LEU A 1 433 ? 6.556 -10.545 -30.628 1.00 87.94 433 LEU A C 1
ATOM 3433 O O . LEU A 1 433 ? 5.374 -10.608 -30.947 1.00 87.94 433 LEU A O 1
ATOM 3437 N N . GLN A 1 434 ? 7.373 -9.618 -31.138 1.00 88.25 434 GLN A N 1
ATOM 3438 C CA . GLN A 1 434 ? 6.969 -8.497 -31.997 1.00 88.25 434 GLN A CA 1
ATOM 3439 C C . GLN A 1 434 ? 6.005 -7.499 -31.337 1.00 88.25 434 GLN A C 1
ATOM 3441 O O . GLN A 1 434 ? 5.376 -6.684 -32.015 1.00 88.25 434 GLN A O 1
ATOM 3446 N N . GLU A 1 435 ? 5.935 -7.497 -30.009 1.00 88.31 435 GLU A N 1
ATOM 3447 C CA . GLU A 1 435 ? 5.264 -6.450 -29.253 1.00 88.31 435 GLU A CA 1
ATOM 3448 C C . GLU A 1 435 ? 6.203 -5.249 -29.116 1.00 88.31 435 GLU A C 1
ATOM 3450 O O . GLU A 1 435 ? 7.256 -5.322 -28.482 1.00 88.31 435 GLU A O 1
ATOM 3455 N N . VAL A 1 436 ? 5.822 -4.136 -29.734 1.00 88.56 436 VAL A N 1
ATOM 3456 C CA . VAL A 1 436 ? 6.609 -2.897 -29.802 1.00 88.56 436 VAL A CA 1
ATOM 3457 C C . VAL A 1 436 ? 5.732 -1.715 -29.406 1.00 88.56 436 VAL A C 1
ATOM 3459 O O . VAL A 1 436 ? 4.502 -1.797 -29.526 1.00 88.56 436 VAL A O 1
ATOM 3462 N N . ARG A 1 437 ? 6.337 -0.596 -28.980 1.00 87.94 437 ARG A N 1
ATOM 3463 C CA . ARG A 1 437 ? 5.572 0.636 -28.736 1.00 87.94 437 ARG A CA 1
ATOM 3464 C C . ARG A 1 437 ? 4.784 1.025 -29.999 1.00 87.94 437 ARG A C 1
ATOM 3466 O O . ARG A 1 437 ? 5.317 0.870 -31.102 1.00 87.94 437 ARG A O 1
ATOM 3473 N N . PRO A 1 438 ? 3.549 1.554 -29.883 1.00 82.88 438 PRO A N 1
ATOM 3474 C CA . PRO A 1 438 ? 2.719 1.885 -31.046 1.00 82.88 438 PRO A CA 1
ATOM 3475 C C . PRO A 1 438 ? 3.439 2.748 -32.091 1.00 82.88 438 PRO A C 1
ATOM 3477 O O . PRO A 1 438 ? 3.443 2.395 -33.270 1.00 82.88 438 PRO A O 1
ATOM 3480 N N . ALA A 1 439 ? 4.142 3.796 -31.646 1.00 80.75 439 ALA A N 1
ATOM 3481 C CA . ALA A 1 439 ? 4.943 4.664 -32.512 1.00 80.75 439 ALA A CA 1
ATOM 3482 C C . ALA A 1 439 ? 6.034 3.892 -33.279 1.00 80.75 439 ALA A C 1
ATOM 3484 O O . ALA A 1 439 ? 6.275 4.122 -34.462 1.00 80.75 439 ALA A O 1
ATOM 3485 N N . MET A 1 440 ? 6.651 2.908 -32.627 1.00 85.50 440 MET A N 1
ATOM 3486 C CA . MET A 1 440 ? 7.754 2.131 -33.184 1.00 85.50 440 MET A CA 1
ATOM 3487 C C . MET A 1 440 ? 7.294 1.050 -34.168 1.00 85.50 440 MET A C 1
ATOM 3489 O O . MET A 1 440 ? 8.092 0.585 -34.980 1.00 85.50 440 MET A O 1
ATOM 3493 N N . ARG A 1 441 ? 6.006 0.685 -34.184 1.00 88.00 441 ARG A N 1
ATOM 3494 C CA . ARG A 1 441 ? 5.471 -0.369 -35.065 1.00 88.00 441 ARG A CA 1
ATOM 3495 C C . ARG A 1 441 ? 5.744 -0.119 -36.550 1.00 88.00 441 ARG A C 1
ATOM 3497 O O . ARG A 1 441 ? 6.011 -1.069 -37.280 1.00 88.00 441 ARG A O 1
ATOM 3504 N N . ARG A 1 442 ? 5.708 1.142 -36.993 1.00 86.19 442 ARG A N 1
ATOM 3505 C CA . ARG A 1 442 ? 6.005 1.524 -38.387 1.00 86.19 442 ARG A CA 1
ATOM 3506 C C . ARG A 1 442 ? 7.501 1.744 -38.637 1.00 86.19 442 ARG A C 1
ATOM 3508 O O . ARG A 1 442 ? 7.978 1.493 -39.738 1.00 86.19 442 ARG A O 1
ATOM 3515 N N . ILE A 1 443 ? 8.236 2.163 -37.610 1.00 85.31 443 ILE A N 1
ATOM 3516 C CA . ILE A 1 443 ? 9.640 2.586 -37.701 1.00 85.31 443 ILE A CA 1
ATOM 3517 C C . ILE A 1 443 ? 10.581 1.377 -37.695 1.00 85.31 443 ILE A C 1
ATOM 3519 O O . ILE A 1 443 ? 11.485 1.276 -38.522 1.00 85.31 443 ILE A O 1
ATOM 3523 N N . ILE A 1 444 ? 10.344 0.413 -36.800 1.00 84.75 444 ILE A N 1
ATOM 3524 C CA . ILE A 1 444 ? 11.220 -0.751 -36.608 1.00 84.75 444 ILE A CA 1
ATOM 3525 C C . ILE A 1 444 ? 11.423 -1.562 -37.900 1.00 84.75 444 ILE A C 1
ATOM 3527 O O . ILE A 1 444 ? 12.569 -1.898 -38.203 1.00 84.75 444 ILE A O 1
ATOM 3531 N N . PRO A 1 445 ? 10.384 -1.873 -38.703 1.00 85.25 445 PRO A N 1
ATOM 3532 C CA . PRO A 1 445 ? 10.574 -2.588 -39.965 1.00 85.25 445 PRO A CA 1
ATOM 3533 C C . PRO A 1 445 ? 11.403 -1.817 -41.000 1.00 85.25 445 PRO A C 1
ATOM 3535 O O . PRO A 1 445 ? 12.067 -2.437 -41.830 1.00 85.25 445 PRO A O 1
ATOM 3538 N N . VAL A 1 446 ? 11.356 -0.481 -40.989 1.00 86.94 446 VAL A N 1
ATOM 3539 C CA . VAL A 1 446 ? 12.172 0.363 -41.877 1.00 86.94 446 VAL A CA 1
ATOM 3540 C C . VAL A 1 446 ? 13.629 0.281 -41.445 1.00 86.94 446 VAL A C 1
ATOM 3542 O O . VAL A 1 446 ? 14.462 -0.173 -42.227 1.00 86.94 446 VAL A O 1
ATOM 3545 N N . LEU A 1 447 ? 13.902 0.562 -40.169 1.00 84.81 447 LEU A N 1
ATOM 3546 C CA . LEU A 1 447 ? 15.256 0.502 -39.621 1.00 84.81 447 LEU A CA 1
ATOM 3547 C C . LEU A 1 447 ? 15.886 -0.878 -39.807 1.00 84.81 447 LEU A C 1
ATOM 3549 O O . LEU A 1 447 ? 17.031 -0.975 -40.213 1.00 84.81 447 LEU A O 1
ATOM 3553 N N . ARG A 1 448 ? 15.130 -1.961 -39.598 1.00 83.44 448 ARG A N 1
ATOM 3554 C CA . ARG A 1 448 ? 15.624 -3.332 -39.804 1.00 83.44 448 ARG A CA 1
ATOM 3555 C C . ARG A 1 448 ? 15.956 -3.670 -41.245 1.00 83.44 448 ARG A C 1
ATOM 3557 O O . ARG A 1 448 ? 16.802 -4.532 -41.471 1.00 83.44 448 ARG A O 1
ATOM 3564 N N . ARG A 1 449 ? 15.247 -3.080 -42.209 1.00 84.94 449 ARG A N 1
ATOM 3565 C CA . ARG A 1 449 ? 15.578 -3.242 -43.629 1.00 84.94 449 ARG A CA 1
ATOM 3566 C C . ARG A 1 449 ? 16.873 -2.509 -43.949 1.00 84.94 449 ARG A C 1
ATOM 3568 O O . ARG A 1 449 ? 17.715 -3.074 -44.634 1.00 84.94 449 ARG A O 1
ATOM 3575 N N . GLU A 1 450 ? 17.048 -1.311 -43.404 1.00 82.62 450 GLU A N 1
ATOM 3576 C CA . GLU A 1 450 ? 18.247 -0.492 -43.603 1.00 82.62 450 GLU A CA 1
ATOM 3577 C C . GLU A 1 450 ? 19.481 -1.071 -42.901 1.00 82.62 450 GLU A C 1
ATOM 3579 O O . GLU A 1 450 ? 20.567 -1.061 -43.469 1.00 82.62 450 GLU A O 1
ATOM 3584 N N . THR A 1 451 ? 19.314 -1.646 -41.708 1.00 80.44 451 THR A N 1
ATOM 3585 C CA . THR A 1 451 ? 20.384 -2.303 -40.937 1.00 80.44 451 THR A CA 1
ATOM 3586 C C . THR A 1 451 ? 20.524 -3.794 -41.249 1.00 80.44 451 THR A C 1
ATOM 3588 O O . THR A 1 451 ? 21.228 -4.524 -40.545 1.00 80.44 451 THR A O 1
ATOM 3591 N N . ASN A 1 452 ? 19.846 -4.292 -42.288 1.00 83.06 452 ASN A N 1
ATOM 3592 C CA . ASN A 1 452 ? 19.973 -5.685 -42.690 1.00 83.06 452 ASN A CA 1
ATOM 3593 C C . ASN A 1 452 ? 21.398 -5.932 -43.223 1.00 83.06 452 ASN A C 1
ATOM 3595 O O . ASN A 1 452 ? 21.784 -5.272 -44.186 1.00 83.06 452 ASN A O 1
ATOM 3599 N N . PRO A 1 453 ? 22.156 -6.909 -42.684 1.00 83.12 453 PRO A N 1
ATOM 3600 C CA . PRO A 1 453 ? 23.517 -7.203 -43.132 1.00 83.12 453 PRO A CA 1
ATOM 3601 C C . PRO A 1 453 ? 23.634 -7.437 -44.640 1.00 83.12 453 PRO A C 1
ATOM 3603 O O . PRO A 1 453 ? 24.624 -7.046 -45.240 1.00 83.12 453 PRO A O 1
ATOM 3606 N N . MET A 1 454 ? 22.613 -8.030 -45.268 1.00 85.19 454 MET A N 1
ATOM 3607 C CA . MET A 1 454 ? 22.596 -8.258 -46.716 1.00 85.19 454 MET A CA 1
ATOM 3608 C C . MET A 1 454 ? 22.465 -6.952 -47.501 1.00 85.19 454 MET A C 1
ATOM 3610 O O . MET A 1 454 ? 23.119 -6.789 -48.522 1.00 85.19 454 MET A O 1
ATOM 3614 N N . VAL A 1 455 ? 21.637 -6.021 -47.017 1.00 83.81 455 VAL A N 1
ATOM 3615 C CA . VAL A 1 455 ? 21.450 -4.703 -47.643 1.00 83.81 455 VAL A CA 1
ATOM 3616 C C . VAL A 1 455 ? 22.700 -3.851 -47.455 1.00 83.81 455 VAL A C 1
ATOM 3618 O O . VAL A 1 455 ? 23.124 -3.183 -48.390 1.00 83.81 455 VAL A O 1
ATOM 3621 N N . LEU A 1 456 ? 23.318 -3.911 -46.271 1.00 81.19 456 LEU A N 1
ATOM 3622 C CA . LEU A 1 456 ? 24.590 -3.241 -46.006 1.00 81.19 456 LEU A CA 1
ATOM 3623 C C . LEU A 1 456 ? 25.689 -3.779 -46.925 1.00 81.19 456 LEU A C 1
ATOM 3625 O O . LEU A 1 456 ? 26.318 -2.992 -47.616 1.00 81.19 456 LEU A O 1
ATOM 3629 N N . LYS A 1 457 ? 25.835 -5.104 -47.036 1.00 86.50 457 LYS A N 1
ATOM 3630 C CA . LYS A 1 457 ? 26.818 -5.730 -47.928 1.00 86.50 457 LYS A CA 1
ATOM 3631 C C . LYS A 1 457 ? 26.591 -5.375 -49.403 1.00 86.50 457 LYS A C 1
ATOM 3633 O O . LYS A 1 457 ? 27.539 -5.066 -50.108 1.00 86.50 457 LYS A O 1
ATOM 3638 N N . GLN A 1 458 ? 25.340 -5.368 -49.866 1.00 87.00 458 GLN A N 1
ATOM 3639 C CA . GLN A 1 458 ? 25.013 -4.940 -51.233 1.00 87.00 458 GLN A CA 1
ATOM 3640 C C . GLN A 1 458 ? 25.387 -3.477 -51.484 1.00 87.00 458 GLN A C 1
ATOM 3642 O O . GLN A 1 458 ? 25.885 -3.153 -52.556 1.00 87.00 458 GLN A O 1
ATOM 3647 N N . ARG A 1 459 ? 25.179 -2.597 -50.498 1.00 81.31 459 ARG A N 1
ATOM 3648 C CA . ARG A 1 459 ? 25.602 -1.193 -50.586 1.00 81.31 459 ARG A CA 1
ATOM 3649 C C . ARG A 1 459 ? 27.123 -1.045 -50.567 1.00 81.31 459 ARG A C 1
ATOM 3651 O O . ARG A 1 459 ? 27.646 -0.214 -51.302 1.00 81.31 459 ARG A O 1
ATOM 3658 N N . GLU A 1 460 ? 27.828 -1.854 -49.772 1.00 83.00 460 GLU A N 1
ATOM 3659 C CA . GLU A 1 460 ? 29.299 -1.916 -49.778 1.00 83.00 460 GLU A CA 1
ATOM 3660 C C . GLU A 1 460 ? 29.812 -2.317 -51.165 1.00 83.00 460 GLU A C 1
ATOM 3662 O O . GLU A 1 460 ? 30.679 -1.650 -51.722 1.00 83.00 460 GLU A O 1
ATOM 3667 N N . GLU A 1 461 ? 29.224 -3.358 -51.757 1.00 87.62 461 GLU A N 1
ATOM 3668 C CA . GLU A 1 461 ? 29.563 -3.849 -53.098 1.00 87.62 461 GLU A CA 1
ATOM 3669 C C . GLU A 1 461 ? 29.232 -2.829 -54.205 1.00 87.62 461 GLU A C 1
ATOM 3671 O O . GLU A 1 461 ? 29.906 -2.797 -55.233 1.00 87.62 461 GLU A O 1
ATOM 3676 N N . GLN A 1 462 ? 28.233 -1.968 -53.993 1.00 87.94 462 GLN A N 1
ATOM 3677 C CA . GLN A 1 462 ? 27.854 -0.888 -54.913 1.00 87.94 462 GLN A CA 1
ATOM 3678 C C . GLN A 1 462 ? 28.750 0.358 -54.809 1.00 87.94 462 GLN A C 1
ATOM 3680 O O . GLN A 1 462 ? 28.588 1.280 -55.604 1.00 87.94 462 GLN A O 1
ATOM 3685 N N . GLY A 1 463 ? 29.712 0.394 -53.879 1.00 79.94 463 GLY A N 1
ATOM 3686 C CA . GLY A 1 463 ? 30.629 1.527 -53.714 1.00 79.94 463 GLY A CA 1
ATOM 3687 C C . GLY A 1 463 ? 30.013 2.747 -53.021 1.00 79.94 463 GLY A C 1
ATOM 3688 O O . GLY A 1 463 ? 30.669 3.780 -52.915 1.00 79.94 463 GLY A O 1
ATOM 3689 N N . ASP A 1 464 ? 28.797 2.622 -52.484 1.00 71.50 464 ASP A N 1
ATOM 3690 C CA . ASP A 1 464 ? 28.100 3.689 -51.750 1.00 71.50 464 ASP A CA 1
ATOM 3691 C C . ASP A 1 464 ? 28.669 3.912 -50.332 1.00 71.50 464 ASP A C 1
ATOM 3693 O O . ASP A 1 464 ? 28.192 4.768 -49.583 1.00 71.50 464 ASP A O 1
ATOM 3697 N N . ILE A 1 465 ? 29.681 3.138 -49.922 1.00 57.25 465 ILE A N 1
ATOM 3698 C CA . ILE A 1 465 ? 30.202 3.124 -48.550 1.00 57.25 465 ILE A CA 1
ATOM 3699 C C . ILE A 1 465 ? 31.678 3.510 -48.532 1.00 57.25 465 ILE A C 1
ATOM 3701 O O . ILE A 1 465 ? 32.552 2.671 -48.346 1.00 57.25 465 ILE A O 1
ATOM 3705 N N . TYR A 1 466 ? 31.952 4.808 -48.654 1.00 48.00 466 TYR A N 1
ATOM 3706 C CA . TYR A 1 466 ? 33.220 5.362 -48.165 1.00 48.00 466 TYR A CA 1
ATOM 3707 C C . TYR A 1 466 ? 33.076 6.419 -47.063 1.00 48.00 466 TYR A C 1
ATOM 3709 O O . TYR A 1 466 ? 34.085 6.790 -46.475 1.00 48.00 466 TYR A O 1
ATOM 3717 N N . GLU A 1 467 ? 31.860 6.819 -46.668 1.00 50.72 467 GLU A N 1
ATOM 3718 C CA . GLU A 1 467 ? 31.681 7.779 -45.556 1.00 50.72 467 GLU A CA 1
ATOM 3719 C C . GLU A 1 467 ? 30.907 7.246 -44.339 1.00 50.72 467 GLU A C 1
ATOM 3721 O O . GLU A 1 467 ? 30.908 7.885 -43.292 1.00 50.72 467 GLU A O 1
ATOM 3726 N N . TYR A 1 468 ? 30.303 6.051 -44.388 1.00 47.75 468 TYR A N 1
ATOM 3727 C CA . TYR A 1 468 ? 29.460 5.589 -43.270 1.00 47.75 468 TYR A CA 1
ATOM 3728 C C . TYR A 1 468 ? 30.244 5.082 -42.039 1.00 47.75 468 TYR A C 1
ATOM 3730 O O . TYR A 1 468 ? 29.685 5.011 -40.948 1.00 47.75 468 TYR A O 1
ATOM 3738 N N . ASN A 1 469 ? 31.534 4.747 -42.182 1.00 39.16 469 ASN A N 1
ATOM 3739 C CA . ASN A 1 469 ? 32.330 4.108 -41.118 1.00 39.16 469 ASN A CA 1
ATOM 3740 C C . ASN A 1 469 ? 33.334 5.032 -40.398 1.00 39.16 469 ASN A C 1
ATOM 3742 O O . ASN A 1 469 ? 34.086 4.544 -39.560 1.00 39.16 469 ASN A O 1
ATOM 3746 N N . GLN A 1 470 ? 33.362 6.342 -40.683 1.00 33.75 470 GLN A N 1
ATOM 3747 C CA . GLN A 1 470 ? 34.258 7.294 -39.992 1.00 33.75 470 GLN A CA 1
ATOM 3748 C C . GLN A 1 470 ? 33.543 8.496 -39.353 1.00 33.75 470 GLN A C 1
ATOM 3750 O O . GLN A 1 470 ? 34.192 9.451 -38.934 1.00 33.75 470 GLN A O 1
ATOM 3755 N N . SER A 1 471 ? 32.213 8.493 -39.267 1.00 34.22 471 SER A N 1
ATOM 3756 C CA . SER A 1 471 ? 31.462 9.618 -38.693 1.00 34.22 471 SER A CA 1
ATOM 3757 C C . SER A 1 471 ? 30.305 9.152 -37.820 1.00 34.22 471 SER A C 1
ATOM 3759 O O . SER A 1 471 ? 29.157 9.461 -38.122 1.00 34.22 471 SER A O 1
ATOM 3761 N N . PHE A 1 472 ? 30.603 8.413 -36.754 1.00 43.22 472 PHE A N 1
ATOM 3762 C CA . PHE A 1 472 ? 29.745 8.342 -35.573 1.00 43.22 472 PHE A CA 1
ATOM 3763 C C . PHE A 1 472 ? 30.613 8.313 -34.331 1.00 43.22 472 PHE A C 1
ATOM 3765 O O . PHE A 1 472 ? 31.512 7.442 -34.304 1.00 43.22 472 PHE A O 1
#

pLDDT: mean 77.04, std 23.38, range [29.66, 98.62]

Sequence (472 aa):
MTDFENEAGSQRRSLQSQTTMDLVGMPRVTESPYQSGVHLQSAEIDERLFDQVKDLIVPYHGLSRRQMRASSAAQRMFGSVLAQRIADSYYQIDVSGVTYGSGWVDGIIQEKNCGVIPKHLLLLCLQEHRFAAADKSVNPWFLTIVKELDLWKDFVTAMKSWKLTKKYPRAANCTGPSSFQPTRKVACLKCIIFLCRAWHAAKLMNQTKLEESLVTKIEDCLNILDSSVKATMSSESPVSLHQSCQSNNSTKKSQPSKTEIVREVSNNMDPTERTLFSSSIPRTTTPSKPLPASADSQAVSPTDFGGNSAQIQRYNDRIAKQTELSTNEEKNYWYTMDPTEVTLNPTEIEMAWLLEETTYCLRRRDISWDFVTHFASPTLQTQLSRIAKAGRGLQEEAAENEKKLSALVRLNLPIVKRRFAAVRRDIRKRLLLQEVRPAMRRIIPVLRRETNPMVLKQREEQGDIYEYNQSF

Solvent-accessible surface area (backbone atoms only — not comparable to full-atom values): 29115 Å² total; per-residue (Å²): 145,81,78,78,70,73,66,63,66,71,64,65,72,77,72,68,78,76,75,64,73,65,69,38,58,36,88,65,38,86,77,36,45,39,35,66,63,100,50,35,27,27,52,64,41,95,35,68,67,53,53,56,47,44,66,31,46,51,49,43,75,48,101,40,93,87,40,74,37,43,26,73,65,21,26,72,74,56,36,66,68,54,20,36,29,46,14,46,40,27,52,43,44,65,74,44,60,44,71,80,63,86,51,46,70,72,9,37,46,94,90,40,79,34,51,69,61,60,51,72,59,51,58,63,44,51,58,64,69,43,54,5,64,52,61,87,87,79,63,67,57,55,59,48,51,38,59,77,52,46,39,62,62,48,38,57,49,45,34,57,75,70,62,40,41,82,83,34,49,56,46,58,68,51,91,51,85,82,49,36,36,80,96,47,36,62,35,40,43,45,26,48,52,52,54,36,43,54,47,52,42,29,60,75,69,70,49,90,74,78,57,69,65,58,50,51,34,50,52,33,37,47,52,53,35,31,72,35,39,53,78,74,76,72,77,70,64,82,74,82,74,76,87,75,91,76,89,78,89,84,81,89,83,88,86,84,87,84,90,84,88,80,79,92,80,90,78,89,81,83,89,85,85,89,81,90,81,88,84,82,87,84,88,85,86,83,86,90,83,84,86,87,79,87,86,88,89,81,90,81,86,89,82,86,93,72,72,75,65,56,56,57,46,50,51,52,48,51,52,48,54,57,49,64,74,53,55,96,82,64,83,57,82,61,64,81,71,55,89,44,47,77,75,56,53,72,64,42,53,51,48,36,49,42,56,44,47,45,28,69,39,62,73,39,96,65,83,54,59,66,60,41,49,71,74,41,53,73,71,50,34,55,53,52,53,52,51,61,67,72,57,85,64,99,65,62,69,70,62,46,50,54,52,55,47,50,73,72,30,66,49,88,38,70,67,41,37,53,49,53,54,49,50,34,54,52,50,47,53,36,47,75,73,71,51,64,48,70,70,44,63,71,48,45,64,51,47,37,54,65,59,26,68,68,52,46,50,52,39,50,77,69,64,77,60,84,64,79,88,82,73,130

Radius of gyration: 32.58 Å; Cα contacts (8 Å, |Δi|>4): 430; chains: 1; bounding box: 90×74×91 Å